Protein AF-0000000072896002 (afdb_homodimer)

Secondary structure (DSSP, 8-state):
----HHHHHHHHHHHHHHS------SS-HHHHHHHHHHHHHHS-TTS-EEEET-TT-HHHHHHHHTT--SEEEEES-HHHHHHHHHHHHHHT---EEEE--TTSSS--S-TT-GGGS-EEEEEEESHHHHHHHHHHHTT-HHHHHHHHHHHHHHHHHHEEEEEEEEEEESSS-HHHHHHHTSSTTEEEEEE------EETTEE-S--EEEEEEEP-/----HHHHHHHHHHHHHHS------SS-HHHHHHHHHHHHHHS-TTS-EEEET-TT-HHHHHHHHTT--SEEEEES-HHHHHHHHHHHHHHT---EEEE--TTSSS--S-TT-GGGS-EEEEEEESHHHHHHHHHHHTT-HHHHHHHHHHHHHHHHHHEEEEEEEEEEESSS-HHHHHHHTSSTTEEEEEE------EETTEE-S--EEEEEEEP-

Nearest PDB structures (foldseek):
  3c0k-assembly1_B  TM=7.032E-01  e=4.546E-10  Escherichia coli K-12
  1wy7-assembly4_D  TM=6.845E-01  e=1.995E-08  Pyrococcus horikoshii OT3
  6h2v-assembly2_C  TM=7.319E-01  e=7.980E-08  Homo sapiens
  5wp5-assembly2_B  TM=5.724E-01  e=2.911E-08  Arabidopsis thaliana
  4m36-assembly1_A  TM=7.356E-01  e=8.462E-06  Trypanosoma brucei brucei TREU927

Organism: NCBI:txid35525

pLDDT: mean 81.06, std 20.55, range [19.5, 98.81]

Sequence (432 aa):
MEINMDKKYEEDWKNFCDHGDIGDDWCSEEVVQAILTWIKTNIEFDDPILDIGCGNAAFIFQMYHKGYTNVTGIDKSPNAIKLATEISHQECAKVRLEVCNVLGSAPSDAPDSPLNKKYRLVLDKGLYDSVVLATSTEGSQTKAKHFRDNYVKRTSQLLQPGGILLVATCCHTEEEMKQTIGKNVFDVLEVLSTPTFEFGGKKGHNVTVVAFRRKHMEINMDKKYEEDWKNFCDHGDIGDDWCSEEVVQAILTWIKTNIEFDDPILDIGCGNAAFIFQMYHKGYTNVTGIDKSPNAIKLATEISHQECAKVRLEVCNVLGSAPSDAPDSPLNKKYRLVLDKGLYDSVVLATSTEGSQTKAKHFRDNYVKRTSQLLQPGGILLVATCCHTEEEMKQTIGKNVFDVLEVLSTPTFEFGGKKGHNVTVVAFRRKH

Foldseek 3Di:
DPPPPVVVLVVVVVVCVVPVCLDDDLDDPQQLVLVLVVCVVPPDQAFAEEEEQCFLVPSVLVSQVVRRQRYEYEAQDPSSQVNNVVVCVVSVGDYHYYNDDLLDPDQPPDPPGLLNAAGQEYEAECPLVVVLVVQVVVPDPVSSLVSLVSVLVSVLSRHDQFHKYKYKHLPDDPVRCCVRNCDDFKHWDDWGDGPLPCPVHDRRRDITITMITGHD/DPPPPPVVVVVVVVVCVVPVCLDDDLDDPQQLVLVLVVCVVPPDQAFAEEEEQCFLVVSVLVSQVVRRQRYEYEAQDPVSQVNNVVVCVVSVGDYHYYNDDLLDPDQPPPPPGLLNAAGQEYEAECPLVVVLVVQVVVPDPVSSLVSLVSVLVSVLSRHDQFHKYKYKHLPDDPVRCCVRNVDDFKHWDDWGDGPLPCDVHDRRRDITITMITGHD

Structure (mmCIF, N/CA/C/O backbone):
data_AF-0000000072896002-model_v1
#
loop_
_entity.id
_entity.type
_entity.pdbx_description
1 polymer 'Putative Lysine N-methyltransferase METTL10'
#
loop_
_atom_site.group_PDB
_atom_site.id
_atom_site.type_symbol
_atom_site.label_atom_id
_atom_site.label_alt_id
_atom_site.label_comp_id
_atom_site.label_asym_id
_atom_site.label_entity_id
_atom_site.label_seq_id
_atom_site.pdbx_PDB_ins_code
_atom_site.Cartn_x
_atom_site.Cartn_y
_atom_site.Cartn_z
_atom_site.occupancy
_atom_site.B_iso_or_equiv
_atom_site.auth_seq_id
_atom_site.auth_comp_id
_atom_site.auth_asym_id
_atom_site.auth_atom_id
_atom_site.pdbx_PDB_model_num
ATOM 1 N N . MET A 1 1 ? -16.641 5.051 -24.156 1 19.5 1 MET A N 1
ATOM 2 C CA . MET A 1 1 ? -17.688 4.734 -23.203 1 19.5 1 MET A CA 1
ATOM 3 C C . MET A 1 1 ? -17.328 5.254 -21.812 1 19.5 1 MET A C 1
ATOM 5 O O . MET A 1 1 ? -16.297 4.887 -21.25 1 19.5 1 MET A O 1
ATOM 9 N N . GLU A 1 2 ? -17.812 6.445 -21.312 1 20.95 2 GLU A N 1
ATOM 10 C CA . GLU A 1 2 ? -17.594 7.43 -20.25 1 20.95 2 GLU A CA 1
ATOM 11 C C . GLU A 1 2 ? -18 6.883 -18.891 1 20.95 2 GLU A C 1
ATOM 13 O O . GLU A 1 2 ? -19.172 6.574 -18.672 1 20.95 2 GLU A O 1
ATOM 18 N N . ILE A 1 3 ? -17.188 5.977 -18.359 1 29.44 3 ILE A N 1
ATOM 19 C CA . ILE A 1 3 ? -17.641 5.32 -17.141 1 29.44 3 ILE A CA 1
ATOM 20 C C . ILE A 1 3 ? -18.109 6.367 -16.125 1 29.44 3 ILE A C 1
ATOM 22 O O . ILE A 1 3 ? -17.406 7.328 -15.836 1 29.44 3 ILE A O 1
ATOM 26 N N . ASN A 1 4 ? -19.344 6.504 -16.094 1 27.05 4 ASN A N 1
ATOM 27 C CA . ASN A 1 4 ? -20.156 7.449 -15.344 1 27.05 4 ASN A CA 1
ATOM 28 C C . ASN A 1 4 ? -19.859 7.375 -13.844 1 27.05 4 ASN A C 1
ATOM 30 O O . ASN A 1 4 ? -20.266 6.43 -13.172 1 27.05 4 ASN A O 1
ATOM 34 N N . MET A 1 5 ? -18.891 7.945 -13.352 1 30.66 5 MET A N 1
ATOM 35 C CA . MET A 1 5 ? -18.312 8.133 -12.031 1 30.66 5 MET A CA 1
ATOM 36 C C . MET A 1 5 ? -19.391 8.445 -11 1 30.66 5 MET A C 1
ATOM 38 O O . MET A 1 5 ? -19.25 8.117 -9.82 1 30.66 5 MET A O 1
ATOM 42 N N . ASP A 1 6 ? -20.547 8.859 -11.484 1 33.25 6 ASP A N 1
ATOM 43 C CA . ASP A 1 6 ? -21.672 9.203 -10.641 1 33.25 6 ASP A CA 1
ATOM 44 C C . ASP A 1 6 ? -22.359 7.953 -10.094 1 33.25 6 ASP A C 1
ATOM 46 O O . ASP A 1 6 ? -22.844 7.953 -8.961 1 33.25 6 ASP A O 1
ATOM 50 N N . LYS A 1 7 ? -22.484 7.055 -10.883 1 33.72 7 LYS A N 1
ATOM 51 C CA . LYS A 1 7 ? -23.234 5.848 -10.555 1 33.72 7 LYS A CA 1
ATOM 52 C C . LYS A 1 7 ? -22.469 4.977 -9.562 1 33.72 7 LYS A C 1
ATOM 54 O O . LYS A 1 7 ? -23.062 4.387 -8.656 1 33.72 7 LYS A O 1
ATOM 59 N N . LYS A 1 8 ? -21.219 4.977 -9.602 1 36.72 8 LYS A N 1
ATOM 60 C CA . LYS A 1 8 ? -20.438 4.145 -8.695 1 36.72 8 LYS A CA 1
ATOM 61 C C . LYS A 1 8 ? -20.406 4.742 -7.289 1 36.72 8 LYS A C 1
ATOM 63 O O . LYS A 1 8 ? -20.406 4.008 -6.297 1 36.72 8 LYS A O 1
ATOM 68 N N . TYR A 1 9 ? -20.562 5.969 -7.129 1 33.66 9 TYR A N 1
ATOM 69 C CA . TYR A 1 9 ? -20.75 6.668 -5.863 1 33.66 9 TYR A CA 1
ATOM 70 C C . TYR A 1 9 ? -22.047 6.242 -5.195 1 33.66 9 TYR A C 1
ATOM 72 O O . TYR A 1 9 ? -22.094 6.004 -3.986 1 33.66 9 TYR A O 1
ATOM 80 N N . GLU A 1 10 ? -22.922 6.121 -5.996 1 38.59 10 GLU A N 1
ATOM 81 C CA . GLU A 1 10 ? -24.234 5.73 -5.473 1 38.59 10 GLU A CA 1
ATOM 82 C C . GLU A 1 10 ? -24.203 4.309 -4.918 1 38.59 10 GLU A C 1
ATOM 84 O O . GLU A 1 10 ? -24.781 4.035 -3.867 1 38.59 10 GLU A O 1
ATOM 89 N N . GLU A 1 11 ? -23.484 3.514 -5.512 1 39.12 11 GLU A N 1
ATOM 90 C CA . GLU A 1 11 ? -23.469 2.129 -5.047 1 39.12 11 GLU A CA 1
ATOM 91 C C . GLU A 1 11 ? -22.562 1.967 -3.836 1 39.12 11 GLU A C 1
ATOM 93 O O . GLU A 1 11 ? -22.875 1.224 -2.904 1 39.12 11 GLU A O 1
ATOM 98 N N . ASP A 1 12 ? -21.438 2.682 -3.746 1 39.91 12 ASP A N 1
ATOM 99 C CA . ASP A 1 12 ? -20.578 2.656 -2.564 1 39.91 12 ASP A CA 1
ATOM 100 C C . ASP A 1 12 ? -21.281 3.285 -1.362 1 39.91 12 ASP A C 1
ATOM 102 O O . ASP A 1 12 ? -21.156 2.805 -0.236 1 39.91 12 ASP A O 1
ATOM 106 N N . TRP A 1 13 ? -22.047 4.359 -1.57 1 37.44 13 TRP A N 1
ATOM 107 C CA . TRP A 1 13 ? -22.922 4.91 -0.541 1 37.44 13 TRP A CA 1
ATOM 108 C C . TRP A 1 13 ? -23.875 3.838 0.002 1 37.44 13 TRP A C 1
ATOM 110 O O . TRP A 1 13 ? -24.062 3.729 1.216 1 37.44 13 TRP A O 1
ATOM 120 N N . LYS A 1 14 ? -24.344 3.121 -0.808 1 40.78 14 LYS A N 1
ATOM 121 C CA . LYS A 1 14 ? -25.312 2.121 -0.375 1 40.78 14 LYS A CA 1
ATOM 122 C C . LYS A 1 14 ? -24.641 1.029 0.455 1 40.78 14 LYS A C 1
ATOM 124 O O . LYS A 1 14 ? -25.188 0.602 1.478 1 40.78 14 LYS A O 1
ATOM 129 N N . ASN A 1 15 ? -23.516 0.639 -0.002 1 38.41 15 ASN A N 1
ATOM 130 C CA . ASN A 1 15 ? -22.828 -0.394 0.772 1 38.41 15 ASN A CA 1
ATOM 131 C C . ASN A 1 15 ? -22.312 0.152 2.1 1 38.41 15 ASN A C 1
ATOM 133 O O . ASN A 1 15 ? -22.234 -0.579 3.088 1 38.41 15 ASN A O 1
ATOM 137 N N . PHE A 1 16 ? -21.812 1.368 2.217 1 36.19 16 PHE A N 1
ATOM 138 C CA . PHE A 1 16 ? -21.453 2.037 3.459 1 36.19 16 PHE A CA 1
ATOM 139 C C . PHE A 1 16 ? -22.641 2.119 4.406 1 36.19 16 PHE A C 1
ATOM 141 O O . PHE A 1 16 ? -22.516 1.826 5.598 1 36.19 16 PHE A O 1
ATOM 148 N N . CYS A 1 17 ? -23.594 2.701 4.039 1 34.41 17 CYS A N 1
ATOM 149 C CA . CYS A 1 17 ? -24.766 2.816 4.895 1 34.41 17 CYS A CA 1
ATOM 150 C C . CYS A 1 17 ? -25.141 1.467 5.492 1 34.41 17 CYS A C 1
ATOM 152 O O . CYS A 1 17 ? -25.547 1.388 6.656 1 34.41 17 CYS A O 1
ATOM 154 N N . ASP A 1 18 ? -25.141 0.543 4.773 1 36.66 18 ASP A N 1
ATOM 155 C CA . ASP A 1 18 ? -25.688 -0.664 5.375 1 36.66 18 ASP A CA 1
ATOM 156 C C . ASP A 1 18 ? -24.703 -1.312 6.332 1 36.66 18 ASP A C 1
ATOM 158 O O . ASP A 1 18 ? -25.094 -1.958 7.305 1 36.66 18 ASP A O 1
ATOM 162 N N . HIS A 1 19 ? -23.266 -1.528 5.977 1 40.28 19 HIS A N 1
ATOM 163 C CA . HIS A 1 19 ? -22.297 -2.02 6.945 1 40.28 19 HIS A CA 1
ATOM 164 C C . HIS A 1 19 ? -21.312 -0.926 7.34 1 40.28 19 HIS A C 1
ATOM 166 O O . HIS A 1 19 ? -20.812 -0.198 6.48 1 40.28 19 HIS A O 1
ATOM 172 N N . GLY A 1 20 ? -21.328 0.082 8.273 1 37.69 20 GLY A N 1
ATOM 173 C CA . GLY A 1 20 ? -20.422 1.07 8.812 1 37.69 20 GLY A CA 1
ATOM 174 C C . GLY A 1 20 ? -18.984 0.853 8.383 1 37.69 20 GLY A C 1
ATOM 175 O O . GLY A 1 20 ? -18.047 1.075 9.156 1 37.69 20 GLY A O 1
ATOM 176 N N . ASP A 1 21 ? -18.609 0.096 7.469 1 42.31 21 ASP A N 1
ATOM 177 C CA . ASP A 1 21 ? -17.266 -0.288 7.031 1 42.31 21 ASP A CA 1
ATOM 178 C C . ASP A 1 21 ? -16.516 0.909 6.457 1 42.31 21 ASP A C 1
ATOM 180 O O . ASP A 1 21 ? -16.938 1.49 5.457 1 42.31 21 ASP A O 1
ATOM 184 N N . ILE A 1 22 ? -15.93 1.894 7.316 1 46.16 22 ILE A N 1
ATOM 185 C CA . ILE A 1 22 ? -15.102 3.055 7.016 1 46.16 22 ILE A CA 1
ATOM 186 C C . ILE A 1 22 ? -14.086 2.695 5.93 1 46.16 22 ILE A C 1
ATOM 188 O O . ILE A 1 22 ? -13.305 3.545 5.496 1 46.16 22 ILE A O 1
ATOM 192 N N . GLY A 1 23 ? -14.398 1.868 5.035 1 54.34 23 GLY A N 1
ATOM 193 C CA . GLY A 1 23 ? -13.617 1.528 3.859 1 54.34 23 GLY A CA 1
A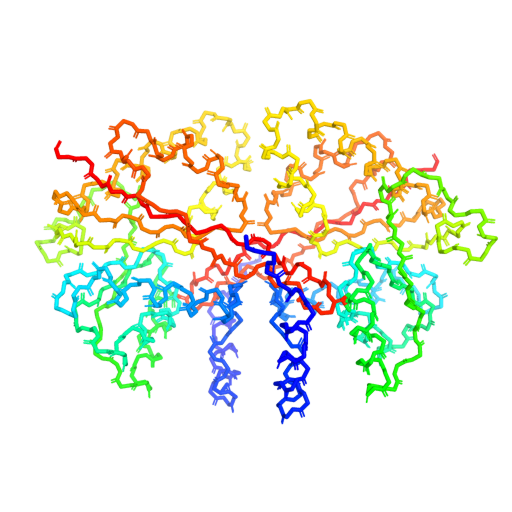TOM 194 C C . GLY A 1 23 ? -12.242 0.97 4.191 1 54.34 23 GLY A C 1
ATOM 195 O O . GLY A 1 23 ? -11.875 0.88 5.363 1 54.34 23 GLY A O 1
ATOM 196 N N . ASP A 1 24 ? -11.453 0.432 3.301 1 61.28 24 ASP A N 1
ATOM 197 C CA . ASP A 1 24 ? -10.148 -0.206 3.422 1 61.28 24 ASP A CA 1
ATOM 198 C C . ASP A 1 24 ? -9.039 0.834 3.58 1 61.28 24 ASP A C 1
ATOM 200 O O . ASP A 1 24 ? -9.086 1.896 2.955 1 61.28 24 ASP A O 1
ATOM 204 N N . ASP A 1 25 ? -8.312 0.855 4.656 1 70.75 25 ASP A N 1
ATOM 205 C CA . ASP A 1 25 ? -7.102 1.647 4.844 1 70.75 25 ASP A CA 1
ATOM 206 C C . ASP A 1 25 ? -5.859 0.845 4.469 1 70.75 25 ASP A C 1
ATOM 208 O O . ASP A 1 25 ? -5.672 -0.28 4.938 1 70.75 25 ASP A O 1
ATOM 212 N N . TRP A 1 26 ? -5.074 1.413 3.568 1 72.94 26 TRP A N 1
ATOM 213 C CA . TRP A 1 26 ? -3.871 0.713 3.133 1 72.94 26 TRP A CA 1
ATOM 214 C C . TRP A 1 26 ? -2.869 0.591 4.277 1 72.94 26 TRP A C 1
ATOM 216 O O . TRP A 1 26 ? -1.977 -0.259 4.242 1 72.94 26 TRP A O 1
ATOM 226 N N . CYS A 1 27 ? -2.967 1.495 5.156 1 79.19 27 CYS A N 1
ATOM 227 C CA . CYS A 1 27 ? -2.09 1.535 6.32 1 79.19 27 CYS A CA 1
ATOM 228 C C . CYS A 1 27 ? -2.676 0.727 7.473 1 79.19 27 CYS A C 1
ATOM 230 O O . CYS A 1 27 ? -3.834 0.918 7.844 1 79.19 27 CYS A O 1
ATOM 232 N N . SER A 1 28 ? -1.877 -0.094 7.969 1 78.06 28 SER A N 1
ATOM 233 C CA . SER A 1 28 ? -2.375 -0.964 9.031 1 78.06 28 SER A CA 1
ATOM 234 C C . SER A 1 28 ? -2.717 -0.167 10.281 1 78.06 28 SER A C 1
ATOM 236 O O . SER A 1 28 ? -2.189 0.927 10.492 1 78.06 28 SER A O 1
ATOM 238 N N . GLU A 1 29 ? -3.498 -0.74 11.055 1 81.25 29 GLU A N 1
ATOM 239 C CA . GLU A 1 29 ? -3.881 -0.1 12.312 1 81.25 29 GLU A CA 1
ATOM 240 C C . GLU A 1 29 ? -2.674 0.091 13.227 1 81.25 29 GLU A C 1
ATOM 242 O O . GLU A 1 29 ? -2.59 1.082 13.953 1 81.25 29 GLU A O 1
ATOM 247 N N . GLU A 1 30 ? -1.779 -0.833 13.203 1 80.88 30 GLU A N 1
ATOM 248 C CA . GLU A 1 30 ? -0.589 -0.736 14.047 1 80.88 30 GLU A CA 1
ATOM 249 C C . GLU A 1 30 ? 0.258 0.475 13.664 1 80.88 30 GLU A C 1
ATOM 251 O O . GLU A 1 30 ? 0.797 1.16 14.539 1 80.88 30 GLU A O 1
ATOM 256 N N . VAL A 1 31 ? 0.378 0.667 12.406 1 86 31 VAL A N 1
ATOM 257 C CA . VAL A 1 31 ? 1.143 1.817 11.938 1 86 31 VAL A CA 1
ATOM 258 C C . VAL A 1 31 ? 0.41 3.107 12.305 1 86 31 VAL A C 1
ATOM 260 O O . VAL A 1 31 ? 1.028 4.078 12.75 1 86 31 VAL A O 1
ATOM 263 N N . VAL A 1 32 ? -0.919 3.121 12.164 1 89.44 32 VAL A N 1
ATOM 264 C CA . VAL A 1 32 ? -1.735 4.281 12.508 1 89.44 32 VAL A CA 1
ATOM 265 C C . VAL A 1 32 ? -1.555 4.621 13.984 1 89.44 32 VAL A C 1
ATOM 267 O O . VAL A 1 32 ? -1.354 5.785 14.344 1 89.44 32 VAL A O 1
ATOM 270 N N . GLN A 1 33 ? -1.513 3.621 14.781 1 89.81 33 GLN A N 1
ATOM 271 C CA . GLN A 1 33 ? -1.356 3.838 16.219 1 89.81 33 GLN A CA 1
ATOM 272 C C . GLN A 1 33 ? 0.034 4.379 16.531 1 89.81 33 GLN A C 1
ATOM 274 O O . GLN A 1 33 ? 0.19 5.203 17.438 1 89.81 33 GLN A O 1
ATOM 279 N N . ALA A 1 34 ? 0.986 3.875 15.867 1 91.75 34 ALA A N 1
ATOM 280 C CA . ALA A 1 34 ? 2.34 4.383 16.062 1 91.75 34 ALA A CA 1
ATOM 281 C C . ALA A 1 34 ? 2.422 5.871 15.734 1 91.75 34 ALA A C 1
ATOM 283 O O . ALA A 1 34 ? 3.053 6.641 16.469 1 91.75 34 ALA A O 1
ATOM 284 N N . ILE A 1 35 ? 1.764 6.25 14.719 1 96.19 35 ILE A N 1
ATOM 285 C CA . ILE A 1 35 ? 1.743 7.645 14.305 1 96.19 35 ILE A CA 1
ATOM 286 C C . ILE A 1 35 ? 1.021 8.484 15.352 1 96.19 35 ILE A C 1
ATOM 288 O O . ILE A 1 35 ? 1.522 9.539 15.766 1 96.19 35 ILE A O 1
ATOM 292 N N . LEU A 1 36 ? -0.083 8.016 15.789 1 96.06 36 LEU A N 1
ATOM 293 C CA . LEU A 1 36 ? -0.873 8.75 16.781 1 96.06 36 LEU A CA 1
ATOM 294 C C . LEU A 1 36 ? -0.107 8.898 18.094 1 96.06 36 LEU A C 1
ATOM 296 O O . LEU A 1 36 ? -0.166 9.945 18.734 1 96.06 36 LEU A O 1
ATOM 300 N N . THR A 1 37 ? 0.562 7.879 18.469 1 95.81 37 THR A N 1
ATOM 301 C CA . THR A 1 37 ? 1.365 7.93 19.688 1 95.81 37 THR A CA 1
ATOM 302 C C . THR A 1 37 ? 2.477 8.969 19.547 1 95.81 37 THR A C 1
ATOM 304 O O . THR A 1 37 ? 2.715 9.75 20.484 1 95.81 37 THR A O 1
ATOM 307 N N . TRP A 1 38 ? 3.076 8.93 18.453 1 97.19 38 TRP A N 1
ATOM 308 C CA . TRP A 1 38 ? 4.133 9.914 18.219 1 97.19 38 TRP A CA 1
ATOM 309 C C . TRP A 1 38 ? 3.578 11.336 18.266 1 97.19 38 TRP A C 1
ATOM 311 O O . TRP A 1 38 ? 4.191 12.227 18.859 1 97.19 38 TRP A O 1
ATOM 321 N N . ILE A 1 39 ? 2.447 11.562 17.688 1 98.12 39 ILE A N 1
ATOM 322 C CA . ILE A 1 39 ? 1.806 12.867 17.672 1 98.12 39 ILE A CA 1
ATOM 323 C C . ILE A 1 39 ? 1.493 13.312 19.094 1 98.12 39 ILE A C 1
ATOM 325 O O . ILE A 1 39 ? 1.728 14.469 19.453 1 98.12 39 ILE A O 1
ATOM 329 N N . LYS A 1 40 ? 1.008 12.438 19.812 1 97.56 40 LYS A N 1
ATOM 330 C CA . LYS A 1 40 ? 0.659 12.742 21.203 1 97.56 40 LYS A CA 1
ATOM 331 C C . LYS A 1 40 ? 1.872 13.258 21.969 1 97.56 40 LYS A C 1
ATOM 333 O O . LYS A 1 40 ? 1.744 14.133 22.828 1 97.56 40 LYS A O 1
ATOM 338 N N . THR A 1 41 ? 2.998 12.75 21.656 1 97.31 41 THR A N 1
ATOM 339 C CA . THR A 1 41 ? 4.223 13.078 22.375 1 97.31 41 THR A CA 1
ATOM 340 C C . THR A 1 41 ? 4.82 14.391 21.859 1 97.31 41 THR A C 1
ATOM 342 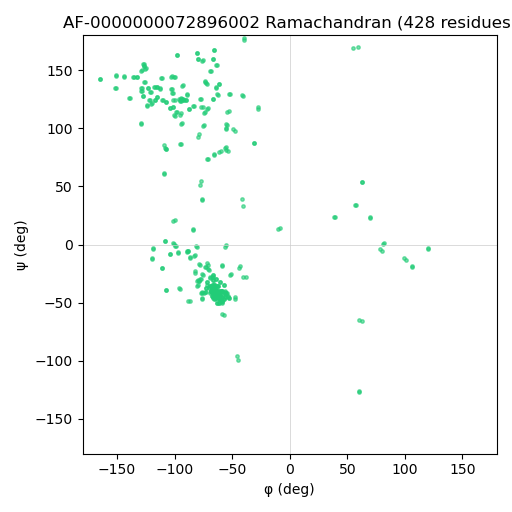O O . THR A 1 41 ? 5.48 15.109 22.609 1 97.31 41 THR A O 1
ATOM 345 N N . ASN A 1 42 ? 4.488 14.789 20.594 1 98 42 ASN A N 1
ATOM 346 C CA . ASN A 1 42 ? 5.27 15.852 19.969 1 98 42 ASN A CA 1
ATOM 347 C C . ASN A 1 42 ? 4.402 17.047 19.625 1 98 42 ASN A C 1
ATOM 349 O O . ASN A 1 42 ? 4.918 18.125 19.312 1 98 42 ASN A O 1
ATOM 353 N N . ILE A 1 43 ? 3.115 16.875 19.688 1 98.25 43 ILE A N 1
ATOM 354 C CA . ILE A 1 43 ? 2.197 17.906 19.203 1 98.25 43 ILE A CA 1
ATOM 355 C C . ILE A 1 43 ? 1.16 18.203 20.281 1 98.25 43 ILE A C 1
ATOM 357 O O . ILE A 1 43 ? 0.594 17.281 20.891 1 98.25 43 ILE A O 1
ATOM 361 N N . GLU A 1 44 ? 0.92 19.438 20.516 1 98.12 44 GLU A N 1
ATOM 362 C CA . GLU A 1 44 ? -0.078 19.828 21.516 1 98.12 44 GLU A CA 1
ATOM 363 C C . GLU A 1 44 ? -1.49 19.719 20.938 1 98.12 44 GLU A C 1
ATOM 365 O O . GLU A 1 44 ? -1.688 19.812 19.734 1 98.12 44 GLU A O 1
ATOM 370 N N . PHE A 1 45 ? -2.461 19.641 21.766 1 97.56 45 PHE A N 1
ATOM 371 C CA . PHE A 1 45 ? -3.84 19.375 21.375 1 97.56 45 PHE A CA 1
ATOM 372 C C . PHE A 1 45 ? -4.434 20.547 20.609 1 97.56 45 PHE A C 1
ATOM 374 O O . PHE A 1 45 ? -5.309 20.359 19.766 1 97.56 45 PHE A O 1
ATOM 381 N N . ASP A 1 46 ? -3.934 21.766 20.906 1 97.19 46 ASP A N 1
ATOM 382 C CA . ASP A 1 46 ? -4.508 22.938 20.266 1 97.19 46 ASP A CA 1
ATOM 383 C C . ASP A 1 46 ? -3.637 23.406 19.094 1 97.19 46 ASP A C 1
ATOM 385 O O . ASP A 1 46 ? -3.953 24.406 18.438 1 97.19 46 ASP A O 1
ATOM 389 N N . ASP A 1 47 ? -2.469 22.656 18.812 1 98.19 47 ASP A N 1
ATOM 390 C CA . ASP A 1 47 ? -1.633 23 17.672 1 98.19 47 ASP A CA 1
ATOM 391 C C . ASP A 1 47 ? -2.41 22.875 16.359 1 98.19 47 ASP A C 1
ATOM 393 O O . ASP A 1 47 ? -3.213 21.953 16.203 1 98.19 47 ASP A O 1
ATOM 397 N N . PRO A 1 48 ? -2.225 23.828 15.469 1 98.31 48 PRO A N 1
ATOM 398 C CA . PRO A 1 48 ? -2.848 23.672 14.156 1 98.31 48 PRO A CA 1
ATOM 399 C C . PRO A 1 48 ? -2.246 22.516 13.359 1 98.31 48 PRO A C 1
ATOM 401 O O . PRO A 1 48 ? -1.03 22.469 13.156 1 98.31 48 PRO A O 1
ATOM 404 N N . ILE A 1 49 ? -3.068 21.562 12.898 1 98.56 49 ILE A N 1
ATOM 405 C CA . ILE A 1 49 ? -2.656 20.359 12.172 1 98.56 49 ILE A CA 1
ATOM 406 C C . ILE A 1 49 ? -3.363 20.312 10.82 1 98.56 49 ILE A C 1
ATOM 408 O O . ILE A 1 49 ? -4.562 20.578 10.727 1 98.56 49 ILE A O 1
ATOM 412 N N . LEU A 1 50 ? -2.621 20 9.773 1 98.12 50 LEU A N 1
ATOM 413 C CA . LEU A 1 50 ? -3.17 19.844 8.438 1 98.12 50 LEU A CA 1
ATOM 414 C C . LEU A 1 50 ? -2.879 18.453 7.891 1 98.12 50 LEU A C 1
ATOM 416 O O . LEU A 1 50 ? -1.735 18 7.922 1 98.12 50 LEU A O 1
ATOM 420 N N . ASP A 1 51 ? -3.912 17.766 7.504 1 97.94 51 ASP A N 1
ATOM 421 C CA . ASP A 1 51 ? -3.771 16.516 6.773 1 97.94 51 ASP A CA 1
ATOM 422 C C . ASP A 1 51 ? -3.979 16.719 5.273 1 97.94 51 ASP A C 1
ATOM 424 O O . ASP A 1 51 ? -5.094 17 4.828 1 97.94 51 ASP A O 1
ATOM 428 N N . ILE A 1 52 ? -2.893 16.578 4.5 1 96.38 52 ILE A N 1
ATOM 429 C CA . ILE A 1 52 ? -2.986 16.812 3.062 1 96.38 52 ILE A CA 1
ATOM 430 C C . ILE A 1 52 ? -3.283 15.492 2.352 1 96.38 52 ILE A C 1
ATOM 432 O O . ILE A 1 52 ? -2.699 14.453 2.682 1 96.38 52 ILE A O 1
ATOM 436 N N . GLY A 1 53 ? -4.211 15.578 1.382 1 93.25 53 GLY A N 1
ATOM 437 C CA . GLY A 1 53 ? -4.711 14.336 0.821 1 93.25 53 GLY A CA 1
ATOM 438 C C . GLY A 1 53 ? -5.434 13.469 1.838 1 93.25 53 GLY A C 1
ATOM 439 O O . GLY A 1 53 ? -5.152 12.273 1.956 1 93.25 53 GLY A O 1
ATOM 440 N N . CYS A 1 54 ? -6.371 14 2.49 1 93.06 54 CYS A N 1
ATOM 441 C CA . CYS A 1 54 ? -6.922 13.375 3.688 1 93.06 54 CYS A CA 1
ATOM 442 C C . CYS A 1 54 ? -7.875 12.242 3.32 1 93.06 54 CYS A C 1
ATOM 444 O O . CYS A 1 54 ? -8.242 11.438 4.176 1 93.06 54 CYS A O 1
ATOM 446 N N . GLY A 1 55 ? -8.375 12.156 2.105 1 88.25 55 GLY A N 1
ATOM 447 C CA . GLY A 1 55 ? -9.312 11.117 1.715 1 88.25 55 GLY A CA 1
ATOM 448 C C . GLY A 1 55 ? -10.594 11.141 2.523 1 88.25 55 GLY A C 1
ATOM 449 O O . GLY A 1 55 ? -11.234 12.18 2.656 1 88.25 55 GLY A O 1
ATOM 450 N N . ASN A 1 56 ? -10.898 10.008 3.08 1 82.94 56 ASN A N 1
ATOM 451 C CA . ASN A 1 56 ? -12.117 9.93 3.873 1 82.94 56 ASN A CA 1
ATOM 452 C C . ASN A 1 56 ? -11.906 10.484 5.281 1 82.94 56 ASN A C 1
ATOM 454 O O . ASN A 1 56 ? -12.812 10.422 6.117 1 82.94 56 ASN A O 1
ATOM 458 N N . ALA A 1 57 ? -10.758 10.875 5.586 1 90.81 57 ALA A N 1
ATOM 459 C CA . ALA A 1 57 ? -10.391 11.625 6.785 1 90.81 57 ALA A CA 1
ATOM 460 C C . ALA A 1 57 ? -10.508 10.758 8.031 1 90.81 57 ALA A C 1
ATOM 462 O O . ALA A 1 57 ? -10.656 11.266 9.141 1 90.81 57 ALA A O 1
ATOM 463 N N . ALA A 1 58 ? -10.43 9.43 7.887 1 87.19 58 ALA A N 1
ATOM 464 C CA . ALA A 1 58 ? -10.508 8.539 9.039 1 87.19 58 ALA A CA 1
ATOM 465 C C . ALA A 1 58 ? -9.438 8.875 10.07 1 87.19 58 ALA A C 1
ATOM 467 O O . ALA A 1 58 ? -9.695 8.852 11.273 1 87.19 58 ALA A O 1
ATOM 468 N N . PHE A 1 59 ? -8.336 9.164 9.594 1 91.5 59 PHE A N 1
ATOM 469 C CA . PHE A 1 59 ? -7.23 9.492 10.477 1 91.5 59 PHE A CA 1
ATOM 470 C C . PHE A 1 59 ? -7.531 10.75 11.281 1 91.5 59 PHE A C 1
ATOM 472 O O . PHE A 1 59 ? -7.227 10.82 12.477 1 91.5 59 PHE A O 1
ATOM 479 N N . ILE A 1 60 ? -8.086 11.727 10.672 1 94.44 60 ILE A N 1
ATOM 480 C CA . ILE A 1 60 ? -8.438 13.008 11.281 1 94.44 60 ILE A CA 1
ATOM 481 C C . ILE A 1 60 ? -9.461 12.773 12.398 1 94.44 60 ILE A C 1
ATOM 483 O O . ILE A 1 60 ? -9.359 13.359 13.477 1 94.44 60 ILE A O 1
ATOM 487 N N . PHE A 1 61 ? -10.406 11.938 12.133 1 92.69 61 PHE A N 1
ATOM 488 C CA . PHE A 1 61 ? -11.438 11.664 13.125 1 92.69 61 PHE A CA 1
ATOM 489 C C . PHE A 1 61 ? -10.836 10.984 14.352 1 92.69 61 PHE A C 1
ATOM 491 O O . PHE A 1 61 ? -11.234 11.273 15.484 1 92.69 61 PHE A O 1
ATOM 498 N N . GLN A 1 62 ? -9.891 10.086 14.062 1 92.56 62 GLN A N 1
ATOM 499 C CA . GLN A 1 62 ? -9.195 9.469 15.18 1 92.56 62 GLN A CA 1
ATOM 500 C C . GLN A 1 62 ? -8.461 10.516 16.016 1 92.56 62 GLN A C 1
ATOM 502 O O . GLN A 1 62 ? -8.5 10.469 17.25 1 92.56 62 GLN A O 1
ATOM 507 N N . MET A 1 63 ? -7.859 11.453 15.406 1 95.88 63 MET A N 1
ATOM 508 C CA . MET A 1 63 ? -7.168 12.523 16.109 1 95.88 63 MET A CA 1
ATOM 509 C C . MET A 1 63 ? -8.148 13.359 16.922 1 95.88 63 MET A C 1
ATOM 511 O O . MET A 1 63 ? -7.895 13.672 18.094 1 95.88 63 MET A O 1
ATOM 515 N N . TYR A 1 64 ? -9.25 13.719 16.297 1 94.62 64 TYR A N 1
ATOM 516 C CA . TYR A 1 64 ? -10.273 14.516 16.969 1 94.62 64 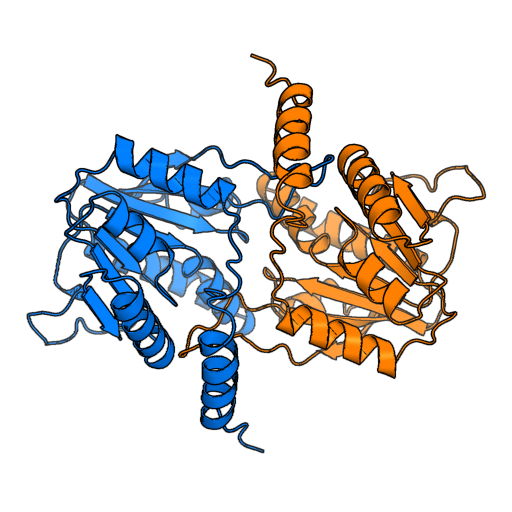TYR A CA 1
ATOM 517 C C . TYR A 1 64 ? -10.742 13.836 18.25 1 94.62 64 TYR A C 1
ATOM 519 O O . TYR A 1 64 ? -10.82 14.461 19.312 1 94.62 64 TYR A O 1
ATOM 527 N N . HIS A 1 65 ? -10.984 12.586 18.141 1 93.94 65 HIS A N 1
ATOM 528 C CA . HIS A 1 65 ? -11.5 11.844 19.281 1 93.94 65 HIS A CA 1
ATOM 529 C C . HIS A 1 65 ? -10.43 11.672 20.359 1 93.94 65 HIS A C 1
ATOM 531 O O . HIS A 1 65 ? -10.75 11.375 21.516 1 93.94 65 HIS A O 1
ATOM 537 N N . LYS A 1 66 ? -9.219 11.875 19.969 1 95.25 66 LYS A N 1
ATOM 538 C CA . LYS A 1 66 ? -8.133 11.82 20.953 1 95.25 66 LYS A CA 1
ATOM 539 C C . LYS A 1 66 ? -7.895 13.188 21.578 1 95.25 66 LYS A C 1
ATOM 541 O O . LYS A 1 66 ? -7.027 13.328 22.453 1 95.25 66 LYS A O 1
ATOM 546 N N . GLY A 1 67 ? -8.586 14.211 21.094 1 95.94 67 GLY A N 1
ATOM 547 C CA . GLY A 1 67 ? -8.555 15.484 21.797 1 95.94 67 GLY A CA 1
ATOM 548 C C . GLY A 1 67 ? -8.008 16.625 20.938 1 95.94 67 GLY A C 1
ATOM 549 O O . GLY A 1 67 ? -7.996 17.781 21.375 1 95.94 67 GLY A O 1
ATOM 550 N N . TYR A 1 68 ? -7.59 16.297 19.766 1 97 68 TYR A N 1
ATOM 551 C CA . TYR A 1 68 ? -7.078 17.359 18.891 1 97 68 TYR A CA 1
ATOM 552 C C . TYR A 1 68 ? -8.219 18.156 18.281 1 97 68 TYR A C 1
ATOM 554 O O . TYR A 1 68 ? -9.07 17.609 17.578 1 97 68 TYR A O 1
ATOM 562 N N . THR A 1 69 ? -8.195 19.469 18.453 1 92.5 69 THR A N 1
ATOM 563 C CA . THR A 1 69 ? -9.367 20.266 18.109 1 92.5 69 THR A CA 1
ATOM 564 C C . THR A 1 69 ? -9.094 21.125 16.891 1 92.5 69 THR A C 1
ATOM 566 O O . THR A 1 69 ? -10.023 21.656 16.281 1 92.5 69 THR A O 1
ATOM 569 N N . ASN A 1 70 ? -7.879 21.344 16.594 1 96.88 70 ASN A N 1
ATOM 570 C CA . ASN A 1 70 ? -7.48 22.234 15.5 1 96.88 70 ASN A CA 1
ATOM 571 C C . ASN A 1 70 ? -6.895 21.438 14.336 1 96.88 70 ASN A C 1
ATOM 573 O O . ASN A 1 70 ? -5.73 21.625 13.977 1 96.88 70 ASN A O 1
ATOM 577 N N . VAL A 1 71 ? -7.734 20.562 13.789 1 97.25 71 VAL A N 1
ATOM 578 C CA . VAL A 1 71 ? -7.309 19.672 12.711 1 97.25 71 VAL A CA 1
ATOM 579 C C . VAL A 1 71 ? -8.086 20 11.438 1 97.25 71 VAL A C 1
ATOM 581 O O . VAL A 1 71 ? -9.312 20.109 11.453 1 97.25 71 VAL A O 1
ATOM 584 N N . THR A 1 72 ? -7.402 20.234 10.383 1 97.38 72 THR A N 1
ATOM 585 C CA . THR A 1 72 ? -7.965 20.484 9.062 1 97.38 72 THR A CA 1
ATOM 586 C C . THR A 1 72 ? -7.535 19.391 8.078 1 97.38 72 THR A C 1
ATOM 588 O O . THR A 1 72 ? -6.383 18.953 8.094 1 97.38 72 THR A O 1
ATOM 591 N N . GLY A 1 73 ? -8.453 18.906 7.301 1 97.06 73 GLY A N 1
ATOM 592 C CA . GLY A 1 73 ? -8.156 18 6.207 1 97.06 73 GLY A CA 1
ATOM 593 C C . GLY A 1 73 ? -8.469 18.594 4.844 1 97.06 73 GLY A C 1
ATOM 594 O O . GLY A 1 73 ? -9.5 19.234 4.66 1 97.06 73 GLY A O 1
ATOM 595 N N . ILE A 1 74 ? -7.535 18.391 3.924 1 94.94 74 ILE A N 1
ATOM 596 C CA . ILE A 1 74 ? -7.805 18.844 2.564 1 94.94 74 ILE A CA 1
ATOM 597 C C . ILE A 1 74 ? -7.551 17.703 1.577 1 94.94 74 ILE A C 1
ATOM 599 O O . ILE A 1 74 ? -6.703 16.844 1.818 1 94.94 74 ILE A O 1
ATOM 603 N N . ASP A 1 75 ? -8.281 17.75 0.537 1 92.06 75 ASP A N 1
ATOM 604 C CA . ASP A 1 75 ? -8.125 16.844 -0.596 1 92.06 75 ASP A CA 1
ATOM 605 C C . ASP A 1 75 ? -8.57 17.5 -1.897 1 92.06 75 ASP A C 1
ATOM 607 O O . ASP A 1 75 ? -9.492 18.328 -1.901 1 92.06 75 ASP A O 1
ATOM 611 N N . LYS A 1 76 ? -7.867 17.141 -2.965 1 89.38 76 LYS A N 1
ATOM 612 C CA . LYS A 1 76 ? -8.219 17.75 -4.242 1 89.38 76 LYS A CA 1
ATOM 613 C C . LYS A 1 76 ? -9.531 17.188 -4.777 1 89.38 76 LYS A C 1
ATOM 615 O O . LYS A 1 76 ? -10.164 17.797 -5.648 1 89.38 76 LYS A O 1
ATOM 620 N N . SER A 1 77 ? -9.93 16.078 -4.305 1 85.31 77 SER A N 1
ATOM 621 C CA . SER A 1 77 ? -11.133 15.406 -4.789 1 85.31 77 SER A CA 1
ATOM 622 C C . SER A 1 77 ? -12.375 15.891 -4.047 1 85.31 77 SER A C 1
ATOM 624 O O . SER A 1 77 ? -12.531 15.641 -2.848 1 85.31 77 SER A O 1
ATOM 626 N N . PRO A 1 78 ? -13.297 16.516 -4.77 1 88.06 78 PRO A N 1
ATOM 627 C CA . PRO A 1 78 ? -14.547 16.906 -4.117 1 88.06 78 PRO A CA 1
ATOM 628 C C . PRO A 1 78 ? -15.328 15.727 -3.564 1 88.06 78 PRO A C 1
ATOM 630 O O . PRO A 1 78 ? -15.977 15.836 -2.521 1 88.06 78 PRO A O 1
ATOM 633 N N . ASN A 1 79 ? -15.211 14.641 -4.219 1 82 79 ASN A N 1
ATOM 634 C CA . ASN A 1 79 ? -15.922 13.445 -3.768 1 82 79 ASN A CA 1
ATOM 635 C C . ASN A 1 79 ? -15.352 12.914 -2.455 1 82 79 ASN A C 1
ATOM 637 O O . ASN A 1 79 ? -16.094 12.445 -1.592 1 82 79 ASN A O 1
ATOM 641 N N . ALA A 1 80 ? -14.039 12.938 -2.316 1 83.94 80 ALA A N 1
ATOM 642 C CA . ALA A 1 80 ? -13.406 12.523 -1.067 1 83.94 80 ALA A CA 1
ATOM 643 C C . ALA A 1 80 ? -13.875 13.383 0.1 1 83.94 80 ALA A C 1
ATOM 645 O O . ALA A 1 80 ? -14.25 12.867 1.154 1 83.94 80 ALA A O 1
ATOM 646 N N . ILE A 1 81 ? -14 14.633 -0.134 1 89.62 81 ILE A N 1
ATOM 647 C CA . ILE A 1 81 ? -14.367 15.555 0.928 1 89.62 81 ILE A CA 1
ATOM 648 C C . ILE A 1 81 ? -15.852 15.391 1.271 1 89.62 81 ILE A C 1
ATOM 650 O O . ILE A 1 81 ? -16.234 15.469 2.439 1 89.62 81 ILE A O 1
ATOM 654 N N . LYS A 1 82 ? -16.609 15.227 0.272 1 86.75 82 LYS A N 1
ATOM 655 C CA . LYS A 1 82 ? -18.031 14.977 0.521 1 86.75 82 LYS A CA 1
ATOM 656 C C . LYS A 1 82 ? -18.219 13.75 1.407 1 86.75 82 LYS A C 1
ATOM 658 O O . LYS A 1 82 ? -18.969 13.805 2.391 1 86.75 82 LYS A O 1
ATOM 663 N N . LEU A 1 83 ? -17.531 12.711 1.067 1 82.19 83 LEU A N 1
ATOM 664 C CA . LEU A 1 83 ? -17.594 11.492 1.862 1 82.19 83 LEU A CA 1
ATOM 665 C C . LEU A 1 83 ? -17.094 11.734 3.281 1 82.19 83 LEU A C 1
ATOM 667 O O . LEU A 1 83 ? -17.719 11.297 4.25 1 82.19 83 LEU A O 1
ATOM 671 N N . ALA A 1 84 ? -15.992 12.297 3.371 1 88.25 84 ALA A N 1
ATOM 672 C CA . ALA A 1 84 ? -15.406 12.602 4.676 1 88.25 84 ALA A CA 1
ATOM 673 C C . ALA A 1 84 ? -16.359 13.422 5.531 1 88.25 84 ALA A C 1
ATOM 675 O O . ALA A 1 84 ? -16.484 13.188 6.734 1 88.25 84 ALA A O 1
ATOM 676 N N . THR A 1 85 ? -16.984 14.359 4.93 1 91.12 85 THR A N 1
ATOM 677 C CA . THR A 1 85 ? -17.922 15.219 5.633 1 91.12 85 THR A CA 1
ATOM 678 C C . THR A 1 85 ? -19.109 14.406 6.16 1 91.12 85 THR A C 1
ATOM 680 O O . THR A 1 85 ? -19.531 14.594 7.305 1 91.12 85 THR A O 1
ATOM 683 N N . GLU A 1 86 ? -19.578 13.562 5.336 1 84 86 GLU A N 1
ATOM 684 C CA . GLU A 1 86 ? -20.672 12.703 5.762 1 84 86 GLU A CA 1
ATOM 685 C C . GLU A 1 86 ? -20.266 11.828 6.945 1 84 86 GLU A C 1
ATOM 687 O O . GLU A 1 86 ? -21.031 11.68 7.902 1 84 86 GLU A O 1
ATOM 692 N N . ILE A 1 87 ? -19.094 11.297 6.84 1 82.94 87 ILE A N 1
ATOM 693 C CA . ILE A 1 87 ? -18.594 10.453 7.918 1 82.94 87 ILE A CA 1
ATOM 694 C C . ILE A 1 87 ? -18.406 11.289 9.18 1 82.94 87 ILE A C 1
ATOM 696 O O . ILE A 1 87 ? -18.688 10.812 10.289 1 82.94 87 ILE A O 1
ATOM 700 N N . SER A 1 88 ? -17.969 12.469 9.023 1 89.19 88 SER A N 1
ATOM 701 C CA . SER A 1 88 ? -17.75 13.352 10.172 1 89.19 88 SER A CA 1
ATOM 702 C C . SER A 1 88 ? -19.047 13.562 10.953 1 89.19 88 SER A C 1
ATOM 704 O O . SER A 1 88 ? -19.031 13.625 12.18 1 89.19 88 SER A O 1
ATOM 706 N N . HIS A 1 89 ? -20.094 13.703 10.234 1 88.25 89 HIS A N 1
ATOM 707 C CA . HIS A 1 89 ? -21.391 13.875 10.875 1 88.25 89 HIS A CA 1
ATOM 708 C C . HIS A 1 89 ? -21.781 12.633 11.672 1 88.25 89 HIS A C 1
ATOM 710 O O . HIS A 1 89 ? -22.25 12.742 12.805 1 88.25 89 HIS A O 1
ATOM 716 N N . GLN A 1 90 ? -21.5 11.539 11.07 1 81.94 90 GLN A N 1
ATOM 717 C CA . GLN A 1 90 ? -21.828 10.281 11.734 1 81.94 90 GLN A CA 1
ATOM 718 C C . GLN A 1 90 ? -20.984 10.078 12.984 1 81.94 90 GLN A C 1
ATOM 720 O O . GLN A 1 90 ? -21.453 9.539 13.984 1 81.94 90 GLN A O 1
ATOM 725 N N . GLU A 1 91 ? -19.766 10.547 12.891 1 81.88 91 GLU A N 1
ATOM 726 C CA . GLU A 1 91 ? -18.812 10.367 13.984 1 81.88 91 GLU A CA 1
ATOM 727 C C . GLU A 1 91 ? -18.906 11.508 14.992 1 81.88 91 GLU A C 1
ATOM 729 O O . GLU A 1 91 ? -18.203 11.516 16 1 81.88 91 GLU A O 1
ATOM 734 N N . CYS A 1 92 ? -19.719 12.516 14.695 1 86.94 92 CYS A N 1
ATOM 735 C CA . CYS A 1 92 ? -19.844 13.711 15.516 1 86.94 92 CYS A CA 1
ATOM 736 C C . CYS A 1 92 ? -18.5 14.391 15.703 1 86.94 92 CYS A C 1
ATOM 738 O O . CYS A 1 92 ? -18.156 14.797 16.812 1 86.94 92 CYS A O 1
ATOM 740 N N . ALA A 1 93 ? -17.719 14.32 14.742 1 88.38 93 ALA A N 1
ATOM 741 C CA . ALA A 1 93 ? -16.406 14.977 14.758 1 88.38 93 ALA A CA 1
ATOM 742 C C . ALA A 1 93 ? -16.5 16.375 14.156 1 88.38 93 ALA A C 1
ATOM 744 O O . ALA A 1 93 ? -16.969 16.547 13.031 1 88.38 93 ALA A O 1
ATOM 745 N N . LYS A 1 94 ? -16.078 17.344 14.922 1 90.5 94 LYS A N 1
ATOM 746 C CA . LYS A 1 94 ? -16.062 18.719 14.445 1 90.5 94 LYS A CA 1
ATOM 747 C C . LYS A 1 94 ? -14.688 19.078 13.883 1 90.5 94 LYS A C 1
ATOM 749 O O . LYS A 1 94 ? -13.844 19.625 14.602 1 90.5 94 LYS A O 1
ATOM 754 N N . VAL A 1 95 ? -14.469 18.797 12.672 1 93.06 95 VAL A N 1
ATOM 755 C CA . VAL A 1 95 ? -13.195 19.062 11.992 1 93.06 95 VAL A CA 1
ATOM 756 C C . VAL A 1 95 ? -13.453 19.859 10.719 1 93.06 95 VAL A C 1
ATOM 758 O O . VAL A 1 95 ? -14.57 19.891 10.203 1 93.06 95 VAL A O 1
ATOM 761 N N . ARG A 1 96 ? -12.492 20.562 10.297 1 95.69 96 ARG A N 1
ATOM 762 C CA . ARG A 1 96 ? -12.578 21.312 9.047 1 95.69 96 ARG A CA 1
ATOM 763 C C . ARG A 1 96 ? -12.102 20.453 7.875 1 95.69 96 ARG A C 1
ATOM 765 O O . ARG A 1 96 ? -11 19.906 7.906 1 95.69 96 ARG A O 1
ATOM 772 N N . LEU A 1 97 ? -12.953 20.312 6.875 1 95.94 97 LEU A N 1
ATOM 773 C CA . LEU A 1 97 ? -12.656 19.562 5.66 1 95.94 97 LEU A CA 1
ATOM 774 C C . LEU A 1 97 ? -12.922 20.406 4.418 1 95.94 97 LEU A C 1
ATOM 776 O O . LEU A 1 97 ? -14.016 20.938 4.254 1 95.94 97 LEU A O 1
ATOM 780 N N . GLU A 1 98 ? -11.883 20.484 3.504 1 94.75 98 GLU A N 1
ATOM 781 C CA . GLU A 1 98 ? -12.055 21.375 2.355 1 94.75 98 GLU A CA 1
ATOM 782 C C . GLU A 1 98 ? -11.398 20.781 1.107 1 94.75 98 GLU A C 1
ATOM 784 O O . GLU A 1 98 ? -10.328 20.172 1.189 1 94.75 98 GLU A O 1
ATOM 789 N N . VAL A 1 99 ? -12.078 21.062 -0.009 1 92 99 VAL A N 1
ATOM 790 C CA . VAL A 1 99 ? -11.477 20.703 -1.29 1 92 99 VAL A CA 1
ATOM 791 C C . VAL A 1 99 ? -10.344 21.672 -1.625 1 92 99 VAL A C 1
ATOM 793 O O . VAL A 1 99 ? -10.578 22.875 -1.797 1 92 99 VAL A O 1
ATOM 796 N N . CYS A 1 100 ? -9.133 21.156 -1.638 1 91.88 100 CYS A N 1
ATOM 797 C CA . CYS A 1 100 ? -7.965 21.969 -1.945 1 91.88 100 CYS A CA 1
ATOM 798 C C . CYS A 1 100 ? -6.867 21.125 -2.584 1 91.88 100 CYS A C 1
ATOM 800 O O . CYS A 1 100 ? -6.609 20 -2.146 1 91.88 100 CYS A O 1
ATOM 802 N N . ASN A 1 101 ? -6.324 21.672 -3.609 1 90.38 101 ASN A N 1
ATOM 803 C CA . ASN A 1 101 ? -5.148 21.047 -4.211 1 90.38 101 ASN A CA 1
ATOM 804 C C . ASN A 1 101 ? -3.857 21.641 -3.656 1 90.38 101 ASN A C 1
ATOM 806 O O . ASN A 1 101 ? -3.43 22.719 -4.082 1 90.38 101 ASN A O 1
ATOM 810 N N . VAL A 1 102 ? -3.238 20.922 -2.82 1 92 102 VAL A N 1
ATOM 811 C CA . VAL A 1 102 ? -2.078 21.438 -2.098 1 92 102 VAL A CA 1
ATOM 812 C C . VAL A 1 102 ? -0.922 21.672 -3.07 1 92 102 VAL A C 1
ATOM 814 O O . VAL A 1 102 ? -0.079 22.531 -2.85 1 92 102 VAL A O 1
ATOM 817 N N . LEU A 1 103 ? -0.887 20.922 -4.145 1 88.5 103 LEU A N 1
ATOM 818 C CA . LEU A 1 103 ? 0.23 21.016 -5.078 1 88.5 103 LEU A CA 1
ATOM 819 C C . LEU A 1 103 ? -0.118 21.922 -6.246 1 88.5 103 LEU A C 1
ATOM 821 O O . LEU A 1 103 ? 0.694 22.125 -7.152 1 88.5 103 LEU A O 1
ATOM 825 N N . GLY A 1 104 ? -1.372 22.297 -6.23 1 80.19 104 GLY A N 1
ATOM 826 C CA . GLY A 1 104 ? -1.792 23.203 -7.293 1 80.19 104 GLY A CA 1
ATOM 827 C C . GLY A 1 104 ? -1.318 24.625 -7.09 1 80.19 104 GLY A C 1
ATOM 828 O O . GLY A 1 104 ? -0.725 24.953 -6.055 1 80.19 104 GLY A O 1
ATOM 829 N N . SER A 1 105 ? -1.265 25.375 -8.164 1 59.75 105 SER A N 1
ATOM 830 C CA . SER A 1 105 ? -0.677 26.703 -8.258 1 59.75 105 SER A CA 1
ATOM 831 C C . SER A 1 105 ? -1.098 27.578 -7.074 1 59.75 105 SER A C 1
ATOM 833 O O . SER A 1 105 ? -0.25 28.078 -6.336 1 59.75 105 SER A O 1
ATOM 835 N N . ALA A 1 106 ? -2.152 28.516 -7.238 1 55.25 106 ALA A N 1
ATOM 836 C CA . ALA A 1 106 ? -2.256 29.781 -6.5 1 55.25 106 ALA A CA 1
ATOM 837 C C . ALA A 1 106 ? -3.137 29.625 -5.266 1 55.25 106 ALA A C 1
ATOM 839 O O . ALA A 1 106 ? -4.148 28.906 -5.301 1 55.25 106 ALA A O 1
ATOM 840 N N . PRO A 1 107 ? -2.363 29.781 -4.023 1 57.34 107 PRO A N 1
ATOM 841 C CA . PRO A 1 107 ? -3.209 29.953 -2.84 1 57.34 107 PRO A CA 1
ATOM 842 C C . PRO A 1 107 ? -4.562 30.578 -3.174 1 57.34 107 PRO A C 1
ATOM 844 O O . PRO A 1 107 ? -4.672 31.359 -4.133 1 57.34 107 PRO A O 1
ATOM 847 N N . SER A 1 108 ? -5.531 29.766 -2.879 1 58 108 SER A N 1
ATOM 848 C CA . SER A 1 108 ? -6.844 30.359 -3.094 1 58 108 SER A CA 1
ATOM 849 C C . SER A 1 108 ? -6.879 31.812 -2.623 1 58 108 SER A C 1
ATOM 851 O O . SER A 1 108 ? -6.211 32.156 -1.654 1 58 108 SER A O 1
ATOM 853 N N . ASP A 1 109 ? -7.309 32.688 -3.404 1 62.06 109 ASP A N 1
ATOM 854 C CA . ASP A 1 109 ? -7.527 34.062 -3.07 1 62.06 109 ASP A CA 1
ATOM 855 C C . ASP A 1 109 ? -8.469 34.219 -1.879 1 62.06 109 ASP A C 1
ATOM 857 O O . ASP A 1 109 ? -8.609 35.312 -1.315 1 62.06 109 ASP A O 1
ATOM 861 N N . ALA A 1 110 ? -8.852 33.062 -1.508 1 71.25 110 ALA A N 1
ATOM 862 C CA . ALA A 1 110 ? -9.758 33.188 -0.368 1 71.25 110 ALA A CA 1
ATOM 863 C C . ALA A 1 110 ? -8.977 33.312 0.938 1 71.25 110 ALA A C 1
ATOM 865 O O . ALA A 1 110 ? -8.102 32.5 1.221 1 71.25 110 ALA A O 1
ATOM 866 N N . PRO A 1 111 ? -9.188 34.406 1.561 1 73.56 111 PRO A N 1
ATOM 867 C CA . PRO A 1 111 ? -8.438 34.656 2.793 1 73.56 111 PRO A CA 1
ATOM 868 C C . PRO A 1 111 ? -8.539 33.5 3.793 1 73.56 111 PRO A C 1
ATOM 870 O O . PRO A 1 111 ? -7.582 33.25 4.523 1 73.56 111 PRO A O 1
ATOM 873 N N . ASP A 1 112 ? -9.594 32.719 3.752 1 83.69 112 ASP A N 1
ATOM 874 C CA . ASP A 1 112 ? -9.797 31.703 4.766 1 83.69 112 ASP A CA 1
ATOM 875 C C . ASP A 1 112 ? -9.367 30.328 4.246 1 83.69 112 ASP A C 1
ATOM 877 O O . ASP A 1 112 ? -9.656 29.297 4.863 1 83.69 112 ASP A O 1
ATOM 881 N N . SER A 1 113 ? -8.57 30.375 3.275 1 90.19 113 SER A N 1
ATOM 882 C CA . SER A 1 113 ? -8.109 29.109 2.703 1 90.19 113 SER A CA 1
ATOM 883 C C . SER A 1 113 ? -7.125 28.406 3.633 1 90.19 113 SER A C 1
ATOM 885 O O . SER A 1 113 ? -6.246 29.047 4.215 1 90.19 113 SER A O 1
ATOM 887 N N . PRO A 1 114 ? -7.277 27.094 3.744 1 93.44 114 PRO A N 1
ATOM 888 C CA . PRO A 1 114 ? -6.305 26.344 4.551 1 93.44 114 PRO A CA 1
ATOM 889 C C . PRO A 1 114 ? -4.875 26.5 4.039 1 93.44 114 PRO A C 1
ATOM 891 O O . PRO A 1 114 ? -3.92 26.297 4.793 1 93.44 114 PRO A O 1
ATOM 894 N N . LEU A 1 115 ? -4.754 26.938 2.824 1 92.81 115 LEU A N 1
ATOM 895 C CA . LEU A 1 115 ? -3.43 27.031 2.215 1 92.81 115 LEU A CA 1
ATOM 896 C C . LEU A 1 115 ? -2.74 28.328 2.613 1 92.81 115 LEU A C 1
ATOM 898 O O . LEU A 1 115 ? -1.54 28.5 2.385 1 92.81 115 LEU A O 1
ATOM 902 N N . ASN A 1 116 ? -3.518 29.25 3.273 1 90.81 116 ASN A N 1
ATOM 903 C CA . ASN A 1 116 ? -2.959 30.531 3.713 1 90.81 116 ASN A CA 1
ATOM 904 C C . ASN A 1 116 ? -2.59 30.5 5.191 1 90.81 116 ASN A C 1
ATOM 906 O O . ASN A 1 116 ? -2.055 31.469 5.723 1 90.81 116 ASN A O 1
ATOM 910 N N . LYS A 1 117 ? -2.822 29.453 5.824 1 93.44 117 LYS A N 1
ATOM 911 C CA . LYS A 1 117 ? -2.514 29.297 7.242 1 93.44 117 LYS A CA 1
ATOM 912 C C . LYS A 1 117 ? -1.184 28.578 7.441 1 93.44 117 LYS A C 1
ATOM 914 O O . LYS A 1 117 ? -0.626 28.016 6.492 1 93.44 117 LYS A O 1
ATOM 919 N N . LYS A 1 118 ? -0.682 28.719 8.648 1 96.88 118 LYS A N 1
ATOM 920 C CA . LYS A 1 118 ? 0.526 28 9.047 1 96.88 118 LYS A CA 1
ATOM 921 C C . LYS A 1 118 ? 0.213 26.938 10.094 1 96.88 118 LYS A C 1
ATOM 923 O O . LYS A 1 118 ? -0.597 27.156 10.992 1 96.88 118 LYS A O 1
ATOM 928 N N . TYR A 1 119 ? 0.93 25.859 9.953 1 98.38 119 TYR A N 1
ATOM 929 C CA . TYR A 1 119 ? 0.61 24.719 10.805 1 98.38 119 TYR A CA 1
ATOM 930 C C . TYR A 1 119 ? 1.837 24.25 11.578 1 98.38 119 TYR A C 1
ATOM 932 O O . TYR A 1 119 ? 2.969 24.422 11.117 1 98.38 119 TYR A O 1
ATOM 940 N N . ARG A 1 120 ? 1.515 23.688 12.711 1 98.75 120 ARG A N 1
ATOM 941 C CA . ARG A 1 120 ? 2.566 23.062 13.5 1 98.75 120 ARG A CA 1
ATOM 942 C C . ARG A 1 120 ? 2.912 21.688 12.945 1 98.75 120 ARG A C 1
ATOM 944 O O . ARG A 1 120 ? 4.07 21.25 13 1 98.75 120 ARG A O 1
ATOM 951 N N . LEU A 1 121 ? 1.958 21.031 12.391 1 98.81 121 LEU A N 1
ATOM 952 C CA . LEU A 1 121 ? 2.104 19.688 11.844 1 98.81 121 LEU A CA 1
ATOM 953 C C . LEU A 1 121 ? 1.354 19.562 10.523 1 98.81 121 LEU A C 1
ATOM 955 O O . LEU A 1 121 ? 0.174 19.906 10.438 1 98.81 121 LEU A O 1
ATOM 959 N N . VAL A 1 122 ? 2.023 19.141 9.5 1 98.69 122 VAL A N 1
ATOM 960 C CA . VAL A 1 122 ? 1.417 18.688 8.25 1 98.69 122 VAL A CA 1
ATOM 961 C C . VAL A 1 122 ? 1.596 17.188 8.094 1 98.69 122 VAL A C 1
ATOM 963 O O . VAL A 1 122 ? 2.713 16.672 8.195 1 98.69 122 VAL A O 1
ATOM 966 N N . LEU A 1 123 ? 0.499 16.516 7.922 1 98.5 123 LEU A N 1
ATOM 967 C CA . LEU A 1 123 ? 0.495 15.078 7.75 1 98.5 123 LEU A CA 1
ATOM 968 C C . LEU A 1 123 ? 0.295 14.703 6.285 1 98.5 123 LEU A C 1
ATOM 970 O O . LEU A 1 123 ? -0.559 15.281 5.605 1 98.5 123 LEU A O 1
ATOM 974 N N . ASP A 1 124 ? 1.076 13.789 5.801 1 97.12 124 ASP A N 1
ATOM 975 C CA . ASP A 1 124 ? 0.902 13.164 4.488 1 97.12 124 ASP A CA 1
ATOM 976 C C . ASP A 1 124 ? 0.935 11.641 4.598 1 97.12 124 ASP A C 1
ATOM 978 O O . ASP A 1 124 ? 2.004 11.047 4.742 1 97.12 124 ASP A O 1
ATOM 982 N N . LYS A 1 125 ? -0.211 11.07 4.508 1 93.56 125 LYS A N 1
ATOM 983 C CA . LYS A 1 125 ? -0.323 9.617 4.48 1 93.56 125 LYS A CA 1
ATOM 984 C C . LYS A 1 125 ? -0.697 9.117 3.086 1 93.56 125 LYS A C 1
ATOM 986 O O . LYS A 1 125 ? -1.869 8.859 2.807 1 93.56 125 LYS A O 1
ATOM 991 N N . GLY A 1 126 ? 0.313 9.023 2.287 1 90.94 126 GLY A N 1
ATOM 992 C CA . GLY A 1 126 ? 0.066 8.375 1.008 1 90.94 126 GLY A CA 1
ATOM 993 C C . GLY A 1 126 ? 0.024 9.352 -0.154 1 90.94 126 GLY A C 1
ATOM 994 O O . GLY A 1 126 ? 0.1 8.945 -1.315 1 90.94 126 GLY A O 1
ATOM 995 N N . LEU A 1 127 ? -0.171 10.641 0.073 1 91.56 127 LEU A N 1
ATOM 996 C CA . LEU A 1 127 ? -0.265 11.594 -1.026 1 91.56 127 LEU A CA 1
ATOM 997 C C . LEU A 1 127 ? 1.025 11.617 -1.839 1 91.56 127 LEU A C 1
ATOM 999 O O . LEU A 1 127 ? 0.988 11.594 -3.072 1 91.56 127 LEU A O 1
ATOM 1003 N N . TYR A 1 128 ? 2.18 11.68 -1.152 1 92.38 128 TYR A N 1
ATOM 1004 C CA . TYR A 1 128 ? 3.473 11.688 -1.827 1 92.38 128 TYR A CA 1
ATOM 1005 C C . TYR A 1 128 ? 3.59 10.508 -2.791 1 92.38 128 TYR A C 1
ATOM 1007 O O . TYR A 1 128 ? 3.977 10.688 -3.947 1 92.38 128 TYR A O 1
ATOM 1015 N N . ASP A 1 129 ? 3.211 9.344 -2.328 1 89.5 129 ASP A N 1
ATOM 1016 C CA . ASP A 1 129 ? 3.256 8.133 -3.139 1 89.5 129 ASP A CA 1
ATOM 1017 C C . ASP A 1 129 ? 2.398 8.273 -4.395 1 89.5 129 ASP A C 1
ATOM 1019 O O . ASP A 1 129 ? 2.844 7.953 -5.496 1 89.5 129 ASP A O 1
ATOM 1023 N N . SER A 1 130 ? 1.195 8.711 -4.176 1 84.5 130 SER A N 1
ATOM 1024 C CA . SER A 1 130 ? 0.23 8.805 -5.266 1 84.5 130 SER A CA 1
ATOM 1025 C C . SER A 1 130 ? 0.723 9.742 -6.363 1 84.5 130 SER A C 1
ATOM 1027 O O . SER A 1 130 ? 0.563 9.453 -7.551 1 84.5 130 SER A O 1
ATOM 1029 N N . VAL A 1 131 ? 1.285 10.773 -6 1 84.06 131 VAL A N 1
ATOM 1030 C CA . VAL A 1 131 ? 1.69 11.773 -6.984 1 84.06 131 VAL A CA 1
ATOM 1031 C C . VAL A 1 131 ? 2.951 11.305 -7.707 1 84.06 131 VAL A C 1
ATOM 1033 O O . VAL A 1 131 ? 3.07 11.461 -8.922 1 84.06 131 VAL A O 1
ATOM 1036 N N . VAL A 1 132 ? 3.877 10.734 -6.969 1 84.94 132 VAL A N 1
ATOM 1037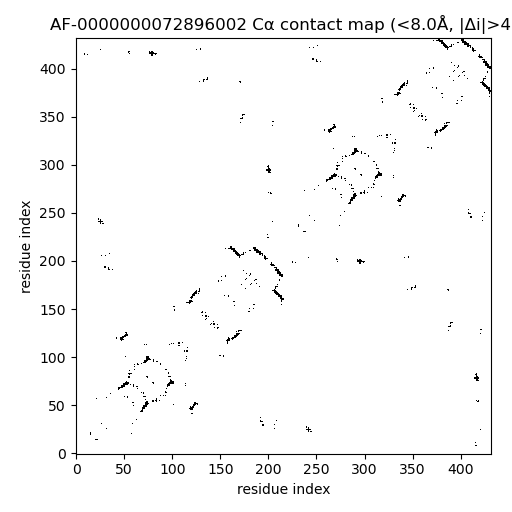 C CA . VAL A 1 132 ? 5.09 10.211 -7.594 1 84.94 132 VAL A CA 1
ATOM 1038 C C . VAL A 1 132 ? 4.719 9.148 -8.625 1 84.94 132 VAL A C 1
ATOM 1040 O O . VAL A 1 132 ? 5.273 9.133 -9.734 1 84.94 132 VAL A O 1
ATOM 1043 N N . LEU A 1 133 ? 3.867 8.305 -8.289 1 81.12 133 LEU A N 1
ATOM 1044 C CA . LEU A 1 133 ? 3.432 7.246 -9.195 1 81.12 133 LEU A CA 1
ATOM 1045 C C . LEU A 1 133 ? 2.783 7.836 -10.438 1 81.12 133 LEU A C 1
ATOM 1047 O O . LEU A 1 133 ? 3.012 7.355 -11.555 1 81.12 133 LEU A O 1
ATOM 1051 N N . ALA A 1 134 ? 1.989 8.844 -10.25 1 76.69 134 ALA A N 1
ATOM 1052 C CA . ALA A 1 134 ? 1.304 9.484 -11.375 1 76.69 134 ALA A CA 1
ATOM 1053 C C . ALA A 1 134 ? 2.299 10.164 -12.312 1 76.69 134 ALA A C 1
ATOM 1055 O O . ALA A 1 134 ? 2.117 10.148 -13.531 1 76.69 134 ALA A O 1
ATOM 1056 N N . THR A 1 135 ? 3.316 10.672 -11.781 1 73.75 135 THR A N 1
ATOM 1057 C CA . THR A 1 135 ? 4.289 11.414 -12.57 1 73.75 135 THR A CA 1
ATOM 1058 C C . THR A 1 135 ? 5.238 10.461 -13.297 1 73.75 135 THR A C 1
ATOM 1060 O O . THR A 1 135 ? 5.797 10.812 -14.344 1 73.75 135 THR A O 1
ATOM 1063 N N . SER A 1 136 ? 5.488 9.328 -12.695 1 69.94 136 SER A N 1
ATOM 1064 C CA . SER A 1 136 ? 6.352 8.336 -13.336 1 69.94 136 SER A CA 1
ATOM 1065 C C . SER A 1 136 ? 5.703 7.762 -14.594 1 69.94 136 SER A C 1
ATOM 1067 O O . SER A 1 136 ? 6.402 7.309 -15.5 1 69.94 136 SER A O 1
ATOM 1069 N N . THR A 1 137 ? 4.469 7.684 -14.656 1 63.81 137 THR A N 1
ATOM 1070 C CA . THR A 1 137 ? 3.746 7.195 -15.82 1 63.81 137 THR A CA 1
ATOM 1071 C C . THR A 1 137 ? 3.965 8.109 -17.016 1 63.81 137 THR A C 1
ATOM 1073 O O . THR A 1 137 ? 3.9 7.672 -18.172 1 63.81 137 THR A O 1
ATOM 1076 N N . GLU A 1 138 ? 4.16 9.289 -16.656 1 62.72 138 GLU A N 1
ATOM 1077 C CA . GLU A 1 138 ? 4.297 10.258 -17.75 1 62.72 138 GLU A CA 1
ATOM 1078 C C . GLU A 1 138 ? 5.727 10.297 -18.281 1 62.72 138 GLU A C 1
ATOM 1080 O O . GLU A 1 138 ? 6.012 10.984 -19.266 1 62.72 138 GLU A O 1
ATOM 1085 N N . GLY A 1 139 ? 6.492 9.305 -17.875 1 59.56 139 GLY A N 1
ATOM 1086 C CA . GLY A 1 139 ? 7.715 8.883 -18.531 1 59.56 139 GLY A CA 1
ATOM 1087 C C . GLY A 1 139 ? 8.914 9.742 -18.188 1 59.56 139 GLY A C 1
ATOM 1088 O O . GLY A 1 139 ? 10 9.555 -18.734 1 59.56 139 GLY A O 1
ATOM 1089 N N . SER A 1 140 ? 8.844 10.938 -17.391 1 63.97 140 SER A N 1
ATOM 1090 C CA . SER A 1 140 ? 10.125 11.641 -17.406 1 63.97 140 SER A CA 1
ATOM 1091 C C . SER A 1 140 ? 10.648 11.852 -15.977 1 63.97 140 SER A C 1
ATOM 1093 O O . SER A 1 140 ? 9.875 12.172 -15.07 1 63.97 140 SER A O 1
ATOM 1095 N N . GLN A 1 141 ? 11.789 11.336 -15.672 1 70.31 141 GLN A N 1
ATOM 1096 C CA . GLN A 1 141 ? 12.57 11.641 -14.484 1 70.31 141 GLN A CA 1
ATOM 1097 C C . GLN A 1 141 ? 12.492 13.125 -14.133 1 70.31 141 GLN A C 1
ATOM 1099 O O . GLN A 1 141 ? 12.477 13.492 -12.961 1 70.31 141 GLN A O 1
ATOM 1104 N N . THR A 1 142 ? 12.289 13.867 -15.156 1 78.06 142 THR A N 1
ATOM 1105 C CA . THR A 1 142 ? 12.227 15.312 -14.969 1 78.06 142 THR A CA 1
ATOM 1106 C C . THR A 1 142 ? 10.93 15.711 -14.281 1 78.06 142 THR A C 1
ATOM 1108 O O . THR A 1 142 ? 10.93 16.562 -13.383 1 78.06 142 THR A O 1
ATOM 1111 N N . LYS A 1 143 ? 9.914 15.078 -14.602 1 80.94 143 LYS A N 1
ATOM 1112 C CA . LYS A 1 143 ? 8.625 15.398 -14 1 80.94 143 LYS A CA 1
ATOM 1113 C C . LYS A 1 143 ? 8.578 14.984 -12.531 1 80.94 143 LYS A C 1
ATOM 1115 O O . LYS A 1 143 ? 8.023 15.695 -11.695 1 80.94 143 LYS A O 1
ATOM 1120 N N . ALA A 1 144 ? 9.234 13.891 -12.289 1 80.44 144 ALA A N 1
ATOM 1121 C CA . ALA A 1 144 ? 9.289 13.414 -10.906 1 80.44 144 ALA A CA 1
ATOM 1122 C C . ALA A 1 144 ? 10.086 14.375 -10.031 1 80.44 144 ALA A C 1
ATOM 1124 O O . ALA A 1 144 ? 9.688 14.664 -8.898 1 80.44 144 ALA A O 1
ATOM 1125 N N . LYS A 1 145 ? 11.117 14.836 -10.578 1 83.75 145 LYS A N 1
ATOM 1126 C CA . LYS A 1 145 ? 11.922 15.797 -9.836 1 83.75 145 LYS A CA 1
ATOM 1127 C C . LYS A 1 145 ? 11.148 17.094 -9.602 1 83.75 145 LYS A C 1
ATOM 1129 O O . LYS A 1 145 ? 11.188 17.656 -8.508 1 83.75 145 LYS A O 1
ATOM 1134 N N . HIS A 1 146 ? 10.539 17.578 -10.641 1 87.62 146 HIS A N 1
ATOM 1135 C CA . HIS A 1 146 ? 9.734 18.781 -10.508 1 87.62 146 HIS A CA 1
ATOM 1136 C C . HIS A 1 146 ? 8.656 18.625 -9.445 1 87.62 146 HIS A C 1
ATOM 1138 O O . HIS A 1 146 ? 8.414 19.547 -8.656 1 87.62 146 HIS A O 1
ATOM 1144 N N . PHE A 1 147 ? 8.047 17.531 -9.414 1 86.5 147 PHE A N 1
ATOM 1145 C CA . PHE A 1 147 ? 7.039 17.25 -8.398 1 86.5 147 PHE A CA 1
ATOM 1146 C C . PHE A 1 147 ? 7.645 17.312 -7 1 86.5 147 PHE A C 1
ATOM 1148 O O . PHE A 1 147 ? 7.086 17.953 -6.105 1 86.5 147 PHE A O 1
ATOM 1155 N N . ARG A 1 148 ? 8.719 16.703 -6.887 1 89.38 148 ARG A N 1
ATOM 1156 C CA . ARG A 1 148 ? 9.352 16.625 -5.574 1 89.38 148 ARG A CA 1
ATOM 1157 C C . ARG A 1 148 ? 9.727 18.016 -5.07 1 89.38 148 ARG A C 1
ATOM 1159 O O . ARG A 1 148 ? 9.492 18.344 -3.906 1 89.38 148 ARG A O 1
ATOM 1166 N N . ASP A 1 149 ? 10.273 18.797 -5.961 1 91.69 149 ASP A N 1
ATOM 1167 C CA . ASP A 1 149 ? 10.641 20.156 -5.598 1 91.69 149 ASP A CA 1
ATOM 1168 C C . ASP A 1 149 ? 9.406 20.969 -5.195 1 91.69 149 ASP A C 1
ATOM 1170 O O . ASP A 1 149 ? 9.43 21.703 -4.203 1 91.69 149 ASP A O 1
ATOM 1174 N N . ASN A 1 150 ? 8.367 20.828 -5.977 1 92.62 150 ASN A N 1
ATOM 1175 C CA . ASN A 1 150 ? 7.125 21.531 -5.68 1 92.62 150 ASN A CA 1
ATOM 1176 C C . ASN A 1 150 ? 6.52 21.062 -4.355 1 92.62 150 ASN A C 1
ATOM 1178 O O . ASN A 1 150 ? 6.016 21.875 -3.578 1 92.62 150 ASN A O 1
ATOM 1182 N N . TYR A 1 151 ? 6.555 19.797 -4.145 1 94.38 151 TYR A N 1
ATOM 1183 C CA . TYR A 1 151 ? 6.031 19.219 -2.916 1 94.38 151 TYR A CA 1
ATOM 1184 C C . TYR A 1 151 ? 6.742 19.797 -1.695 1 94.38 151 TYR A C 1
ATOM 1186 O O . TYR A 1 151 ? 6.094 20.219 -0.735 1 94.38 151 TYR A O 1
ATOM 1194 N N . VAL A 1 152 ? 8.07 19.812 -1.755 1 95.31 152 VAL A N 1
ATOM 1195 C CA . VAL A 1 152 ? 8.883 20.312 -0.652 1 95.31 152 VAL A CA 1
ATOM 1196 C C . VAL A 1 152 ? 8.609 21.797 -0.435 1 95.31 152 VAL A C 1
ATOM 1198 O O . VAL A 1 152 ? 8.406 22.234 0.699 1 95.31 152 VAL A O 1
ATOM 1201 N N . LYS A 1 153 ? 8.523 22.484 -1.49 1 93.44 153 LYS A N 1
ATOM 1202 C CA . LYS A 1 153 ? 8.266 23.922 -1.411 1 93.44 153 LYS A CA 1
ATOM 1203 C C . LYS A 1 153 ? 6.906 24.203 -0.779 1 93.44 153 LYS A C 1
ATOM 1205 O O . LYS A 1 153 ? 6.805 24.969 0.174 1 93.44 153 LYS A O 1
ATOM 1210 N N . ARG A 1 154 ? 5.898 23.578 -1.237 1 94.31 154 ARG A N 1
ATOM 1211 C CA . ARG A 1 154 ? 4.535 23.844 -0.791 1 94.31 154 ARG A CA 1
ATOM 1212 C C . ARG A 1 154 ? 4.344 23.422 0.662 1 94.31 154 ARG A C 1
ATOM 1214 O O . ARG A 1 154 ? 3.762 24.156 1.457 1 94.31 154 ARG A O 1
ATOM 1221 N N . THR A 1 155 ? 4.832 22.281 0.978 1 96.38 155 THR A N 1
ATOM 1222 C CA . THR A 1 155 ? 4.664 21.812 2.348 1 96.38 155 THR A CA 1
ATOM 1223 C C . THR A 1 155 ? 5.453 22.672 3.32 1 96.38 155 THR A C 1
ATOM 1225 O O . THR A 1 155 ? 5 22.938 4.438 1 96.38 155 THR A O 1
ATOM 1228 N N . SER A 1 156 ? 6.602 23.125 2.887 1 96 156 SER A N 1
ATOM 1229 C CA . SER A 1 156 ? 7.379 24.016 3.744 1 96 156 SER A CA 1
ATOM 1230 C C . SER A 1 156 ? 6.648 25.328 3.973 1 96 156 SER A C 1
ATOM 1232 O O . SER A 1 156 ? 6.699 25.891 5.07 1 96 156 SER A O 1
ATOM 1234 N N . GLN A 1 157 ? 5.961 25.781 2.982 1 93.88 157 GLN A N 1
ATOM 1235 C CA . GLN A 1 157 ? 5.246 27.047 3.068 1 93.88 157 GLN A CA 1
ATOM 1236 C C . GLN A 1 157 ? 4.039 26.938 3.998 1 93.88 157 GLN A C 1
ATOM 1238 O O . GLN A 1 157 ? 3.559 27.953 4.523 1 93.88 157 GLN A O 1
ATOM 1243 N N . LEU A 1 158 ? 3.576 25.781 4.219 1 96.31 158 LEU A N 1
ATOM 1244 C CA . LEU A 1 158 ? 2.398 25.547 5.047 1 96.31 158 LEU A CA 1
ATOM 1245 C C . LEU A 1 158 ? 2.781 25.438 6.516 1 96.31 158 LEU A C 1
ATOM 1247 O O . LEU A 1 158 ? 1.917 25.484 7.395 1 96.31 158 LEU A O 1
ATOM 1251 N N . LEU A 1 159 ? 4.047 25.328 6.723 1 97.75 159 LEU A N 1
ATOM 1252 C CA . LEU A 1 159 ? 4.5 25.047 8.078 1 97.75 159 LEU A CA 1
ATOM 1253 C C . LEU A 1 159 ? 4.977 26.312 8.773 1 97.75 159 LEU A C 1
ATOM 1255 O O . LEU A 1 159 ? 5.609 27.172 8.148 1 97.75 159 LEU A O 1
ATOM 1259 N N . GLN A 1 160 ? 4.703 26.391 10.125 1 96.94 160 GLN A N 1
ATOM 1260 C CA . GLN A 1 160 ? 5.391 27.344 10.984 1 96.94 160 GLN A CA 1
ATOM 1261 C C . GLN A 1 160 ? 6.887 27.062 11.055 1 96.94 160 GLN A C 1
ATOM 1263 O O . GLN A 1 160 ? 7.316 25.938 10.781 1 96.94 160 GLN A O 1
ATOM 1268 N N . PRO A 1 161 ? 7.633 28.156 11.344 1 94.94 161 PRO A N 1
ATOM 1269 C CA . PRO A 1 161 ? 9.031 27.828 11.633 1 94.94 161 PRO A CA 1
ATOM 1270 C C . PRO A 1 161 ? 9.172 26.734 12.688 1 94.94 161 PRO A C 1
ATOM 1272 O O . PRO A 1 161 ? 8.516 26.797 13.734 1 94.94 161 PRO A O 1
ATOM 1275 N N . GLY A 1 162 ? 9.953 25.734 12.375 1 96.38 162 GLY A N 1
ATOM 1276 C CA . GLY A 1 162 ? 10.125 24.625 13.305 1 96.38 162 GLY A CA 1
ATOM 1277 C C . GLY A 1 162 ? 9 23.625 13.234 1 96.38 162 GLY A C 1
ATOM 1278 O O . GLY A 1 162 ? 9 22.625 13.977 1 96.38 162 GLY A O 1
ATOM 1279 N N . GLY A 1 163 ? 8.047 23.922 12.32 1 98.38 163 GLY A N 1
ATOM 1280 C CA . GLY A 1 163 ? 6.953 22.984 12.156 1 98.38 163 GLY A CA 1
ATOM 1281 C C . GLY A 1 163 ? 7.402 21.641 11.602 1 98.38 163 GLY A C 1
ATOM 1282 O O . GLY A 1 163 ? 8.555 21.484 11.188 1 98.38 163 GLY A O 1
ATOM 1283 N N . ILE A 1 164 ? 6.512 20.625 11.656 1 98.69 164 ILE A N 1
ATOM 1284 C CA . ILE A 1 164 ? 6.902 19.266 11.328 1 98.69 164 ILE A CA 1
ATOM 1285 C C . ILE A 1 164 ? 6.055 18.75 10.172 1 98.69 164 ILE A C 1
ATOM 1287 O O . ILE A 1 164 ? 4.84 18.953 10.141 1 98.69 164 ILE A O 1
ATOM 1291 N N . LEU A 1 165 ? 6.688 18.203 9.195 1 98.56 165 LEU A N 1
ATOM 1292 C CA . LEU A 1 165 ? 6.062 17.391 8.156 1 98.56 165 LEU A CA 1
ATOM 1293 C C . LEU A 1 165 ? 6.207 15.906 8.461 1 98.56 165 LEU A C 1
ATOM 1295 O O . LEU A 1 165 ? 7.324 15.391 8.531 1 98.56 165 LEU A O 1
ATOM 1299 N N . LEU A 1 166 ? 5.121 15.219 8.719 1 98.62 166 LEU A N 1
ATOM 1300 C CA . LEU A 1 166 ? 5.125 13.781 8.969 1 98.62 166 LEU A CA 1
ATOM 1301 C C . LEU A 1 166 ? 4.605 13.016 7.75 1 98.62 166 LEU A C 1
ATOM 1303 O O . LEU A 1 166 ? 3.439 13.156 7.379 1 98.62 166 LEU A O 1
ATOM 1307 N N . VAL A 1 167 ? 5.477 12.18 7.176 1 97.38 167 VAL A N 1
ATOM 1308 C CA . VAL A 1 167 ? 5.141 11.492 5.934 1 97.38 167 VAL A CA 1
ATOM 1309 C C . VAL A 1 167 ? 5.113 9.984 6.168 1 97.38 167 VAL A C 1
ATOM 1311 O O . VAL A 1 167 ? 6.07 9.414 6.695 1 97.38 167 VAL A O 1
ATOM 1314 N N . ALA A 1 168 ? 3.998 9.359 5.848 1 94.5 168 ALA A N 1
ATOM 1315 C CA . ALA A 1 168 ? 3.875 7.906 5.812 1 94.5 168 ALA A CA 1
ATOM 1316 C C . ALA A 1 168 ? 3.797 7.395 4.379 1 94.5 168 ALA A C 1
ATOM 1318 O O . ALA A 1 168 ? 2.916 7.797 3.615 1 94.5 168 ALA A O 1
ATOM 1319 N N . THR A 1 169 ? 4.703 6.52 3.994 1 90.88 169 THR A N 1
ATOM 1320 C CA . THR A 1 169 ? 4.789 6.016 2.629 1 90.88 169 THR A CA 1
ATOM 1321 C C . THR A 1 169 ? 4.992 4.504 2.619 1 90.88 169 THR A C 1
ATOM 1323 O O . THR A 1 169 ? 5.656 3.959 3.504 1 90.88 169 THR A O 1
ATOM 1326 N N . CYS A 1 170 ? 4.402 3.846 1.663 1 86.5 170 CYS A N 1
ATOM 1327 C CA . CYS A 1 170 ? 4.648 2.418 1.492 1 86.5 170 CYS A CA 1
ATOM 1328 C C . CYS A 1 170 ? 5.492 2.152 0.25 1 86.5 170 CYS A C 1
ATOM 1330 O O . CYS A 1 170 ? 5.777 1 -0.077 1 86.5 170 CYS A O 1
ATOM 1332 N N . CYS A 1 171 ? 5.895 3.215 -0.406 1 88.06 171 CYS A N 1
ATOM 1333 C CA . CYS A 1 171 ? 6.535 3.039 -1.705 1 88.06 171 CYS A CA 1
ATOM 1334 C C . CYS A 1 171 ? 7.961 3.57 -1.687 1 88.06 171 CYS A C 1
ATOM 1336 O O . CYS A 1 171 ? 8.68 3.475 -2.686 1 88.06 171 CYS A O 1
ATOM 1338 N N . HIS A 1 172 ? 8.359 4.141 -0.586 1 89.31 172 HIS A N 1
ATOM 1339 C CA . HIS A 1 172 ? 9.695 4.723 -0.485 1 89.31 172 HIS A CA 1
ATOM 1340 C C . HIS A 1 172 ? 10.391 4.289 0.801 1 89.31 172 HIS A C 1
ATOM 1342 O O . HIS A 1 172 ? 9.75 4.172 1.849 1 89.31 172 HIS A O 1
ATOM 1348 N N . THR A 1 173 ? 11.672 4.105 0.654 1 87.75 173 THR A N 1
ATOM 1349 C CA . THR A 1 173 ? 12.484 3.742 1.812 1 87.75 173 THR A CA 1
ATOM 1350 C C . THR A 1 173 ? 12.828 4.977 2.641 1 87.75 173 THR A C 1
ATOM 1352 O O . THR A 1 173 ? 12.656 6.105 2.18 1 87.75 173 THR A O 1
ATOM 1355 N N . GLU A 1 174 ? 13.266 4.66 3.826 1 89.88 174 GLU A N 1
ATOM 1356 C CA . GLU A 1 174 ? 13.75 5.73 4.688 1 89.88 174 GLU A CA 1
ATOM 1357 C C . GLU A 1 174 ? 14.82 6.562 3.986 1 89.88 174 GLU A C 1
ATOM 1359 O O . GLU A 1 174 ? 14.789 7.793 4.039 1 89.88 174 GLU A O 1
ATOM 1364 N N . GLU A 1 175 ? 15.727 5.871 3.338 1 88.38 175 GLU A N 1
ATOM 1365 C CA . GLU A 1 175 ? 16.844 6.547 2.674 1 88.38 175 GLU A CA 1
ATOM 1366 C C . GLU A 1 175 ? 16.344 7.434 1.535 1 88.38 175 GLU A C 1
ATOM 1368 O O . GLU A 1 175 ? 16.828 8.562 1.368 1 88.38 175 GLU A O 1
ATOM 1373 N N . GLU A 1 176 ? 15.461 6.953 0.8 1 88.06 176 GLU A N 1
ATOM 1374 C CA . GLU A 1 176 ? 14.906 7.734 -0.301 1 88.06 176 GLU A CA 1
ATOM 1375 C C . GLU A 1 176 ? 14.211 8.992 0.212 1 88.06 176 GLU A C 1
ATOM 1377 O O . GLU A 1 176 ? 14.328 10.062 -0.384 1 88.06 176 GLU A O 1
ATOM 1382 N N . MET A 1 177 ? 13.508 8.891 1.29 1 93 177 MET A N 1
ATOM 1383 C CA . MET A 1 177 ? 12.805 10.031 1.871 1 93 177 MET A CA 1
ATOM 1384 C C . MET A 1 177 ? 13.789 11.078 2.363 1 93 177 MET A C 1
ATOM 1386 O O . MET A 1 177 ? 13.586 12.281 2.152 1 93 177 MET A O 1
ATOM 1390 N N . LYS A 1 178 ? 14.805 10.625 2.992 1 93.06 178 LYS A N 1
ATOM 1391 C CA . LYS A 1 178 ? 15.828 11.539 3.477 1 93.06 178 LYS A CA 1
ATOM 1392 C C . LYS A 1 178 ? 16.5 12.273 2.32 1 93.06 178 LYS A C 1
ATOM 1394 O O . LYS A 1 178 ? 16.766 13.477 2.412 1 93.06 178 LYS A O 1
ATOM 1399 N N . GLN A 1 179 ? 16.656 11.547 1.231 1 88.81 179 GLN A N 1
ATOM 1400 C CA . GLN A 1 179 ? 17.344 12.117 0.087 1 88.81 179 GLN A CA 1
ATOM 1401 C C . GLN A 1 179 ? 16.453 13.078 -0.684 1 88.81 179 GLN A C 1
ATOM 1403 O O . GLN A 1 179 ? 16.922 14.055 -1.273 1 88.81 179 GLN A O 1
ATOM 1408 N N . THR A 1 180 ? 15.188 12.828 -0.645 1 89.62 180 THR A N 1
ATOM 1409 C CA . THR A 1 180 ? 14.289 13.609 -1.483 1 89.62 180 THR A CA 1
ATOM 1410 C C . THR A 1 180 ? 13.688 14.773 -0.696 1 89.62 180 THR A C 1
ATOM 1412 O O . THR A 1 180 ? 13.547 15.883 -1.224 1 89.62 180 THR A O 1
ATOM 1415 N N . ILE A 1 181 ? 13.344 14.586 0.568 1 93.44 181 ILE A N 1
ATOM 1416 C CA . ILE A 1 181 ? 12.672 15.602 1.369 1 93.44 181 ILE A CA 1
ATOM 1417 C C . ILE A 1 181 ? 13.648 16.188 2.389 1 93.44 181 ILE A C 1
ATOM 1419 O O . ILE A 1 181 ? 13.641 17.391 2.637 1 93.44 181 ILE A O 1
ATOM 1423 N N . GLY A 1 182 ? 14.43 15.328 2.914 1 85.06 182 GLY A N 1
ATOM 1424 C CA . GLY A 1 182 ? 15.312 15.711 4 1 85.06 182 GLY A CA 1
ATOM 1425 C C . GLY A 1 182 ? 16.516 16.516 3.533 1 85.06 182 GLY A C 1
ATOM 1426 O O . GLY A 1 182 ? 17.641 16.234 3.928 1 85.06 182 GLY A O 1
ATOM 1427 N N . LYS A 1 183 ? 16.172 17.344 2.572 1 80.88 183 LYS A N 1
ATOM 1428 C CA . LYS A 1 183 ? 17.266 18.188 2.094 1 80.88 183 LYS A CA 1
ATOM 1429 C C . LYS A 1 183 ? 16.891 19.672 2.127 1 80.88 183 LYS A C 1
ATOM 1431 O O . LYS A 1 183 ? 15.695 20 2.141 1 80.88 183 LYS A O 1
ATOM 1436 N N . ASN A 1 184 ? 17.797 20.516 2.248 1 82.06 184 ASN A N 1
ATOM 1437 C CA . ASN A 1 184 ? 17.781 21.953 2.098 1 82.06 184 ASN A CA 1
ATOM 1438 C C . ASN A 1 184 ? 16.859 22.625 3.107 1 82.06 184 ASN A C 1
ATOM 1440 O O . ASN A 1 184 ? 17.312 23.266 4.055 1 82.06 184 ASN A O 1
ATOM 1444 N N . VAL A 1 185 ? 15.422 22.328 2.965 1 91.62 185 VAL A N 1
ATOM 1445 C CA . VAL A 1 185 ? 14.508 23.109 3.789 1 91.62 185 VAL A CA 1
ATOM 1446 C C . VAL A 1 185 ? 14 22.266 4.953 1 91.62 185 VAL A C 1
ATOM 1448 O O . VAL A 1 185 ? 13.414 22.781 5.898 1 91.62 185 VAL A O 1
ATOM 1451 N N . PHE A 1 186 ? 14.312 20.984 4.938 1 96.5 186 PHE A N 1
ATOM 1452 C CA . PHE A 1 186 ? 13.867 20.078 5.988 1 96.5 186 PHE A CA 1
ATOM 1453 C C . PHE A 1 186 ? 15.039 19.328 6.598 1 96.5 186 PHE A C 1
ATOM 1455 O O . PHE A 1 186 ? 15.961 18.922 5.887 1 96.5 186 PHE A O 1
ATOM 1462 N N . ASP A 1 187 ? 15 19.172 7.934 1 96.12 187 ASP A N 1
ATOM 1463 C CA . ASP A 1 187 ? 15.859 18.219 8.641 1 96.12 187 ASP A CA 1
ATOM 1464 C C . ASP A 1 187 ? 15.086 16.969 9.031 1 96.12 187 ASP A C 1
ATOM 1466 O O . ASP A 1 187 ? 13.906 17.047 9.383 1 96.12 187 ASP A O 1
ATOM 1470 N N . VAL A 1 188 ? 15.789 15.891 8.977 1 96.62 188 VAL A N 1
ATOM 1471 C CA . VAL A 1 188 ? 15.172 14.672 9.492 1 96.62 188 VAL A CA 1
ATOM 1472 C C . VAL A 1 188 ? 15.094 14.734 11.016 1 96.62 188 VAL A C 1
ATOM 1474 O O . VAL A 1 188 ? 16.125 14.812 11.688 1 96.62 188 VAL A O 1
ATOM 1477 N N . LEU A 1 189 ? 13.945 14.734 11.516 1 96.88 189 LEU A N 1
ATOM 1478 C CA . LEU A 1 189 ? 13.742 14.773 12.961 1 96.88 189 LEU A CA 1
ATOM 1479 C C . LEU A 1 189 ? 13.766 13.367 13.547 1 96.88 189 LEU A C 1
ATOM 1481 O O . LEU A 1 189 ? 14.469 13.102 14.523 1 96.88 189 LEU A O 1
ATOM 1485 N N . GLU A 1 190 ? 12.969 12.445 12.891 1 96.75 190 GLU A N 1
ATOM 1486 C CA . GLU A 1 190 ? 12.836 11.094 13.43 1 96.75 190 GLU A CA 1
ATOM 1487 C C . GLU A 1 190 ? 12.234 10.148 12.398 1 96.75 190 GLU A C 1
ATOM 1489 O O . GLU A 1 190 ? 11.359 10.539 11.625 1 96.75 190 GLU A O 1
ATOM 1494 N N . VAL A 1 191 ? 12.727 8.961 12.398 1 94.88 191 VAL A N 1
ATOM 1495 C CA . VAL A 1 191 ? 12.078 7.863 11.695 1 94.88 191 VAL A CA 1
ATOM 1496 C C . VAL A 1 191 ? 11.32 6.988 12.695 1 94.88 191 VAL A C 1
ATOM 1498 O O . VAL A 1 191 ? 11.922 6.418 13.609 1 94.88 191 VAL A O 1
ATOM 1501 N N . LEU A 1 192 ? 10.047 6.934 12.5 1 94.44 192 LEU A N 1
ATOM 1502 C CA . LEU A 1 192 ? 9.242 6.18 13.453 1 94.44 192 LEU A CA 1
ATOM 1503 C C . LEU A 1 192 ? 9.438 4.68 13.273 1 94.44 192 LEU A C 1
ATOM 1505 O O . LEU A 1 192 ? 9.555 4.199 12.141 1 94.44 192 LEU A O 1
ATOM 1509 N N . SER A 1 193 ? 9.508 3.977 14.312 1 83.81 193 SER A N 1
ATOM 1510 C CA . SER A 1 193 ? 9.508 2.518 14.273 1 83.81 193 SER A CA 1
ATOM 1511 C C . SER A 1 193 ? 8.117 1.975 13.961 1 83.81 193 SER A C 1
ATOM 1513 O O . SER A 1 193 ? 7.168 2.227 14.703 1 83.81 193 SER A O 1
ATOM 1515 N N . THR A 1 194 ? 7.93 1.569 12.781 1 76.88 194 THR A N 1
ATOM 1516 C CA . THR A 1 194 ? 6.648 0.981 12.406 1 76.88 194 THR A CA 1
ATOM 1517 C C . THR A 1 194 ? 6.754 -0.539 12.336 1 76.88 194 THR A C 1
ATOM 1519 O O . THR A 1 194 ? 7.797 -1.078 11.961 1 76.88 194 THR A O 1
ATOM 1522 N N . PRO A 1 195 ? 5.699 -1.072 13.062 1 61.53 195 PRO A N 1
ATOM 1523 C CA . PRO A 1 195 ? 5.746 -2.535 13.039 1 61.53 195 PRO A CA 1
ATOM 1524 C C . PRO A 1 195 ? 5.762 -3.1 11.617 1 61.53 195 PRO A C 1
ATOM 1526 O O . PRO A 1 195 ? 5.137 -2.535 10.719 1 61.53 195 PRO A O 1
ATOM 1529 N N . THR A 1 196 ? 6.801 -3.426 11.195 1 53.91 196 THR A N 1
ATOM 1530 C CA . THR A 1 196 ? 6.746 -4.199 9.953 1 53.91 196 THR A CA 1
ATOM 1531 C C . THR A 1 196 ? 5.973 -5.496 10.164 1 53.91 196 THR A C 1
ATOM 1533 O O . THR A 1 196 ? 6.105 -6.145 11.203 1 53.91 196 THR A O 1
ATOM 1536 N N . PHE A 1 197 ? 4.691 -5.184 10.117 1 47.59 197 PHE A N 1
ATOM 1537 C CA . PHE A 1 197 ? 3.902 -6.367 10.43 1 47.59 197 PHE A CA 1
ATOM 1538 C C . PHE A 1 197 ? 4.617 -7.633 9.969 1 47.59 197 PHE A C 1
ATOM 1540 O O . PHE A 1 197 ? 5.09 -7.711 8.836 1 47.59 197 PHE A O 1
ATOM 1547 N N . GLU A 1 198 ? 5.422 -8.156 10.742 1 42.72 198 GLU A N 1
ATOM 1548 C CA . GLU A 1 198 ? 5.711 -9.57 10.523 1 42.72 198 GLU A CA 1
ATOM 1549 C C . GLU A 1 198 ? 4.582 -10.453 11.039 1 42.72 198 GLU A C 1
ATOM 1551 O O . GLU A 1 198 ? 4.242 -10.406 12.227 1 42.72 198 GLU A O 1
ATOM 1556 N N . PHE A 1 199 ? 3.574 -10.383 10.781 1 36.84 199 PHE A N 1
ATOM 1557 C CA . PHE A 1 199 ? 2.623 -11.336 11.328 1 36.84 199 PHE A CA 1
ATOM 1558 C C . PHE A 1 199 ? 2.936 -12.75 10.844 1 36.84 199 PHE A C 1
ATOM 1560 O O . PHE A 1 199 ? 2.998 -13 9.641 1 36.84 199 PHE A O 1
ATOM 1567 N N . GLY A 1 200 ? 2.941 -13.852 11.719 1 35.28 200 GLY A N 1
ATOM 1568 C CA . GLY A 1 200 ? 3.459 -15.188 11.453 1 35.28 200 GLY A CA 1
ATOM 1569 C C . GLY A 1 200 ? 4.746 -15.18 10.648 1 35.28 200 GLY A C 1
ATOM 1570 O O . GLY A 1 200 ? 4.965 -16.047 9.812 1 35.28 200 GLY A O 1
ATOM 1571 N N . GLY A 1 201 ? 5.52 -14.125 10.648 1 35.75 201 GLY A N 1
ATOM 1572 C CA . GLY A 1 201 ? 6.672 -13.781 9.844 1 35.75 201 GLY A CA 1
ATOM 1573 C C . GLY A 1 201 ? 6.348 -12.812 8.719 1 35.75 201 GLY A C 1
ATOM 1574 O O . GLY A 1 201 ? 7.188 -12.547 7.855 1 35.75 201 GLY A O 1
ATOM 1575 N N . LYS A 1 202 ? 5.133 -12.625 8.438 1 38.12 202 LYS A N 1
ATOM 1576 C CA . LYS A 1 202 ? 4.805 -11.93 7.195 1 38.12 202 LYS A CA 1
ATOM 1577 C C . LYS A 1 202 ? 4.992 -10.422 7.344 1 38.12 202 LYS A C 1
ATOM 1579 O O . LYS A 1 202 ? 4.59 -9.836 8.352 1 38.12 202 LYS A O 1
ATOM 1584 N N . LYS A 1 203 ? 6.09 -10.031 6.961 1 44.31 203 LYS A N 1
ATOM 1585 C CA . LYS A 1 203 ? 6.383 -8.609 6.836 1 44.31 203 LYS A CA 1
ATOM 1586 C C . LYS A 1 203 ? 5.367 -7.918 5.926 1 44.31 203 LYS A C 1
ATOM 1588 O O . LYS A 1 203 ? 5.109 -8.375 4.812 1 44.31 203 LYS A O 1
ATOM 1593 N N . GLY A 1 204 ? 4.035 -7.484 6.613 1 47.75 204 GLY A N 1
ATOM 1594 C CA . GLY A 1 204 ? 3.164 -6.648 5.801 1 47.75 204 GLY A CA 1
ATOM 1595 C C . GLY A 1 204 ? 3.92 -5.621 4.98 1 47.75 204 GLY A C 1
ATOM 1596 O O . GLY A 1 204 ? 5.152 -5.645 4.926 1 47.75 204 GLY A O 1
ATOM 1597 N N . HIS A 1 205 ? 3.193 -4.867 4.191 1 55.34 205 HIS A N 1
ATOM 1598 C CA . HIS A 1 205 ? 3.807 -3.803 3.404 1 55.34 205 HIS A CA 1
ATOM 1599 C C . HIS A 1 205 ? 4.613 -2.855 4.285 1 55.34 205 HIS A C 1
ATOM 1601 O O . HIS A 1 205 ? 4.129 -2.41 5.328 1 55.34 205 HIS A O 1
ATOM 1607 N N . ASN A 1 206 ? 5.844 -2.879 4.066 1 70.69 206 ASN A N 1
ATOM 1608 C CA . ASN A 1 206 ? 6.766 -2 4.777 1 70.69 206 ASN A CA 1
ATOM 1609 C C . ASN A 1 206 ? 6.367 -0.535 4.633 1 70.69 206 ASN A C 1
ATOM 1611 O O . ASN A 1 206 ? 6.207 -0.037 3.518 1 70.69 206 ASN A O 1
ATOM 1615 N N . VAL A 1 207 ? 5.762 0.023 5.727 1 84.94 207 VAL A N 1
ATOM 1616 C CA . VAL A 1 207 ? 5.434 1.445 5.723 1 84.94 207 VAL A CA 1
ATOM 1617 C C . VAL A 1 207 ? 6.551 2.234 6.398 1 84.94 207 VAL A C 1
ATOM 1619 O O . VAL A 1 207 ? 6.992 1.884 7.496 1 84.94 207 VAL A O 1
ATOM 1622 N N . THR A 1 208 ? 7.086 3.172 5.695 1 91.12 208 THR A N 1
ATOM 1623 C CA . THR A 1 208 ? 8.078 4.102 6.23 1 91.12 208 THR A CA 1
ATOM 1624 C C . THR A 1 208 ? 7.406 5.383 6.715 1 91.12 208 THR A C 1
ATOM 1626 O O . THR A 1 208 ? 6.602 5.98 6 1 91.12 208 THR A O 1
ATOM 1629 N N . VAL A 1 209 ? 7.645 5.75 7.953 1 96.06 209 VAL A N 1
ATOM 1630 C CA . VAL A 1 209 ? 7.121 6.996 8.5 1 96.06 209 VAL A CA 1
ATOM 1631 C C . VAL A 1 209 ? 8.273 7.887 8.961 1 96.06 209 VAL A C 1
ATOM 1633 O O . VAL A 1 209 ? 9.062 7.5 9.828 1 96.06 209 VAL A O 1
ATOM 1636 N N . VAL A 1 210 ? 8.367 9.086 8.398 1 97.31 210 VAL A N 1
ATOM 1637 C CA . VAL A 1 210 ? 9.469 9.977 8.719 1 97.31 210 VAL A CA 1
ATOM 1638 C C . VAL A 1 210 ? 8.93 11.352 9.117 1 97.31 210 VAL A C 1
ATOM 1640 O O . VAL A 1 210 ? 8.055 11.898 8.438 1 97.31 210 VAL A O 1
ATOM 1643 N N . ALA A 1 211 ? 9.406 11.906 10.211 1 98.5 211 ALA A N 1
ATOM 1644 C CA . ALA A 1 211 ? 9.133 13.281 10.625 1 98.5 211 ALA A CA 1
ATOM 1645 C C . ALA A 1 211 ? 10.258 14.219 10.18 1 98.5 211 ALA A C 1
ATOM 1647 O O . ALA A 1 211 ? 11.43 13.969 10.477 1 98.5 211 ALA A O 1
ATOM 1648 N N . PHE A 1 212 ? 9.898 15.211 9.484 1 98.44 212 PHE A N 1
ATOM 1649 C CA . PHE A 1 212 ? 10.836 16.234 9.023 1 98.44 212 PHE A CA 1
ATOM 1650 C C . PHE A 1 212 ? 10.555 17.578 9.695 1 98.44 212 PHE A C 1
ATOM 1652 O O . PHE A 1 212 ? 9.398 18.016 9.758 1 98.44 212 PHE A O 1
ATOM 1659 N N . ARG A 1 213 ? 11.508 18.203 10.156 1 97.94 213 ARG A N 1
ATOM 1660 C CA . ARG A 1 213 ? 11.367 19.531 10.758 1 97.94 213 ARG A CA 1
ATOM 1661 C C . ARG A 1 213 ? 11.773 20.625 9.773 1 97.94 213 ARG A C 1
ATOM 1663 O O . ARG A 1 213 ? 12.852 20.562 9.18 1 97.94 213 ARG A O 1
ATOM 1670 N N . ARG A 1 214 ? 10.852 21.562 9.539 1 96.88 214 ARG A N 1
ATOM 1671 C CA . ARG A 1 214 ? 11.195 22.703 8.703 1 96.88 214 ARG A CA 1
ATOM 1672 C C . ARG A 1 214 ? 12.312 23.531 9.336 1 96.88 214 ARG A C 1
ATOM 1674 O O . ARG A 1 214 ? 12.227 23.891 10.516 1 96.88 214 ARG A O 1
ATOM 1681 N N . LYS A 1 215 ? 13.297 23.766 8.492 1 90.94 215 LYS A N 1
ATOM 1682 C CA . LYS A 1 215 ? 14.406 24.594 8.969 1 90.94 215 LYS A CA 1
ATOM 1683 C C . LYS A 1 215 ? 13.961 26.031 9.172 1 90.94 215 LYS A C 1
ATOM 1685 O O . LYS A 1 215 ? 13 26.484 8.555 1 90.94 215 LYS A O 1
ATOM 1690 N N . HIS A 1 216 ? 14.586 26.75 10.141 1 79.44 216 HIS A N 1
ATOM 1691 C CA . HIS A 1 216 ? 14.281 28.125 10.477 1 79.44 216 HIS A CA 1
ATOM 1692 C C . HIS A 1 216 ? 14.719 29.078 9.367 1 79.44 216 HIS A C 1
ATOM 1694 O O . HIS A 1 216 ? 15.719 28.828 8.68 1 79.44 216 HIS A O 1
ATOM 1700 N N . MET B 1 1 ? 19.438 -4.887 22.703 1 19.66 1 MET B N 1
ATOM 1701 C CA . MET B 1 1 ? 18.188 -5.34 23.312 1 19.66 1 MET B CA 1
ATOM 1702 C C . MET B 1 1 ? 17.281 -6.012 22.281 1 19.66 1 M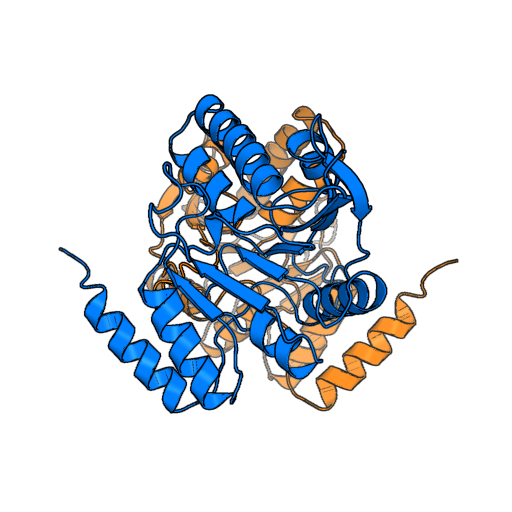ET B C 1
ATOM 1704 O O . MET B 1 1 ? 16.906 -5.391 21.297 1 19.66 1 MET B O 1
ATOM 1708 N N . GLU B 1 2 ? 17.234 -7.375 22.109 1 21.41 2 GLU B N 1
ATOM 1709 C CA . GLU B 1 2 ? 16.797 -8.398 21.172 1 21.41 2 GLU B CA 1
ATOM 1710 C C . GLU B 1 2 ? 15.273 -8.5 21.141 1 21.41 2 GLU B C 1
ATOM 1712 O O . GLU B 1 2 ? 14.648 -8.844 22.141 1 21.41 2 GLU B O 1
ATOM 1717 N N . ILE B 1 3 ? 14.633 -7.527 20.531 1 29.47 3 ILE B N 1
ATOM 1718 C CA . ILE B 1 3 ? 13.172 -7.52 20.594 1 29.47 3 ILE B CA 1
ATOM 1719 C C . ILE B 1 3 ? 12.633 -8.906 20.266 1 29.47 3 ILE B C 1
ATOM 1721 O O . ILE B 1 3 ? 12.984 -9.492 19.234 1 29.47 3 ILE B O 1
ATOM 1725 N N . ASN B 1 4 ? 12.359 -9.594 21.234 1 27.05 4 ASN B N 1
ATOM 1726 C CA . ASN B 1 4 ? 11.914 -10.977 21.328 1 27.05 4 ASN B CA 1
ATOM 1727 C C . ASN B 1 4 ? 10.68 -11.227 20.453 1 27.05 4 ASN B C 1
ATOM 1729 O O . ASN B 1 4 ? 9.578 -10.828 20.812 1 27.05 4 ASN B O 1
ATOM 1733 N N . MET B 1 5 ? 10.773 -11.406 19.266 1 30.91 5 MET B N 1
ATOM 1734 C CA . MET B 1 5 ? 9.883 -11.688 18.141 1 30.91 5 MET B CA 1
ATOM 1735 C C . MET B 1 5 ? 8.867 -12.758 18.516 1 30.91 5 MET B C 1
ATOM 1737 O O . MET B 1 5 ? 7.746 -12.758 18 1 30.91 5 MET B O 1
ATOM 1741 N N . ASP B 1 6 ? 9.195 -13.5 19.531 1 33.5 6 ASP B N 1
ATOM 1742 C CA . ASP B 1 6 ? 8.328 -14.57 20.016 1 33.5 6 ASP B CA 1
ATOM 1743 C C . ASP B 1 6 ? 7.129 -14.016 20.766 1 33.5 6 ASP B C 1
ATOM 1745 O O . ASP B 1 6 ? 6.035 -14.578 20.719 1 33.5 6 ASP B O 1
ATOM 1749 N N . LYS B 1 7 ? 7.371 -13.086 21.516 1 34 7 LYS B N 1
ATOM 1750 C CA . LYS B 1 7 ? 6.348 -12.523 22.391 1 34 7 LYS B CA 1
ATOM 1751 C C . LYS B 1 7 ? 5.309 -11.734 21.594 1 34 7 LYS B C 1
ATOM 1753 O O . LYS B 1 7 ? 4.117 -11.789 21.891 1 34 7 LYS B O 1
ATOM 1758 N N . LYS B 1 8 ? 5.672 -11.148 20.562 1 36.88 8 LYS B N 1
ATOM 1759 C CA . LYS B 1 8 ? 4.727 -10.375 19.766 1 36.88 8 LYS B CA 1
ATOM 1760 C C . LYS B 1 8 ? 3.816 -11.281 18.953 1 36.88 8 LYS B C 1
ATOM 1762 O O . LYS B 1 8 ? 2.637 -10.977 18.75 1 36.88 8 LYS B O 1
ATOM 1767 N N . TYR B 1 9 ? 4.203 -12.43 18.625 1 34.22 9 TYR B N 1
ATOM 1768 C CA . TYR B 1 9 ? 3.393 -13.484 18.031 1 34.22 9 TYR B CA 1
ATOM 1769 C C . TYR B 1 9 ? 2.305 -13.945 19 1 34.22 9 TYR B C 1
ATOM 1771 O O . TYR B 1 9 ? 1.157 -14.148 18.594 1 34.22 9 TYR B O 1
ATOM 1779 N N . GLU B 1 10 ? 2.713 -14.023 20.109 1 39.5 10 GLU B N 1
ATOM 1780 C CA . GLU B 1 10 ? 1.759 -14.477 21.125 1 39.5 10 GLU B CA 1
ATOM 1781 C C . GLU B 1 10 ? 0.649 -13.445 21.328 1 39.5 10 GLU B C 1
ATOM 1783 O 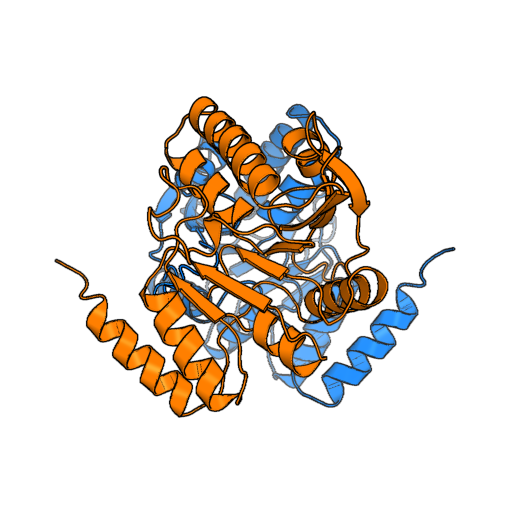O . GLU B 1 10 ? -0.521 -13.812 21.469 1 39.5 10 GLU B O 1
ATOM 1788 N N . GLU B 1 11 ? 0.987 -12.266 21.25 1 39.22 11 GLU B N 1
ATOM 1789 C CA . GLU B 1 11 ? -0.034 -11.25 21.484 1 39.22 11 GLU B CA 1
ATOM 1790 C C . GLU B 1 11 ? -0.905 -11.047 20.234 1 39.22 11 GLU B C 1
ATOM 1792 O O . GLU B 1 11 ? -2.119 -10.859 20.344 1 39.22 11 GLU B O 1
ATOM 1797 N N . ASP B 1 12 ? -0.352 -11.156 19.047 1 39.94 12 ASP B N 1
ATOM 1798 C CA . ASP B 1 12 ? -1.151 -11.102 17.828 1 39.94 12 ASP B CA 1
ATOM 1799 C C . ASP B 1 12 ? -2.062 -12.32 17.703 1 39.94 12 ASP B C 1
ATOM 1801 O O . ASP B 1 12 ? -3.209 -12.203 17.266 1 39.94 12 ASP B O 1
ATOM 1805 N N . TRP B 1 13 ? -1.597 -13.508 18.094 1 37.84 13 TRP B N 1
ATOM 1806 C CA . TRP B 1 13 ? -2.441 -14.688 18.219 1 37.84 13 TRP B CA 1
ATOM 1807 C C . TRP B 1 13 ? -3.627 -14.414 19.141 1 37.84 13 TRP B C 1
ATOM 1809 O O . TRP B 1 13 ? -4.762 -14.781 18.828 1 37.84 13 TRP B O 1
ATOM 1819 N N . LYS B 1 14 ? -3.4 -13.805 20.141 1 40.94 14 LYS B N 1
ATOM 1820 C CA . LYS B 1 14 ? -4.469 -13.562 21.109 1 40.94 14 LYS B CA 1
ATOM 1821 C C . LYS B 1 14 ? -5.504 -12.594 20.547 1 40.94 14 LYS B C 1
ATOM 1823 O O . LYS B 1 14 ? -6.707 -12.797 20.719 1 40.94 14 LYS B O 1
ATOM 1828 N N . ASN B 1 15 ? -5.004 -11.586 19.875 1 38.5 15 ASN B N 1
ATOM 1829 C CA . ASN B 1 15 ? -5.965 -10.648 19.312 1 38.5 15 ASN B CA 1
ATOM 1830 C C . ASN B 1 15 ? -6.715 -11.266 18.125 1 38.5 15 ASN B C 1
ATOM 1832 O O . ASN B 1 15 ? -7.871 -10.922 17.875 1 38.5 15 ASN B O 1
ATOM 1836 N N . PHE B 1 16 ? -6.148 -12.094 17.297 1 36.19 16 PHE B N 1
ATOM 1837 C CA . PHE B 1 16 ? -6.809 -12.867 16.25 1 36.19 16 PHE B CA 1
ATOM 1838 C C . PHE B 1 16 ? -7.883 -13.773 16.844 1 36.19 16 PHE B C 1
ATOM 1840 O O . PHE B 1 16 ? -9 -13.836 16.328 1 36.19 16 PHE B O 1
ATOM 1847 N N . CYS B 1 17 ? -7.562 -14.578 17.641 1 34.44 17 CYS B N 1
ATOM 1848 C CA . CYS B 1 17 ? -8.531 -15.484 18.25 1 34.44 17 CYS B CA 1
ATOM 1849 C C . CYS B 1 17 ? -9.758 -14.719 18.734 1 34.44 17 CYS B C 1
ATOM 1851 O O . CYS B 1 17 ? -10.883 -15.195 18.609 1 34.44 17 CYS B O 1
ATOM 1853 N N . ASP B 1 18 ? -9.578 -13.734 19.344 1 36.59 18 ASP B N 1
ATOM 1854 C CA . ASP B 1 18 ? -10.781 -13.18 19.953 1 36.59 18 ASP B CA 1
ATOM 1855 C C . ASP B 1 18 ? -11.648 -12.484 18.922 1 36.59 18 ASP B C 1
ATOM 1857 O O . ASP B 1 18 ? -12.875 -12.422 19.062 1 36.59 18 ASP B O 1
ATOM 1861 N N . HIS B 1 19 ? -11.102 -11.547 17.922 1 39.84 19 HIS B N 1
ATOM 1862 C CA . HIS B 1 19 ? -11.906 -11.016 16.828 1 39.84 19 HIS B CA 1
ATOM 1863 C C . HIS B 1 19 ? -11.492 -11.609 15.492 1 39.84 19 HIS B C 1
ATOM 1865 O O . HIS B 1 19 ? -10.297 -11.688 15.188 1 39.84 19 HIS B O 1
ATOM 1871 N N . GLY B 1 20 ? -11.797 -12.766 14.828 1 37.53 20 GLY B N 1
ATOM 1872 C CA . GLY B 1 20 ? -11.57 -13.344 13.516 1 37.53 20 GLY B CA 1
ATOM 1873 C C . GLY B 1 20 ? -10.961 -12.359 12.531 1 37.53 20 GLY B C 1
ATOM 1874 O O . GLY B 1 20 ? -11.297 -12.375 11.344 1 37.53 20 GLY B O 1
ATOM 1875 N N . ASP B 1 21 ? -10.445 -11.273 12.82 1 42.03 21 ASP B N 1
ATOM 1876 C CA . ASP B 1 21 ? -9.938 -10.195 11.977 1 42.03 21 ASP B CA 1
ATOM 1877 C C . ASP B 1 21 ? -8.719 -10.656 11.18 1 42.03 21 ASP B C 1
ATOM 1879 O O . ASP B 1 21 ? -7.684 -11 11.758 1 42.03 21 ASP B O 1
ATOM 1883 N N . ILE B 1 22 ? -8.859 -11.477 10.031 1 46.22 22 ILE B N 1
ATOM 1884 C CA . ILE B 1 22 ? -7.867 -11.945 9.07 1 46.22 22 ILE B CA 1
ATOM 1885 C C . ILE B 1 22 ? -6.898 -10.82 8.734 1 46.22 22 ILE B C 1
ATOM 1887 O O . ILE B 1 22 ? -6 -10.984 7.906 1 46.22 22 ILE B O 1
ATOM 1891 N N . GLY B 1 23 ? -6.516 -10.039 9.641 1 54.03 23 GLY B N 1
ATOM 1892 C CA . GLY B 1 23 ? -5.492 -9.008 9.547 1 54.03 23 GLY B CA 1
ATOM 1893 C C . GLY B 1 23 ? -5.742 -8.016 8.43 1 54.03 23 GLY B C 1
ATOM 1894 O O . GLY B 1 23 ? -6.695 -8.164 7.664 1 54.03 23 GLY B O 1
ATOM 1895 N N . ASP B 1 24 ? -5.082 -6.906 8.297 1 61.03 24 ASP B N 1
ATOM 1896 C CA . ASP B 1 24 ? -5.199 -5.809 7.344 1 61.03 24 ASP B CA 1
ATOM 1897 C C . ASP B 1 24 ? -4.613 -6.195 5.988 1 61.03 24 ASP B C 1
ATOM 1899 O O . ASP B 1 24 ? -3.596 -6.887 5.922 1 61.03 24 ASP B O 1
ATOM 1903 N N . ASP B 1 25 ? -5.379 -6.215 4.941 1 71.12 25 ASP B N 1
ATOM 1904 C CA . ASP B 1 25 ? -4.914 -6.363 3.566 1 71.12 25 ASP B CA 1
ATOM 1905 C C . ASP B 1 25 ? -4.703 -5 2.908 1 71.12 25 ASP B C 1
ATOM 1907 O O . ASP B 1 25 ? -5.598 -4.148 2.932 1 71.12 25 ASP B O 1
ATOM 1911 N N . TRP B 1 26 ? -3.502 -4.801 2.402 1 73.12 26 TRP B N 1
ATOM 1912 C CA . TRP B 1 26 ? -3.195 -3.521 1.769 1 73.12 26 TRP B CA 1
ATOM 1913 C C . TRP B 1 26 ? -4.012 -3.336 0.494 1 73.12 26 TRP B C 1
ATOM 1915 O O . TRP B 1 26 ? -4.188 -2.213 0.018 1 73.12 26 TRP B O 1
ATOM 1925 N N . CYS B 1 27 ? -4.359 -4.418 -0.052 1 79.5 27 CYS B N 1
ATOM 1926 C CA . CYS B 1 27 ? -5.148 -4.43 -1.278 1 79.5 27 CYS B CA 1
ATOM 1927 C C . CYS B 1 27 ? -6.641 -4.414 -0.966 1 79.5 27 CYS B C 1
ATOM 1929 O O . CYS B 1 27 ? -7.125 -5.238 -0.188 1 79.5 27 CYS B O 1
ATOM 1931 N N . SER B 1 28 ? -7.281 -3.529 -1.576 1 77.94 28 SER B N 1
ATOM 1932 C CA . SER B 1 28 ? -8.703 -3.395 -1.282 1 77.94 28 SER B CA 1
ATOM 1933 C C . SER B 1 28 ? -9.484 -4.621 -1.751 1 77.94 28 SER B C 1
ATOM 1935 O O . SER B 1 28 ? -9.039 -5.34 -2.648 1 77.94 28 SER B O 1
ATOM 1937 N N . GLU B 1 29 ? -10.594 -4.773 -1.203 1 81.06 29 GLU B N 1
ATOM 1938 C CA . GLU B 1 29 ? -11.453 -5.891 -1.583 1 81.06 29 GLU B CA 1
ATOM 1939 C C . GLU B 1 29 ? -11.883 -5.785 -3.043 1 81.06 29 GLU B C 1
ATOM 1941 O O . GLU B 1 29 ? -12.031 -6.797 -3.727 1 81.06 29 GLU B O 1
ATOM 1946 N N . GLU B 1 30 ? -12.102 -4.602 -3.492 1 80.75 30 GLU B N 1
ATOM 1947 C CA . GLU B 1 30 ? -12.516 -4.398 -4.879 1 80.75 30 GLU B CA 1
ATOM 1948 C C . GLU B 1 30 ? -11.445 -4.875 -5.852 1 80.75 30 GLU B C 1
ATOM 1950 O O . GLU B 1 30 ? -11.75 -5.473 -6.883 1 80.75 30 GLU B O 1
ATOM 1955 N N . VAL B 1 31 ? -10.242 -4.562 -5.523 1 85.94 31 VAL B N 1
ATOM 1956 C CA . VAL B 1 31 ? -9.141 -5 -6.375 1 85.94 31 VAL B CA 1
ATOM 1957 C C . VAL B 1 31 ? -9.008 -6.52 -6.316 1 85.94 31 VAL B C 1
ATOM 1959 O O . VAL B 1 31 ? -8.812 -7.172 -7.344 1 85.94 31 VAL B O 1
ATOM 1962 N N . VAL B 1 32 ? -9.188 -7.109 -5.129 1 89.25 32 VAL B N 1
ATOM 1963 C CA . VAL B 1 32 ? -9.117 -8.555 -4.949 1 89.25 32 VAL B CA 1
ATOM 1964 C C . VAL B 1 32 ? -10.188 -9.234 -5.801 1 89.25 32 VAL B C 1
ATOM 1966 O O . VAL B 1 32 ? -9.914 -10.211 -6.5 1 89.25 32 VAL B O 1
ATOM 1969 N N . GLN B 1 33 ? -11.328 -8.648 -5.812 1 89.62 33 GLN B N 1
ATOM 1970 C CA . GLN B 1 33 ? -12.422 -9.219 -6.586 1 89.62 33 GLN B CA 1
ATOM 1971 C C . GLN B 1 33 ? -12.148 -9.117 -8.086 1 89.62 33 GLN B C 1
ATOM 1973 O O . GLN B 1 33 ? -12.5 -10.023 -8.852 1 89.62 33 GLN B O 1
ATOM 1978 N N . ALA B 1 34 ? -11.602 -8.039 -8.469 1 91.5 34 ALA B N 1
ATOM 1979 C CA . ALA B 1 34 ? -11.242 -7.891 -9.875 1 91.5 34 ALA B CA 1
ATOM 1980 C C . ALA B 1 34 ? -10.25 -8.969 -10.305 1 91.5 34 ALA B C 1
ATOM 1982 O O . ALA B 1 34 ? -10.383 -9.539 -11.391 1 91.5 34 ALA B O 1
ATOM 1983 N N . ILE B 1 35 ? -9.344 -9.25 -9.469 1 96.06 35 ILE B N 1
ATOM 1984 C CA . ILE B 1 35 ? -8.336 -10.273 -9.75 1 96.06 35 ILE B CA 1
ATOM 1985 C C . ILE B 1 35 ? -9 -11.648 -9.82 1 96.06 35 ILE B C 1
ATOM 1987 O O . ILE B 1 35 ? -8.758 -12.406 -10.758 1 96.06 35 ILE B O 1
ATOM 1991 N N . LEU B 1 36 ? -9.844 -11.914 -8.898 1 96 36 LEU B N 1
ATOM 1992 C CA . LEU B 1 36 ? -10.516 -13.211 -8.852 1 96 36 LEU B CA 1
ATOM 1993 C C . LEU B 1 36 ? -11.406 -13.406 -10.07 1 96 36 LEU B C 1
ATOM 1995 O O . LEU B 1 36 ? -11.477 -14.508 -10.625 1 96 36 LEU B O 1
ATOM 1999 N N . THR B 1 37 ? -12.062 -12.383 -10.453 1 95.69 37 THR B N 1
ATOM 2000 C CA . THR B 1 37 ? -12.906 -12.445 -11.641 1 95.69 37 THR B CA 1
ATOM 2001 C C . THR B 1 37 ? -12.07 -12.742 -12.883 1 95.69 37 THR B C 1
ATOM 2003 O O . THR B 1 37 ? -12.453 -13.57 -13.711 1 95.69 37 THR B O 1
ATOM 2006 N N . TRP B 1 38 ? -11.008 -12.07 -12.953 1 97.19 38 TRP B N 1
ATOM 2007 C CA . TRP B 1 38 ? -10.117 -12.305 -14.086 1 97.19 38 TRP B CA 1
ATOM 2008 C C . TRP B 1 38 ? -9.617 -13.742 -14.102 1 97.19 38 TRP B C 1
ATOM 2010 O O . TRP B 1 38 ? -9.586 -14.383 -15.156 1 97.19 38 TRP B O 1
ATOM 2020 N N . ILE B 1 39 ? -9.266 -14.273 -12.977 1 98.12 39 ILE B N 1
ATOM 2021 C CA . ILE B 1 39 ? -8.773 -15.641 -12.852 1 98.12 39 ILE B CA 1
ATOM 2022 C C . ILE B 1 39 ? -9.859 -16.625 -13.297 1 98.12 39 ILE B C 1
ATOM 2024 O O . ILE B 1 39 ? -9.578 -17.578 -14.023 1 98.12 39 ILE B O 1
ATOM 2028 N N . LYS B 1 40 ? -10.992 -16.359 -12.867 1 97.62 40 LYS B N 1
ATOM 2029 C CA . LYS B 1 40 ? -12.117 -17.219 -13.219 1 97.62 40 LYS B CA 1
ATOM 2030 C C . LYS B 1 40 ? -12.273 -17.328 -14.727 1 97.62 40 LYS B C 1
ATOM 2032 O O . LYS B 1 40 ? -12.633 -18.391 -15.25 1 97.62 40 LYS B O 1
ATOM 2037 N N . THR B 1 41 ? -12 -16.297 -15.406 1 97.31 41 THR B N 1
ATOM 2038 C CA . THR B 1 41 ? -12.203 -16.219 -16.844 1 97.31 41 THR B CA 1
ATOM 2039 C C . THR B 1 41 ? -11.031 -16.859 -17.594 1 97.31 41 THR B C 1
ATOM 2041 O O . THR B 1 41 ? -11.195 -17.391 -18.688 1 97.31 41 THR B O 1
ATOM 2044 N N . ASN B 1 42 ? -9.82 -16.922 -16.938 1 98 42 ASN B N 1
ATOM 2045 C CA . ASN B 1 42 ? -8.625 -17.234 -17.719 1 98 42 ASN B CA 1
ATOM 2046 C C . ASN B 1 42 ? -7.949 -18.5 -17.234 1 98 42 ASN B C 1
ATOM 2048 O O . ASN B 1 42 ? -7.066 -19.047 -17.906 1 98 42 ASN B O 1
ATOM 2052 N N . ILE B 1 43 ? -8.359 -18.984 -16.094 1 98.25 43 ILE B N 1
ATOM 2053 C CA . ILE B 1 43 ? -7.676 -20.109 -15.453 1 98.25 43 ILE B CA 1
ATOM 2054 C C . ILE B 1 43 ? -8.688 -21.188 -15.094 1 98.25 43 ILE B C 1
ATOM 2056 O O . ILE B 1 43 ? -9.75 -20.906 -14.547 1 98.25 43 ILE B O 1
ATOM 2060 N N . GLU B 1 44 ? -8.359 -22.391 -15.383 1 98.12 44 GLU B N 1
ATOM 2061 C CA . GLU B 1 44 ? -9.234 -23.5 -15.055 1 98.12 44 GLU B CA 1
ATOM 2062 C C . GLU B 1 44 ? -9.109 -23.891 -13.578 1 98.12 44 GLU B C 1
ATOM 2064 O O . GLU B 1 44 ? -8.062 -23.672 -12.961 1 98.12 44 GLU B O 1
ATOM 2069 N N . PHE B 1 45 ? -10.07 -24.547 -13.055 1 97.56 45 PHE B N 1
ATOM 2070 C CA . PHE B 1 45 ? -10.172 -24.844 -11.633 1 97.56 45 PHE B CA 1
ATOM 2071 C C . PHE B 1 45 ? -9.094 -25.844 -11.211 1 97.56 45 PHE B C 1
ATOM 2073 O O . PHE B 1 45 ? -8.641 -25.812 -10.062 1 97.56 45 PHE B O 1
ATOM 2080 N N . ASP B 1 46 ? -8.672 -26.688 -12.156 1 97.19 46 ASP B N 1
ATOM 2081 C CA . ASP B 1 46 ? -7.695 -27.719 -11.797 1 97.19 46 ASP B CA 1
ATOM 2082 C C . ASP B 1 46 ? -6.289 -27.312 -12.242 1 97.19 46 ASP B C 1
ATOM 2084 O O . ASP B 1 46 ? -5.332 -28.078 -12.039 1 97.19 46 ASP B O 1
ATOM 2088 N N . ASP B 1 47 ? -6.141 -26.062 -12.875 1 98.19 47 ASP B N 1
ATOM 2089 C CA . ASP B 1 47 ? -4.816 -25.578 -13.25 1 98.19 47 ASP B CA 1
ATOM 2090 C C . ASP B 1 47 ? -3.926 -25.406 -12.023 1 98.19 47 ASP B C 1
ATOM 2092 O O . ASP B 1 47 ? -4.395 -24.969 -10.969 1 98.19 47 ASP B O 1
ATOM 2096 N N . PRO B 1 48 ? -2.666 -25.812 -12.133 1 98.31 48 PRO B N 1
ATOM 2097 C CA . PRO B 1 48 ? -1.751 -25.531 -11.023 1 98.31 48 PRO B CA 1
ATOM 2098 C C . PRO B 1 48 ? -1.476 -24.047 -10.844 1 98.31 48 PRO B C 1
ATOM 2100 O O . PRO B 1 48 ? -1.06 -23.375 -11.789 1 98.31 48 PRO B O 1
ATOM 2103 N N . ILE B 1 49 ? -1.703 -23.5 -9.648 1 98.56 49 ILE B N 1
ATOM 2104 C CA . ILE B 1 49 ? -1.548 -22.078 -9.32 1 98.56 49 ILE B CA 1
ATOM 2105 C C . ILE B 1 49 ? -0.564 -21.922 -8.164 1 98.56 49 ILE B C 1
ATOM 2107 O O . ILE B 1 49 ? -0.624 -22.672 -7.184 1 98.56 49 ILE B O 1
ATOM 2111 N N . LEU B 1 50 ? 0.348 -20.984 -8.281 1 98.12 50 LEU B N 1
ATOM 2112 C CA . LEU B 1 50 ? 1.307 -20.672 -7.227 1 98.12 50 LEU B CA 1
ATOM 2113 C C . LEU B 1 50 ? 1.19 -19.219 -6.801 1 98.12 50 LEU B C 1
ATOM 2115 O O . LEU B 1 50 ? 1.2 -18.312 -7.641 1 98.12 50 LEU B O 1
ATOM 2119 N N . ASP B 1 51 ? 0.987 -19.016 -5.539 1 97.88 51 ASP B N 1
ATOM 2120 C CA . ASP B 1 51 ? 1.061 -17.688 -4.957 1 97.88 51 ASP B CA 1
ATOM 2121 C C . ASP B 1 51 ? 2.398 -17.469 -4.254 1 97.88 51 ASP B C 1
ATOM 2123 O O . ASP B 1 51 ? 2.668 -18.062 -3.213 1 97.88 51 ASP B O 1
ATOM 2127 N N . ILE B 1 52 ? 3.234 -16.578 -4.828 1 96.31 52 ILE B N 1
ATOM 2128 C CA . ILE B 1 52 ? 4.555 -16.344 -4.254 1 96.31 52 ILE B CA 1
ATOM 2129 C C . ILE B 1 52 ? 4.492 -15.164 -3.287 1 96.31 52 ILE B C 1
ATOM 2131 O O . ILE B 1 52 ? 3.859 -14.148 -3.582 1 96.31 52 ILE B O 1
ATOM 2135 N N . GLY B 1 53 ? 5.152 -15.352 -2.133 1 93.19 53 GLY B N 1
ATOM 2136 C CA . GLY B 1 53 ? 4.949 -14.383 -1.073 1 93.19 53 GLY B CA 1
ATOM 2137 C C . GLY B 1 53 ? 3.518 -14.336 -0.574 1 93.19 53 GLY B C 1
ATOM 2138 O O . GLY B 1 53 ? 2.922 -13.258 -0.473 1 93.19 53 GLY B O 1
ATOM 2139 N N . CYS B 1 54 ? 2.994 -15.422 -0.198 1 93 54 CYS B N 1
ATOM 2140 C CA . CYS B 1 54 ? 1.555 -15.555 0.001 1 93 54 CYS B CA 1
ATOM 2141 C C . CYS B 1 54 ? 1.133 -14.953 1.337 1 93 54 CYS B C 1
ATOM 2143 O O . CYS B 1 54 ? -0.057 -14.742 1.581 1 93 54 CYS B O 1
ATOM 2145 N N . GLY B 1 55 ? 2.027 -14.711 2.285 1 88.25 55 GLY B N 1
ATOM 2146 C CA . GLY B 1 55 ? 1.671 -14.172 3.586 1 88.25 55 GLY B CA 1
ATOM 2147 C C . GLY B 1 55 ? 0.71 -15.055 4.359 1 88.25 55 GLY B C 1
ATOM 2148 O O . GLY B 1 55 ? 0.95 -16.25 4.516 1 88.25 55 GLY B O 1
ATOM 2149 N N . ASN B 1 56 ? -0.362 -14.445 4.766 1 82.81 56 ASN B N 1
ATOM 2150 C CA . ASN B 1 56 ? -1.344 -15.219 5.523 1 82.81 56 ASN B CA 1
ATOM 2151 C C . ASN B 1 56 ? -2.246 -16.031 4.602 1 82.81 56 ASN B C 1
ATOM 2153 O O . ASN B 1 56 ? -3.189 -16.672 5.062 1 82.81 56 ASN B O 1
ATOM 2157 N N . ALA B 1 57 ? -2.07 -15.922 3.363 1 90.69 57 ALA B N 1
ATOM 2158 C CA . ALA B 1 57 ? -2.672 -16.766 2.332 1 90.69 57 ALA B CA 1
ATOM 2159 C C . ALA B 1 57 ? -4.172 -16.5 2.223 1 90.69 57 ALA B C 1
ATOM 2161 O O . ALA B 1 57 ? -4.918 -17.359 1.731 1 90.69 57 ALA B O 1
ATOM 2162 N N . ALA B 1 58 ? -4.652 -15.344 2.648 1 87.06 58 ALA B N 1
ATOM 2163 C CA . ALA B 1 58 ? -6.07 -15.016 2.551 1 87.06 58 ALA B CA 1
ATOM 2164 C C . ALA B 1 58 ? -6.562 -15.133 1.11 1 87.06 58 ALA B C 1
ATOM 2166 O O . ALA B 1 58 ? -7.656 -15.641 0.859 1 87.06 58 ALA B O 1
ATOM 2167 N N . PHE B 1 59 ? -5.781 -14.695 0.264 1 91.5 59 PHE B N 1
ATOM 2168 C CA . PHE B 1 59 ? -6.152 -14.742 -1.146 1 91.5 59 PHE B CA 1
ATOM 2169 C C . PHE B 1 59 ? -6.316 -16.172 -1.622 1 91.5 59 PHE B C 1
ATOM 2171 O O . PHE B 1 59 ? -7.238 -16.484 -2.379 1 91.5 59 PHE B O 1
ATOM 2178 N N . ILE B 1 60 ? -5.453 -17.031 -1.225 1 94.38 60 ILE B N 1
ATOM 2179 C CA . ILE B 1 60 ? -5.461 -18.453 -1.581 1 94.38 60 ILE B CA 1
ATOM 2180 C C . ILE B 1 60 ? -6.746 -19.094 -1.069 1 94.38 60 ILE B C 1
ATOM 2182 O O . ILE B 1 60 ? -7.375 -19.891 -1.781 1 94.38 60 ILE B O 1
ATOM 2186 N N . PHE B 1 61 ? -7.117 -18.766 0.114 1 92.75 61 PHE B N 1
ATOM 2187 C CA . PHE B 1 61 ? -8.32 -19.359 0.692 1 92.75 61 PHE B CA 1
ATOM 2188 C C . PHE B 1 61 ? -9.562 -18.922 -0.078 1 92.75 61 PHE B C 1
ATOM 2190 O O . PHE B 1 61 ? -10.484 -19.719 -0.282 1 92.75 61 PHE B O 1
ATOM 2197 N N . GLN B 1 62 ? -9.523 -17.656 -0.479 1 92.56 62 GLN B N 1
ATOM 2198 C CA . GLN B 1 62 ? -10.625 -17.188 -1.316 1 92.56 62 GLN B CA 1
ATOM 2199 C C . GLN B 1 62 ? -10.695 -17.969 -2.621 1 92.56 62 GLN B C 1
ATOM 2201 O O . GLN B 1 62 ? -11.781 -18.359 -3.059 1 92.56 62 GLN B O 1
ATOM 2206 N N . MET B 1 63 ? -9.602 -18.266 -3.197 1 95.94 63 MET B N 1
ATOM 2207 C CA . MET B 1 63 ? -9.555 -19.047 -4.422 1 95.94 63 MET B CA 1
ATOM 2208 C C . MET B 1 63 ? -10.078 -20.469 -4.18 1 95.94 63 MET B C 1
ATOM 2210 O O . MET B 1 63 ? -10.875 -20.984 -4.961 1 95.94 63 MET B O 1
ATOM 2214 N N . TYR B 1 64 ? -9.609 -21.062 -3.107 1 94.69 64 TYR B N 1
ATOM 2215 C CA . TYR B 1 64 ? -10.031 -22.422 -2.76 1 94.69 64 TYR B CA 1
ATOM 2216 C C . TYR B 1 64 ? -11.547 -22.5 -2.635 1 94.69 64 TYR B C 1
ATOM 2218 O O . TYR B 1 64 ? -12.18 -23.391 -3.203 1 94.69 64 TYR B O 1
ATOM 2226 N N . HIS B 1 65 ? -12.094 -21.547 -1.979 1 94 65 HIS B N 1
ATOM 2227 C CA . HIS B 1 65 ? -13.531 -21.562 -1.74 1 94 65 HIS B CA 1
ATOM 2228 C C . HIS B 1 65 ? -14.305 -21.266 -3.025 1 94 65 HIS B C 1
ATOM 2230 O O . HIS B 1 65 ? -15.508 -21.547 -3.109 1 94 65 HIS B O 1
ATOM 2236 N N . LYS B 1 66 ? -13.617 -20.75 -3.98 1 95.31 66 LYS B N 1
ATOM 2237 C CA . LYS B 1 66 ? -14.25 -20.516 -5.273 1 95.31 66 LYS B CA 1
ATOM 2238 C C . LYS B 1 66 ? -14.109 -21.734 -6.184 1 95.31 66 LYS B C 1
ATOM 2240 O O . LYS B 1 66 ? -14.594 -21.719 -7.316 1 95.31 66 LYS B O 1
ATOM 2245 N N . GLY B 1 67 ? -13.352 -22.734 -5.73 1 96 67 GLY B N 1
ATOM 2246 C CA . GLY B 1 67 ? -13.352 -23.984 -6.461 1 96 67 GLY B CA 1
ATOM 2247 C C . GLY B 1 67 ? -11.977 -24.375 -6.969 1 96 67 GLY B C 1
ATOM 2248 O O . GLY B 1 67 ? -11.797 -25.469 -7.539 1 96 67 GLY B O 1
ATOM 2249 N N . TYR B 1 68 ? -11.023 -23.547 -6.758 1 97.06 68 TYR B N 1
ATOM 2250 C CA . TYR B 1 68 ? -9.68 -23.875 -7.203 1 97.06 68 TYR B CA 1
ATOM 2251 C C . TYR B 1 68 ? -9.023 -24.875 -6.25 1 97.06 68 TYR B C 1
ATOM 2253 O O . TYR B 1 68 ? -8.859 -24.578 -5.062 1 97.06 68 TYR B O 1
ATOM 2261 N N . THR B 1 69 ? -8.562 -25.984 -6.762 1 92.5 69 THR B N 1
ATOM 2262 C CA . THR B 1 69 ? -8.156 -27.078 -5.887 1 92.5 69 THR B CA 1
ATOM 2263 C C . THR B 1 69 ? -6.641 -27.266 -5.926 1 92.5 69 THR B C 1
ATOM 2265 O O . THR B 1 69 ? -6.07 -27.938 -5.059 1 92.5 69 THR B O 1
ATOM 2268 N N . ASN B 1 70 ? -6.023 -26.781 -6.926 1 96.88 70 ASN B N 1
ATOM 2269 C CA . ASN B 1 70 ? -4.59 -26.953 -7.121 1 96.88 70 ASN B CA 1
ATOM 2270 C C . ASN B 1 70 ? -3.83 -25.641 -6.898 1 96.88 70 ASN B C 1
ATOM 2272 O O . ASN B 1 70 ? -3.195 -25.125 -7.816 1 96.88 70 ASN B O 1
ATOM 2276 N N . VAL B 1 71 ? -3.953 -25.141 -5.664 1 97.25 71 VAL B N 1
ATOM 2277 C CA . VAL B 1 71 ? -3.348 -23.859 -5.309 1 97.25 71 VAL B CA 1
ATOM 2278 C C . VAL B 1 71 ? -2.268 -24.078 -4.25 1 97.25 71 VAL B C 1
ATOM 2280 O O . VAL B 1 71 ? -2.506 -24.734 -3.24 1 97.25 71 VAL B O 1
ATOM 2283 N N . THR B 1 72 ? -1.111 -23.594 -4.496 1 97.31 72 THR B N 1
ATOM 2284 C CA . THR B 1 72 ? 0.016 -23.641 -3.572 1 97.31 72 THR B CA 1
ATOM 2285 C C . THR B 1 72 ? 0.454 -22.219 -3.195 1 97.31 72 THR B C 1
ATOM 2287 O O . THR B 1 72 ? 0.483 -21.328 -4.043 1 97.31 72 THR B O 1
ATOM 2290 N N . GLY B 1 73 ? 0.7 -22 -1.947 1 97.06 73 GLY B N 1
ATOM 2291 C CA . GLY B 1 73 ? 1.28 -20.766 -1.467 1 97.06 73 GLY B CA 1
ATOM 2292 C C . GLY B 1 73 ? 2.658 -20.938 -0.859 1 97.06 73 GLY B C 1
ATOM 2293 O O . GLY B 1 73 ? 2.895 -21.891 -0.115 1 97.06 73 GLY B O 1
ATOM 2294 N N . ILE B 1 74 ? 3.553 -20.031 -1.216 1 94.94 74 ILE B N 1
ATOM 2295 C CA . ILE B 1 74 ? 4.871 -20.094 -0.599 1 94.94 74 ILE B CA 1
ATOM 2296 C C . ILE B 1 74 ? 5.246 -18.719 -0.05 1 94.94 74 ILE B C 1
ATOM 2298 O O . ILE B 1 74 ? 4.824 -17.688 -0.588 1 94.94 74 ILE B O 1
ATOM 2302 N N . ASP B 1 75 ? 6 -18.766 0.977 1 92 75 ASP B N 1
ATOM 2303 C CA . ASP B 1 75 ? 6.586 -17.562 1.589 1 92 75 ASP B CA 1
ATOM 2304 C C . ASP B 1 75 ? 7.914 -17.891 2.266 1 92 75 ASP B C 1
ATOM 2306 O O . ASP B 1 75 ? 8.094 -19 2.787 1 92 75 ASP B O 1
ATOM 2310 N N . LYS B 1 76 ? 8.812 -16.922 2.209 1 89.25 76 LYS B N 1
ATOM 2311 C CA . LYS B 1 76 ? 10.117 -17.172 2.814 1 89.25 76 LYS B CA 1
ATOM 2312 C C . LYS B 1 76 ? 10.031 -17.141 4.34 1 89.25 76 LYS B C 1
ATOM 2314 O O . LYS B 1 76 ? 10.914 -17.656 5.023 1 89.25 76 LYS B O 1
ATOM 2319 N N . SER B 1 77 ? 9.023 -16.562 4.863 1 85.19 77 SER B N 1
ATOM 2320 C CA . SER B 1 77 ? 8.867 -16.406 6.305 1 85.19 77 SER B CA 1
ATOM 2321 C C . SER B 1 77 ? 8.18 -17.625 6.918 1 85.19 77 SER B C 1
ATOM 2323 O O . SER B 1 77 ? 7.004 -17.891 6.66 1 85.19 77 SER B O 1
ATOM 2325 N N . PRO B 1 78 ? 8.883 -18.344 7.785 1 87.94 78 PRO B N 1
ATOM 2326 C CA . PRO B 1 78 ? 8.234 -19.469 8.469 1 87.94 78 PRO B CA 1
ATOM 2327 C C . PRO B 1 78 ? 7.035 -19.031 9.312 1 87.94 78 PRO B C 1
ATOM 2329 O O . PRO B 1 78 ? 6.055 -19.766 9.414 1 87.94 78 PRO B O 1
ATOM 2332 N N . ASN B 1 79 ? 7.121 -17.859 9.836 1 81.69 79 ASN B N 1
ATOM 2333 C CA . ASN B 1 79 ? 6.023 -17.359 10.656 1 81.69 79 ASN B CA 1
ATOM 2334 C C . ASN B 1 79 ? 4.777 -17.094 9.82 1 81.69 79 ASN B C 1
ATOM 2336 O O . ASN B 1 79 ? 3.656 -17.344 10.266 1 81.69 79 ASN B O 1
ATOM 2340 N N . ALA B 1 80 ? 4.957 -16.562 8.641 1 83.94 80 ALA B N 1
ATOM 2341 C CA . ALA B 1 80 ? 3.83 -16.328 7.734 1 83.94 80 ALA B CA 1
ATOM 2342 C C . ALA B 1 80 ? 3.131 -17.641 7.395 1 83.94 80 ALA B C 1
ATOM 2344 O O . ALA B 1 80 ? 1.902 -17.734 7.465 1 83.94 80 ALA B O 1
ATOM 2345 N N . ILE B 1 81 ? 3.881 -18.641 7.176 1 89.56 81 ILE B N 1
ATOM 2346 C CA . ILE B 1 81 ? 3.324 -19.922 6.77 1 89.56 81 ILE B CA 1
ATOM 2347 C C . ILE B 1 81 ? 2.629 -20.594 7.957 1 89.56 81 ILE B C 1
ATOM 2349 O O . ILE B 1 81 ? 1.579 -21.219 7.797 1 89.56 81 ILE B O 1
ATOM 2353 N N . LYS B 1 82 ? 3.246 -20.484 9.062 1 86.69 82 LYS B N 1
ATOM 2354 C CA . LYS B 1 82 ? 2.609 -21.016 10.258 1 86.69 82 LYS B CA 1
ATOM 2355 C C . LYS B 1 82 ? 1.234 -20.391 10.477 1 86.69 82 LYS B C 1
ATOM 2357 O O . LYS B 1 82 ? 0.253 -21.094 10.711 1 86.69 82 LYS B O 1
ATOM 2362 N N . LEU B 1 83 ? 1.186 -19.094 10.367 1 82.06 83 LEU B N 1
ATOM 2363 C CA . LEU B 1 83 ? -0.081 -18.375 10.516 1 82.06 83 LEU B CA 1
ATOM 2364 C C . LEU B 1 83 ? -1.073 -18.812 9.438 1 82.06 83 LEU B C 1
ATOM 2366 O O . LEU B 1 83 ? -2.244 -19.062 9.734 1 82.06 83 LEU B O 1
ATOM 2370 N N . ALA B 1 84 ? -0.645 -18.797 8.266 1 88.25 84 ALA B N 1
ATOM 2371 C CA . ALA B 1 84 ? -1.494 -19.188 7.148 1 88.25 84 ALA B CA 1
ATOM 2372 C C . ALA B 1 84 ? -2.053 -20.594 7.355 1 88.25 84 ALA B C 1
ATOM 2374 O O . ALA B 1 84 ? -3.225 -20.859 7.07 1 88.25 84 ALA B O 1
ATOM 2375 N N . THR B 1 85 ? -1.242 -21.469 7.812 1 91.12 85 THR B N 1
ATOM 2376 C CA . THR B 1 85 ? -1.652 -22.844 8.062 1 91.12 85 THR B CA 1
ATOM 2377 C C . THR B 1 85 ? -2.738 -22.891 9.133 1 91.12 85 THR B C 1
ATOM 2379 O O . THR B 1 85 ? -3.727 -23.625 8.984 1 91.12 85 THR B O 1
ATOM 2382 N N . GLU B 1 86 ? -2.523 -22.156 10.148 1 83.94 86 GLU B N 1
ATOM 2383 C CA . GLU B 1 86 ? -3.529 -22.094 11.211 1 83.94 86 GLU B CA 1
ATOM 2384 C C . GLU B 1 86 ? -4.859 -21.578 10.672 1 83.94 86 GLU B C 1
ATOM 2386 O O . GLU B 1 86 ? -5.918 -22.125 10.992 1 83.94 86 GLU B O 1
ATOM 2391 N N . ILE B 1 87 ? -4.766 -20.562 9.883 1 83.25 87 ILE B N 1
ATOM 2392 C CA . ILE B 1 87 ? -5.977 -19.984 9.305 1 83.25 87 ILE B CA 1
ATOM 2393 C C . ILE B 1 87 ? -6.633 -21.016 8.375 1 83.25 87 ILE B C 1
ATOM 2395 O O . ILE B 1 87 ? -7.859 -21.109 8.32 1 83.25 87 ILE B O 1
ATOM 2399 N N . SER B 1 88 ? -5.848 -21.719 7.66 1 89.31 88 SER B N 1
ATOM 2400 C CA . SER B 1 88 ? -6.375 -22.703 6.734 1 89.31 88 SER B CA 1
ATOM 2401 C C . SER B 1 88 ? -7.227 -23.75 7.461 1 89.31 88 SER B C 1
ATOM 2403 O O . SER B 1 88 ? -8.25 -24.188 6.941 1 89.31 88 SER B O 1
ATOM 2405 N N . HIS B 1 89 ? -6.773 -24.125 8.594 1 88.38 89 HIS B N 1
ATOM 2406 C CA . HIS B 1 89 ? -7.527 -25.078 9.398 1 88.38 89 HIS B CA 1
ATOM 2407 C C . HIS B 1 89 ? -8.875 -24.5 9.828 1 88.38 89 HIS B C 1
ATOM 2409 O O . HIS B 1 89 ? -9.898 -25.188 9.742 1 88.38 89 HIS B O 1
ATOM 2415 N N . GLN B 1 90 ? -8.805 -23.281 10.18 1 82 90 GLN B N 1
ATOM 2416 C CA . GLN B 1 90 ? -10.023 -22.625 10.617 1 82 90 GLN B CA 1
ATOM 2417 C C . GLN B 1 90 ? -11.008 -22.469 9.461 1 82 90 GLN B C 1
ATOM 2419 O O . GLN B 1 90 ? -12.227 -22.578 9.656 1 82 90 GLN B O 1
ATOM 2424 N N . GLU B 1 91 ? -10.461 -22.25 8.312 1 82 91 GLU B N 1
ATOM 2425 C CA . GLU B 1 91 ? -11.273 -22.016 7.121 1 82 91 GLU B CA 1
ATOM 2426 C C . GLU B 1 91 ? -11.625 -23.328 6.418 1 82 91 GLU B C 1
ATOM 2428 O O . GLU B 1 91 ? -12.328 -23.328 5.414 1 82 91 GLU B O 1
ATOM 2433 N N . CYS B 1 92 ? -11.07 -24.422 6.898 1 87.38 92 CYS B N 1
ATOM 2434 C CA . CYS B 1 92 ? -11.25 -25.734 6.293 1 87.38 92 CYS B CA 1
ATOM 2435 C C . CYS B 1 92 ? -10.797 -25.734 4.836 1 87.38 92 CYS B C 1
ATOM 2437 O O . CYS B 1 92 ? -11.492 -26.266 3.965 1 87.38 92 CYS B O 1
ATOM 2439 N N . ALA B 1 93 ? -9.836 -25 4.57 1 88.5 93 ALA B N 1
ATOM 2440 C CA . ALA B 1 93 ? -9.266 -24.938 3.227 1 88.5 93 ALA B CA 1
ATOM 2441 C C . ALA B 1 93 ? -8.109 -25.922 3.072 1 88.5 93 ALA B C 1
ATOM 2443 O O . ALA B 1 93 ? -7.172 -25.922 3.871 1 88.5 93 ALA B O 1
ATOM 2444 N N . LYS B 1 94 ? -8.227 -26.766 2.096 1 90.56 94 LYS B N 1
ATOM 2445 C CA . LYS B 1 94 ? -7.172 -27.734 1.812 1 90.56 94 LYS B CA 1
ATOM 2446 C C . LYS B 1 94 ? -6.223 -27.203 0.736 1 90.56 94 LYS B C 1
ATOM 2448 O O . LYS B 1 94 ? -6.398 -27.5 -0.449 1 90.56 94 LYS B O 1
ATOM 2453 N N . VAL B 1 95 ? -5.27 -26.484 1.12 1 93.25 95 VAL B N 1
ATOM 2454 C CA . VAL B 1 95 ? -4.293 -25.891 0.213 1 93.25 95 VAL B CA 1
ATOM 2455 C C . VAL B 1 95 ? -2.879 -26.234 0.676 1 93.25 95 VAL B C 1
ATOM 2457 O O . VAL B 1 95 ? -2.672 -26.609 1.835 1 93.25 95 VAL B O 1
ATOM 2460 N N . ARG B 1 96 ? -1.981 -26.219 -0.2 1 95.62 96 ARG B N 1
ATOM 2461 C CA . ARG B 1 96 ? -0.578 -26.453 0.122 1 95.62 96 ARG B CA 1
ATOM 2462 C C . ARG B 1 96 ? 0.137 -25.156 0.459 1 95.62 96 ARG B C 1
ATOM 2464 O O . ARG B 1 96 ? 0.086 -24.188 -0.314 1 95.62 96 ARG B O 1
ATOM 2471 N N . LEU B 1 97 ? 0.742 -25.109 1.627 1 95.88 97 LEU B N 1
ATOM 2472 C CA . LEU B 1 97 ? 1.497 -23.953 2.104 1 95.88 97 LEU B CA 1
ATOM 2473 C C . LEU B 1 97 ? 2.898 -24.359 2.543 1 95.88 97 LEU B C 1
ATOM 2475 O O . LEU B 1 97 ? 3.055 -25.266 3.371 1 95.88 97 LEU B O 1
ATOM 2479 N N . GLU B 1 98 ? 3.945 -23.656 1.997 1 94.56 98 GLU B N 1
ATOM 2480 C CA . GLU B 1 98 ? 5.305 -24.078 2.301 1 94.56 98 GLU B CA 1
ATOM 2481 C C . GLU B 1 98 ? 6.246 -22.891 2.43 1 94.56 98 GLU B C 1
ATOM 2483 O O . GLU B 1 98 ? 6.125 -21.906 1.686 1 94.56 98 GLU B O 1
ATOM 2488 N N . VAL B 1 99 ? 7.184 -23.062 3.363 1 91.94 99 VAL B N 1
ATOM 2489 C CA . VAL B 1 99 ? 8.242 -22.078 3.477 1 91.94 99 VAL B CA 1
ATOM 2490 C C . VAL B 1 99 ? 9.227 -22.234 2.318 1 91.94 99 VAL B C 1
ATOM 2492 O O . VAL B 1 99 ? 9.883 -23.266 2.186 1 91.94 99 VAL B O 1
ATOM 2495 N N . CYS B 1 100 ? 9.273 -21.234 1.459 1 91.81 100 CYS B N 1
ATOM 2496 C CA . CYS B 1 100 ? 10.164 -21.266 0.307 1 91.81 100 CYS B CA 1
ATOM 2497 C C . CYS B 1 100 ? 10.555 -19.844 -0.106 1 91.81 100 CYS B C 1
ATOM 2499 O O . CYS B 1 100 ? 9.719 -18.938 -0.129 1 91.81 100 CYS B O 1
ATOM 2501 N N . ASN B 1 101 ? 11.797 -19.703 -0.349 1 90.25 101 ASN B N 1
ATOM 2502 C CA . ASN B 1 101 ? 12.281 -18.453 -0.915 1 90.25 101 ASN B CA 1
ATOM 2503 C C . ASN B 1 101 ? 12.367 -18.516 -2.438 1 90.25 101 ASN B C 1
ATOM 2505 O O . ASN B 1 101 ? 13.328 -19.062 -2.986 1 90.25 101 ASN B O 1
ATOM 2509 N N . VAL B 1 102 ? 11.453 -17.922 -3.068 1 91.88 102 VAL B N 1
ATOM 2510 C CA . VAL B 1 102 ? 11.32 -18.031 -4.516 1 91.88 102 VAL B CA 1
ATOM 2511 C C . VAL B 1 102 ? 12.508 -17.359 -5.195 1 91.88 102 VAL B C 1
ATOM 2513 O O . VAL B 1 102 ? 12.914 -17.75 -6.293 1 91.88 102 VAL B O 1
ATOM 2516 N N . LEU B 1 103 ? 13.086 -16.375 -4.559 1 88.44 103 LEU B N 1
ATOM 2517 C CA . LEU B 1 103 ? 14.172 -15.625 -5.18 1 88.44 103 LEU B CA 1
ATOM 2518 C C . LEU B 1 103 ? 15.531 -16.156 -4.723 1 88.44 103 LEU B C 1
ATOM 2520 O O . LEU B 1 103 ? 16.578 -15.641 -5.125 1 88.44 103 LEU B O 1
ATOM 2524 N N . GLY B 1 104 ? 15.414 -17.062 -3.768 1 80.19 104 GLY B N 1
ATOM 2525 C CA . GLY B 1 104 ? 16.656 -17.641 -3.285 1 80.19 104 GLY B CA 1
ATOM 2526 C C . GLY B 1 104 ? 17.234 -18.672 -4.238 1 80.19 104 GLY B C 1
ATOM 2527 O O . GLY B 1 104 ? 16.625 -19 -5.254 1 80.19 104 GLY B O 1
ATOM 2528 N N . SER B 1 105 ? 18.516 -18.906 -4.117 1 59.03 105 SER B N 1
ATOM 2529 C CA . SER B 1 105 ? 19.344 -19.688 -5.023 1 59.03 105 SER B CA 1
ATOM 2530 C C . SER B 1 105 ? 18.656 -21 -5.387 1 59.03 105 SER B C 1
ATOM 2532 O O . SER B 1 105 ? 18.516 -21.328 -6.566 1 59.03 105 SER B O 1
ATOM 2534 N N . ALA B 1 106 ? 18.984 -22.172 -4.66 1 55.19 106 ALA B N 1
ATOM 2535 C CA . ALA B 1 106 ? 18.938 -23.5 -5.246 1 55.19 106 ALA B CA 1
ATOM 2536 C C . ALA B 1 106 ? 17.609 -24.188 -4.961 1 55.19 106 ALA B C 1
ATOM 2538 O O . ALA B 1 106 ? 17.078 -24.078 -3.857 1 55.19 106 ALA B O 1
ATOM 2539 N N . PRO B 1 107 ? 16.797 -24.359 -6.176 1 56.66 107 PRO B N 1
ATOM 2540 C CA . PRO B 1 107 ? 15.68 -25.297 -5.996 1 56.66 107 PRO B CA 1
ATOM 2541 C C . PRO B 1 107 ? 15.961 -26.344 -4.922 1 56.66 107 PRO B C 1
ATOM 2543 O O . PRO B 1 107 ? 17.125 -26.703 -4.695 1 56.66 107 PRO B O 1
ATOM 2546 N N . SER B 1 108 ? 15.117 -26.203 -3.932 1 57.5 108 SER B N 1
ATOM 2547 C CA . SER B 1 108 ? 15.305 -27.266 -2.934 1 57.5 108 SER B CA 1
ATOM 2548 C C . SER B 1 108 ? 15.547 -28.609 -3.594 1 57.5 108 SER B C 1
ATOM 2550 O O . SER B 1 108 ? 15.016 -28.891 -4.672 1 57.5 108 SER B O 1
ATOM 2552 N N . ASP B 1 109 ? 16.547 -29.266 -3.242 1 61.44 109 ASP B N 1
ATOM 2553 C CA . ASP B 1 109 ? 16.844 -30.625 -3.676 1 61.44 109 ASP B CA 1
ATOM 2554 C C . ASP B 1 109 ? 15.695 -31.578 -3.369 1 61.44 109 ASP B C 1
ATOM 2556 O O . ASP B 1 109 ? 15.688 -32.719 -3.832 1 61.44 109 ASP B O 1
ATOM 2560 N N . ALA B 1 110 ? 14.758 -30.922 -2.793 1 70.25 110 ALA B N 1
ATOM 2561 C CA . ALA B 1 110 ? 13.656 -31.844 -2.506 1 70.25 110 ALA B CA 1
ATOM 2562 C C . ALA B 1 110 ? 12.75 -32 -3.721 1 70.25 110 ALA B C 1
ATOM 2564 O O . ALA B 1 110 ? 12.312 -31.016 -4.316 1 70.25 110 ALA B O 1
ATOM 2565 N N . PRO B 1 111 ? 12.68 -33.188 -4.164 1 72.62 111 PRO B N 1
ATOM 2566 C CA . PRO B 1 111 ? 11.898 -33.469 -5.371 1 72.62 111 PRO B CA 1
ATOM 2567 C C . PRO B 1 111 ? 10.484 -32.906 -5.293 1 72.62 111 PRO B C 1
ATOM 2569 O O . PRO B 1 111 ? 9.93 -32.469 -6.309 1 72.62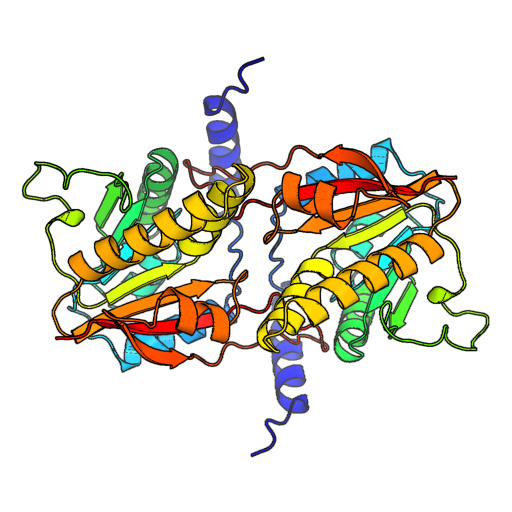 111 PRO B O 1
ATOM 2572 N N . ASP B 1 112 ? 9.93 -32.719 -4.109 1 83.44 112 ASP B N 1
ATOM 2573 C CA . ASP B 1 112 ? 8.531 -32.312 -3.992 1 83.44 112 ASP B CA 1
ATOM 2574 C C . ASP B 1 112 ? 8.438 -30.797 -3.701 1 83.44 112 ASP B C 1
ATOM 2576 O O . ASP B 1 112 ? 7.363 -30.297 -3.344 1 83.44 112 ASP B O 1
ATOM 2580 N N . SER B 1 113 ? 9.461 -30.156 -4.016 1 90 113 SER B N 1
ATOM 2581 C CA . SER B 1 113 ? 9.469 -28.719 -3.773 1 90 113 SER B CA 1
ATOM 2582 C C . SER B 1 113 ? 8.555 -27.984 -4.754 1 90 113 SER B C 1
ATOM 2584 O O . SER B 1 113 ? 8.555 -28.281 -5.949 1 90 113 SER B O 1
ATOM 2586 N N . PRO B 1 114 ? 7.812 -27.016 -4.242 1 93.31 114 PRO B N 1
ATOM 2587 C CA . PRO B 1 114 ? 6.984 -26.219 -5.148 1 93.31 114 PRO B CA 1
ATOM 2588 C C . PRO B 1 114 ? 7.805 -25.516 -6.227 1 93.31 114 PRO B C 1
ATOM 2590 O O . PRO B 1 114 ? 7.27 -25.141 -7.277 1 93.31 114 PRO B O 1
ATOM 2593 N N . LEU B 1 115 ? 9.078 -25.406 -5.992 1 92.69 115 LEU B N 1
ATOM 2594 C CA . LEU B 1 115 ? 9.938 -24.672 -6.918 1 92.69 115 LEU B CA 1
ATOM 2595 C C . LEU B 1 115 ? 10.344 -25.547 -8.094 1 92.69 115 LEU B C 1
ATOM 2597 O O . LEU B 1 115 ? 10.875 -25.062 -9.086 1 92.69 115 LEU B O 1
ATOM 2601 N N . ASN B 1 116 ? 10.023 -26.906 -8 1 90.56 116 ASN B N 1
ATOM 2602 C CA . ASN B 1 116 ? 10.359 -27.828 -9.07 1 90.56 116 ASN B CA 1
ATOM 2603 C C . ASN B 1 116 ? 9.156 -28.109 -9.961 1 90.56 116 ASN B C 1
ATOM 2605 O O . ASN B 1 116 ? 9.273 -28.844 -10.945 1 90.56 116 ASN B O 1
ATOM 2609 N N . LYS B 1 117 ? 8.094 -27.562 -9.664 1 93.31 117 LYS B N 1
ATOM 2610 C CA . LYS B 1 117 ? 6.871 -27.75 -10.445 1 93.31 117 LYS B CA 1
ATOM 2611 C C . LYS B 1 117 ? 6.652 -26.594 -11.422 1 93.31 117 LYS B C 1
ATOM 2613 O O . LYS B 1 117 ? 7.332 -25.578 -11.344 1 93.31 117 LYS B O 1
ATOM 2618 N N . LYS B 1 118 ? 5.789 -26.875 -12.375 1 96.81 118 LYS B N 1
ATOM 2619 C CA . LYS B 1 118 ? 5.375 -25.859 -13.336 1 96.81 118 LYS B CA 1
ATOM 2620 C C . LYS B 1 118 ? 3.912 -25.469 -13.125 1 96.81 118 LYS B C 1
ATOM 2622 O O . LYS B 1 118 ? 3.068 -26.328 -12.867 1 96.81 118 LYS B O 1
ATOM 2627 N N . TYR B 1 119 ? 3.691 -24.203 -13.336 1 98.38 119 TYR B N 1
ATOM 2628 C CA . TYR B 1 119 ? 2.365 -23.688 -13.016 1 98.38 119 TYR B CA 1
ATOM 2629 C C . TYR B 1 119 ? 1.752 -22.984 -14.227 1 98.38 119 TYR B C 1
ATOM 2631 O O . TYR B 1 119 ? 2.469 -22.438 -15.062 1 98.38 119 TYR B O 1
ATOM 2639 N N . ARG B 1 120 ? 0.448 -23.047 -14.211 1 98.75 120 ARG B N 1
ATOM 2640 C CA . ARG B 1 120 ? -0.295 -22.281 -15.219 1 98.75 120 ARG B CA 1
ATOM 2641 C C . ARG B 1 120 ? -0.383 -20.812 -14.836 1 98.75 120 ARG B C 1
ATOM 2643 O O . ARG B 1 120 ? -0.373 -19.938 -15.711 1 98.75 120 ARG B O 1
ATOM 2650 N N . LEU B 1 121 ? -0.417 -20.547 -13.586 1 98.81 121 LEU B N 1
ATOM 2651 C CA . LEU B 1 121 ? -0.541 -19.203 -13.055 1 98.81 121 LEU B CA 1
ATOM 2652 C C . LEU B 1 121 ? 0.367 -19.016 -11.844 1 98.81 121 LEU B C 1
ATOM 2654 O O . LEU B 1 121 ? 0.344 -19.812 -10.906 1 98.81 121 LEU B O 1
ATOM 2658 N N . VAL B 1 122 ? 1.197 -18.016 -11.867 1 98.69 122 VAL B N 1
ATOM 2659 C CA . VAL B 1 122 ? 1.929 -17.531 -10.703 1 98.69 122 VAL B CA 1
ATOM 2660 C C . VAL B 1 122 ? 1.397 -16.156 -10.305 1 98.69 122 VAL B C 1
ATOM 2662 O O . VAL B 1 122 ? 1.316 -15.25 -11.133 1 98.69 122 VAL B O 1
ATOM 2665 N N . LEU B 1 123 ? 0.989 -16.078 -9.086 1 98.5 123 LEU B N 1
ATOM 2666 C CA . LEU B 1 123 ? 0.466 -14.828 -8.531 1 98.5 123 LEU B CA 1
ATOM 2667 C C . LEU B 1 123 ? 1.508 -14.141 -7.656 1 98.5 123 LEU B C 1
ATOM 2669 O O . LEU B 1 123 ? 2.17 -14.789 -6.844 1 98.5 123 LEU B O 1
ATOM 2673 N N . ASP B 1 124 ? 1.673 -12.859 -7.832 1 97.06 124 ASP B N 1
ATOM 2674 C CA . ASP B 1 124 ? 2.473 -12 -6.961 1 97.06 124 ASP B CA 1
ATOM 2675 C C . ASP B 1 124 ? 1.684 -10.766 -6.527 1 97.06 124 ASP B C 1
ATOM 2677 O O . ASP B 1 124 ? 1.524 -9.82 -7.305 1 97.06 124 ASP B O 1
ATOM 2681 N N . LYS B 1 125 ? 1.242 -10.805 -5.32 1 93.5 125 LYS B N 1
ATOM 2682 C CA . LYS B 1 125 ? 0.568 -9.656 -4.73 1 93.5 125 LYS B CA 1
ATOM 2683 C C . LYS B 1 125 ? 1.455 -8.969 -3.697 1 93.5 125 LYS B C 1
ATOM 2685 O O . LYS B 1 125 ? 1.332 -9.219 -2.498 1 93.5 125 LYS B O 1
ATOM 2690 N N . GLY B 1 126 ? 2.312 -8.148 -4.215 1 90.88 126 GLY B N 1
ATOM 2691 C CA . GLY B 1 126 ? 3.055 -7.312 -3.283 1 90.88 126 GLY B CA 1
ATOM 2692 C C . GLY B 1 126 ? 4.496 -7.75 -3.111 1 90.88 126 GLY B C 1
ATOM 2693 O O . GLY B 1 126 ? 5.32 -7 -2.582 1 90.88 126 GLY B O 1
ATOM 2694 N N . LEU B 1 127 ? 4.863 -8.977 -3.455 1 91.56 127 LEU B N 1
ATOM 2695 C CA . LEU B 1 127 ? 6.23 -9.445 -3.256 1 91.56 127 LEU B CA 1
ATOM 2696 C C . LEU B 1 127 ? 7.219 -8.602 -4.051 1 91.56 127 LEU B C 1
ATOM 2698 O O . LEU B 1 127 ? 8.258 -8.195 -3.523 1 91.56 127 LEU B O 1
ATOM 2702 N N . TYR B 1 128 ? 6.914 -8.344 -5.328 1 92.31 128 TYR B N 1
ATOM 2703 C CA . TYR B 1 128 ? 7.777 -7.52 -6.172 1 92.31 128 TYR B CA 1
ATOM 2704 C C . TYR B 1 128 ? 8.078 -6.184 -5.504 1 92.31 128 TYR B C 1
ATOM 2706 O O . TYR B 1 128 ? 9.234 -5.766 -5.438 1 92.31 128 TYR B O 1
ATOM 2714 N N . ASP B 1 129 ? 7.055 -5.555 -4.98 1 89.44 129 ASP B N 1
ATOM 2715 C CA . ASP B 1 129 ? 7.191 -4.27 -4.301 1 89.44 129 ASP B CA 1
ATOM 2716 C C . ASP B 1 129 ? 8.148 -4.379 -3.115 1 89.44 129 ASP B C 1
ATOM 2718 O O . ASP B 1 129 ? 9.047 -3.545 -2.953 1 89.44 129 ASP B O 1
ATOM 2722 N N . SER B 1 130 ? 7.902 -5.367 -2.307 1 84.56 130 SER B N 1
ATOM 2723 C CA . SER B 1 130 ? 8.672 -5.535 -1.078 1 84.56 130 SER B CA 1
ATOM 2724 C C . SER B 1 130 ? 10.156 -5.715 -1.376 1 84.56 130 SER B C 1
ATOM 2726 O O . SER B 1 130 ? 11.008 -5.164 -0.674 1 84.56 130 SER B O 1
ATOM 2728 N N . VAL B 1 131 ? 10.453 -6.41 -2.338 1 84.06 131 VAL B N 1
ATOM 2729 C CA . VAL B 1 131 ? 11.852 -6.719 -2.627 1 84.06 131 VAL B CA 1
ATOM 2730 C C . VAL B 1 131 ? 12.523 -5.508 -3.268 1 84.06 131 VAL B C 1
ATOM 2732 O O . VAL B 1 131 ? 13.672 -5.184 -2.939 1 84.06 131 VAL B O 1
ATOM 2735 N N . VAL B 1 132 ? 11.828 -4.855 -4.168 1 85.06 132 VAL B N 1
ATOM 2736 C CA . VAL B 1 132 ? 12.375 -3.656 -4.789 1 85.06 132 VAL B CA 1
ATOM 2737 C C . VAL B 1 132 ? 12.688 -2.611 -3.717 1 85.06 132 VAL B C 1
ATOM 2739 O O . VAL B 1 132 ? 13.742 -1.974 -3.748 1 85.06 132 VAL B O 1
ATOM 2742 N N . LEU B 1 133 ? 11.805 -2.428 -2.84 1 81.44 133 LEU B N 1
ATOM 2743 C CA . LEU B 1 133 ? 11.992 -1.466 -1.76 1 81.44 133 LEU B CA 1
ATOM 2744 C C . LEU B 1 133 ? 13.195 -1.84 -0.901 1 81.44 133 LEU B C 1
ATOM 2746 O O . LEU B 1 133 ? 13.969 -0.969 -0.498 1 81.44 133 LEU B O 1
ATOM 2750 N N . ALA B 1 134 ? 13.344 -3.104 -0.624 1 76.88 134 ALA B N 1
ATOM 2751 C CA . ALA B 1 134 ? 14.453 -3.578 0.198 1 76.88 134 ALA B CA 1
ATOM 2752 C C . ALA B 1 134 ? 15.789 -3.355 -0.503 1 76.88 134 ALA B C 1
ATOM 2754 O O . ALA B 1 134 ? 16.781 -3.02 0.14 1 76.88 134 ALA B O 1
ATOM 2755 N N . THR B 1 135 ? 15.797 -3.479 -1.754 1 74.06 135 THR B N 1
ATOM 2756 C CA . THR B 1 135 ? 17.031 -3.373 -2.516 1 74.06 135 THR B CA 1
ATOM 2757 C C . THR B 1 135 ? 17.422 -1.91 -2.729 1 74.06 135 THR B C 1
ATOM 2759 O O . THR B 1 135 ? 18.594 -1.591 -2.91 1 74.06 135 THR B O 1
ATOM 2762 N N . SER B 1 136 ? 16.422 -1.048 -2.805 1 70.19 136 SER B N 1
ATOM 2763 C CA . SER B 1 136 ? 16.688 0.377 -2.967 1 70.19 136 SER B CA 1
ATOM 2764 C C . SER B 1 136 ? 17.359 0.96 -1.724 1 70.19 136 SER B C 1
ATOM 2766 O O . SER B 1 136 ? 18.078 1.963 -1.808 1 70.19 136 SER B O 1
ATOM 2768 N N . THR B 1 137 ? 17.109 0.467 -0.611 1 63.75 137 THR B N 1
ATOM 2769 C CA . THR B 1 137 ? 17.719 0.917 0.634 1 63.75 137 THR B CA 1
ATOM 2770 C C . THR B 1 137 ? 19.219 0.663 0.623 1 63.75 137 THR B C 1
ATOM 2772 O O . THR B 1 137 ? 19.984 1.374 1.282 1 63.75 137 THR B O 1
ATOM 2775 N N . GLU B 1 138 ? 19.5 -0.331 -0.074 1 63.03 138 GLU B N 1
ATOM 2776 C CA . GLU B 1 138 ? 20.906 -0.707 -0.074 1 63.03 138 GLU B CA 1
ATOM 2777 C C . GLU B 1 138 ? 21.703 0.106 -1.097 1 63.03 138 GLU B C 1
ATOM 2779 O O . GLU B 1 138 ? 22.922 -0.001 -1.172 1 63.03 138 GLU B O 1
ATOM 2784 N N . GLY B 1 139 ? 21.062 1.148 -1.568 1 59.72 139 GLY B N 1
ATOM 2785 C CA . GLY B 1 139 ? 21.703 2.273 -2.23 1 59.72 139 GLY B CA 1
ATOM 2786 C C . GLY B 1 139 ? 22.078 1.982 -3.672 1 59.72 139 GLY B C 1
ATOM 2787 O O . GLY B 1 139 ? 22.734 2.797 -4.328 1 59.72 139 GLY B O 1
ATOM 2788 N N . SER B 1 140 ? 21.906 0.716 -4.297 1 64.12 140 SER B N 1
ATOM 2789 C CA . SER B 1 140 ? 22.516 0.699 -5.621 1 64.12 140 SER B CA 1
ATOM 2790 C C . SER B 1 140 ? 21.516 0.317 -6.699 1 64.12 140 SER B C 1
ATOM 2792 O O . SER B 1 140 ? 20.703 -0.587 -6.504 1 64.12 140 SER B O 1
ATOM 2794 N N . GLN B 1 141 ? 21.281 1.167 -7.641 1 70.81 141 GLN B N 1
ATOM 2795 C CA . GLN B 1 141 ? 20.562 0.898 -8.883 1 70.81 141 GLN B CA 1
ATOM 2796 C C . GLN B 1 141 ? 20.938 -0.468 -9.453 1 70.81 141 GLN B C 1
ATOM 2798 O O . GLN B 1 141 ? 20.094 -1.166 -10.016 1 70.81 141 GLN B O 1
ATOM 2803 N N . THR B 1 142 ? 22.125 -0.83 -9.125 1 78.25 142 THR B N 1
ATOM 2804 C CA . THR B 1 142 ? 22.625 -2.105 -9.633 1 78.25 142 THR B CA 1
ATOM 2805 C C . THR B 1 142 ? 21.938 -3.27 -8.922 1 78.25 142 THR B C 1
ATOM 2807 O O . THR B 1 142 ? 21.562 -4.258 -9.562 1 78.25 142 THR B O 1
ATOM 2810 N N . LYS B 1 143 ? 21.703 -3.133 -7.711 1 81.19 143 LYS B N 1
ATOM 2811 C CA . LYS B 1 143 ? 21.047 -4.199 -6.953 1 81.19 143 LYS B CA 1
ATOM 2812 C C . LYS B 1 143 ? 19.594 -4.355 -7.363 1 81.19 143 LYS B C 1
ATOM 2814 O O . LYS B 1 143 ? 19.094 -5.477 -7.465 1 81.19 143 LYS B O 1
ATOM 2819 N N . ALA B 1 144 ? 19 -3.227 -7.66 1 80.69 144 ALA B N 1
ATOM 2820 C CA . ALA B 1 144 ? 17.609 -3.27 -8.102 1 80.69 144 ALA B CA 1
ATOM 2821 C C . ALA B 1 144 ? 17.484 -3.971 -9.445 1 80.69 144 ALA B C 1
ATOM 2823 O O . ALA B 1 144 ? 16.562 -4.762 -9.656 1 80.69 144 ALA B O 1
ATOM 2824 N N . LYS B 1 145 ? 18.391 -3.68 -10.273 1 83.81 145 LYS B N 1
ATOM 2825 C CA . LYS B 1 145 ? 18.391 -4.332 -11.578 1 83.81 145 LYS B CA 1
ATOM 2826 C C . LYS B 1 145 ? 18.625 -5.836 -11.438 1 83.81 145 LYS B C 1
ATOM 2828 O O . LYS B 1 145 ? 17.953 -6.637 -12.094 1 83.81 145 LYS B O 1
ATOM 2833 N N . HIS B 1 146 ? 19.594 -6.18 -10.656 1 87.62 146 HIS B N 1
ATOM 2834 C CA . HIS B 1 146 ? 19.875 -7.594 -10.422 1 87.62 146 HIS B CA 1
ATOM 2835 C C . HIS B 1 146 ? 18.656 -8.32 -9.867 1 87.62 146 HIS B C 1
ATOM 2837 O O . HIS B 1 146 ? 18.359 -9.445 -10.273 1 87.62 146 HIS B O 1
ATOM 2843 N N . PHE B 1 147 ? 17.984 -7.719 -8.992 1 86.38 147 PHE B N 1
ATOM 2844 C CA . PHE B 1 147 ? 16.766 -8.297 -8.438 1 86.38 147 PHE B CA 1
ATOM 2845 C C . PHE B 1 147 ? 15.727 -8.516 -9.531 1 86.38 147 PHE B C 1
ATOM 2847 O O . PHE B 1 147 ? 15.133 -9.594 -9.625 1 86.38 147 PHE B O 1
ATOM 2854 N N . ARG B 1 148 ? 15.57 -7.547 -10.297 1 89.38 148 ARG B N 1
ATOM 2855 C CA . ARG B 1 148 ? 14.547 -7.621 -11.336 1 89.38 148 ARG B CA 1
ATOM 2856 C C . ARG B 1 148 ? 14.844 -8.75 -12.32 1 89.38 148 ARG B C 1
ATOM 2858 O O . ARG B 1 148 ? 13.945 -9.508 -12.688 1 89.38 148 ARG B O 1
ATOM 2865 N N . ASP B 1 149 ? 16.094 -8.828 -12.688 1 91.62 149 ASP B N 1
ATOM 2866 C CA . ASP B 1 149 ? 16.484 -9.898 -13.602 1 91.62 149 ASP B CA 1
ATOM 2867 C C . ASP B 1 149 ? 16.25 -11.273 -12.969 1 91.62 149 ASP B C 1
ATOM 2869 O O . ASP B 1 149 ? 15.75 -12.18 -13.633 1 91.62 149 ASP B O 1
ATOM 2873 N N . ASN B 1 150 ? 16.656 -11.398 -11.719 1 92.62 150 ASN B N 1
ATOM 2874 C CA . ASN B 1 150 ? 16.453 -12.656 -11.008 1 92.62 150 ASN B CA 1
ATOM 2875 C C . ASN B 1 150 ? 14.969 -12.984 -10.859 1 92.62 150 ASN B C 1
ATOM 2877 O O . ASN B 1 150 ? 14.562 -14.141 -11.008 1 92.62 150 ASN B O 1
ATOM 2881 N N . TYR B 1 151 ? 14.203 -12 -10.562 1 94.38 151 TYR B N 1
ATOM 2882 C CA . TYR B 1 151 ? 12.758 -12.164 -10.406 1 94.38 151 TYR B CA 1
ATOM 2883 C C . TYR B 1 151 ? 12.133 -12.703 -11.688 1 94.38 151 TYR B C 1
ATOM 2885 O O . TYR B 1 151 ? 11.367 -13.672 -11.656 1 94.38 151 TYR B O 1
ATOM 2893 N N . VAL B 1 152 ? 12.484 -12.078 -12.805 1 95.25 152 VAL B N 1
ATOM 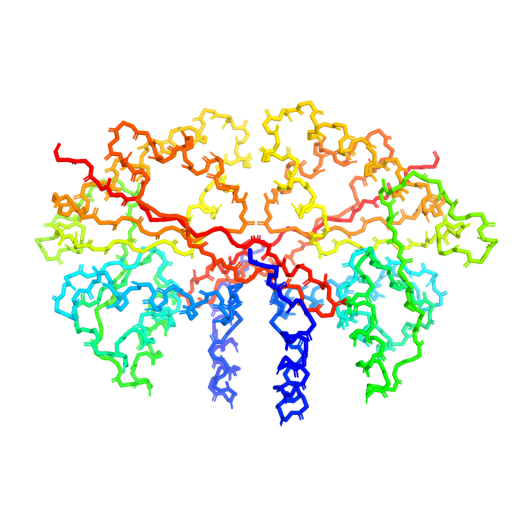2894 C CA . VAL B 1 152 ? 11.945 -12.469 -14.102 1 95.25 152 VAL B CA 1
ATOM 2895 C C . VAL B 1 152 ? 12.391 -13.883 -14.445 1 95.25 152 VAL B C 1
ATOM 2897 O O . VAL B 1 152 ? 11.578 -14.711 -14.867 1 95.25 152 VAL B O 1
ATOM 2900 N N . LYS B 1 153 ? 13.602 -14.148 -14.172 1 93.44 153 LYS B N 1
ATOM 2901 C CA . LYS B 1 153 ? 14.141 -15.469 -14.461 1 93.44 153 LYS B CA 1
ATOM 2902 C C . LYS B 1 153 ? 13.43 -16.547 -13.641 1 93.44 153 LYS B C 1
ATOM 2904 O O . LYS B 1 153 ? 12.953 -17.531 -14.188 1 93.44 153 LYS B O 1
ATOM 2909 N N . ARG B 1 154 ? 13.32 -16.359 -12.398 1 94.25 154 ARG B N 1
ATOM 2910 C CA . ARG B 1 154 ? 12.766 -17.359 -11.492 1 94.25 154 ARG B CA 1
ATOM 2911 C C . ARG B 1 154 ? 11.281 -17.578 -11.758 1 94.25 154 ARG B C 1
ATOM 2913 O O . ARG B 1 154 ? 10.812 -18.703 -11.82 1 94.25 154 ARG B O 1
ATOM 2920 N N . THR B 1 155 ? 10.586 -16.516 -11.938 1 96.31 155 THR B N 1
ATOM 2921 C CA . THR B 1 155 ? 9.156 -16.656 -12.172 1 96.31 155 THR B CA 1
ATOM 2922 C C . THR B 1 155 ? 8.891 -17.312 -13.523 1 96.31 155 THR B C 1
ATOM 2924 O O . THR B 1 155 ? 7.957 -18.109 -13.664 1 96.31 155 THR B O 1
ATOM 2927 N N . SER B 1 156 ? 9.719 -17 -14.484 1 95.94 156 SER B N 1
ATOM 2928 C CA . SER B 1 156 ? 9.562 -17.641 -15.781 1 95.94 156 SER B CA 1
ATOM 2929 C C . SER B 1 156 ? 9.82 -19.141 -15.688 1 95.94 156 SER B C 1
ATOM 2931 O O . SER B 1 156 ? 9.148 -19.938 -16.344 1 95.94 156 SER B O 1
ATOM 2933 N N . GLN B 1 157 ? 10.742 -19.516 -14.859 1 93.81 157 GLN B N 1
ATOM 2934 C CA . GLN B 1 157 ? 11.102 -20.922 -14.695 1 93.81 157 GLN B CA 1
ATOM 2935 C C . GLN B 1 157 ? 9.984 -21.703 -14 1 93.81 157 GLN B C 1
ATOM 2937 O O . GLN B 1 157 ? 9.906 -22.922 -14.117 1 93.81 157 GLN B O 1
ATOM 2942 N N . LEU B 1 158 ? 9.156 -21.031 -13.305 1 96.25 158 LEU B N 1
ATOM 2943 C CA . LEU B 1 158 ? 8.086 -21.672 -12.547 1 96.25 158 LEU B CA 1
ATOM 2944 C C . LEU B 1 158 ? 6.848 -21.875 -13.422 1 96.25 158 LEU B C 1
ATOM 2946 O O . LEU B 1 158 ? 5.93 -22.609 -13.039 1 96.25 158 LEU B O 1
ATOM 2950 N N . LEU B 1 159 ? 6.895 -21.266 -14.547 1 97.75 159 LEU B N 1
ATOM 2951 C CA . LEU B 1 159 ? 5.695 -21.266 -15.375 1 97.75 159 LEU B CA 1
ATOM 2952 C C . LEU B 1 159 ? 5.793 -22.312 -16.484 1 97.75 159 LEU B C 1
ATOM 2954 O O . LEU B 1 159 ? 6.867 -22.516 -17.047 1 97.75 159 LEU B O 1
ATOM 2958 N N . GLN B 1 160 ? 4.621 -22.938 -16.812 1 96.88 160 GLN B N 1
ATOM 2959 C CA . GLN B 1 160 ? 4.473 -23.688 -18.047 1 96.88 160 GLN B CA 1
ATOM 2960 C C . GLN B 1 160 ? 4.602 -22.766 -19.266 1 96.88 160 GLN B C 1
ATOM 2962 O O . GLN B 1 160 ? 4.406 -21.562 -19.156 1 96.88 160 GLN B O 1
ATOM 2967 N N . PRO B 1 161 ? 5.023 -23.438 -20.391 1 94.88 161 PRO B N 1
ATOM 2968 C CA . PRO B 1 161 ? 4.93 -22.594 -21.594 1 94.88 161 PRO B CA 1
ATOM 2969 C C . PRO B 1 161 ? 3.547 -21.984 -21.781 1 94.88 161 PRO B C 1
ATOM 2971 O O . PRO B 1 161 ? 2.533 -22.672 -21.656 1 94.88 161 PRO B O 1
ATOM 2974 N N . GLY B 1 162 ? 3.521 -20.688 -21.984 1 96.31 162 GLY B N 1
ATOM 2975 C CA . GLY B 1 162 ? 2.252 -20 -22.125 1 96.31 162 GLY B CA 1
ATOM 2976 C C . GLY B 1 162 ? 1.59 -19.672 -20.812 1 96.31 162 GLY B C 1
ATOM 2977 O O . GLY B 1 162 ? 0.495 -19.109 -20.781 1 96.31 162 GLY B O 1
ATOM 2978 N N . GLY B 1 163 ? 2.314 -20.062 -19.719 1 98.38 163 GLY B N 1
ATOM 2979 C CA . GLY B 1 163 ? 1.783 -19.75 -18.406 1 98.38 163 GLY B CA 1
ATOM 2980 C C . GLY B 1 163 ? 1.734 -18.266 -18.125 1 98.38 163 GLY B C 1
ATOM 2981 O O . GLY B 1 163 ? 2.266 -17.453 -18.906 1 98.38 163 GLY B O 1
ATOM 2982 N N . ILE B 1 164 ? 1.03 -17.859 -17.062 1 98.69 164 ILE B N 1
ATOM 2983 C CA . ILE B 1 164 ? 0.757 -16.453 -16.812 1 98.69 164 ILE B CA 1
ATOM 2984 C C . ILE B 1 164 ? 1.331 -16.047 -15.453 1 98.69 164 ILE B C 1
ATOM 2986 O O . ILE B 1 164 ? 1.189 -16.766 -14.469 1 98.69 164 ILE B O 1
ATOM 2990 N N . LEU B 1 165 ? 2.043 -14.977 -15.43 1 98.56 165 LEU B N 1
ATOM 2991 C CA . LEU B 1 165 ? 2.426 -14.266 -14.219 1 98.56 165 LEU B CA 1
ATOM 2992 C C . LEU B 1 165 ? 1.503 -13.078 -13.977 1 98.56 165 LEU B C 1
ATOM 2994 O O . LEU B 1 165 ? 1.447 -12.148 -14.789 1 98.56 165 LEU B O 1
ATOM 2998 N N . LEU B 1 166 ? 0.727 -13.094 -12.922 1 98.62 166 LEU B N 1
ATOM 2999 C CA . LEU B 1 166 ? -0.155 -11.992 -12.547 1 98.62 166 LEU B CA 1
ATOM 3000 C C . LEU B 1 166 ? 0.419 -11.211 -11.375 1 98.62 166 LEU B C 1
ATOM 3002 O O . LEU B 1 166 ? 0.547 -11.742 -10.273 1 98.62 166 LEU B O 1
ATOM 3006 N N . VAL B 1 167 ? 0.708 -9.93 -11.617 1 97.31 167 VAL B N 1
ATOM 3007 C CA . VAL B 1 167 ? 1.382 -9.117 -10.609 1 97.31 167 VAL B CA 1
ATOM 3008 C C . VAL B 1 167 ? 0.473 -7.969 -10.18 1 97.31 167 VAL B C 1
ATOM 3010 O O . VAL B 1 167 ? -0.033 -7.223 -11.023 1 97.31 167 VAL B O 1
ATOM 3013 N N . ALA B 1 168 ? 0.21 -7.871 -8.898 1 94.38 168 ALA B N 1
ATOM 3014 C CA . ALA B 1 168 ? -0.464 -6.723 -8.297 1 94.38 168 ALA B CA 1
ATOM 3015 C C . ALA B 1 168 ? 0.514 -5.871 -7.492 1 94.38 168 ALA B C 1
ATOM 3017 O O . ALA B 1 168 ? 1.168 -6.367 -6.57 1 94.38 168 ALA B O 1
ATOM 3018 N N . THR B 1 169 ? 0.631 -4.598 -7.824 1 90.88 169 THR B N 1
ATOM 3019 C CA . THR B 1 169 ? 1.589 -3.699 -7.188 1 90.88 169 THR B CA 1
ATOM 3020 C C . THR B 1 169 ? 0.938 -2.357 -6.863 1 90.88 169 THR B C 1
ATOM 3022 O O . THR B 1 169 ? 0.073 -1.885 -7.602 1 90.88 169 THR B O 1
ATOM 3025 N N . CYS B 1 170 ? 1.326 -1.776 -5.754 1 86.5 170 CYS B N 1
ATOM 3026 C CA . CYS B 1 170 ? 0.862 -0.434 -5.426 1 86.5 170 CYS B CA 1
ATOM 3027 C C . CYS B 1 170 ? 1.987 0.583 -5.574 1 86.5 170 CYS B C 1
ATOM 3029 O O . CYS B 1 170 ? 1.794 1.771 -5.312 1 86.5 170 CYS B O 1
ATOM 3031 N N . CYS B 1 171 ? 3.129 0.114 -6.012 1 88.06 171 CYS B N 1
ATOM 3032 C CA . CYS B 1 171 ? 4.301 0.982 -5.988 1 88.06 171 CYS B CA 1
ATOM 3033 C C . CYS B 1 171 ? 4.836 1.208 -7.398 1 88.06 171 CYS B C 1
ATOM 3035 O O . CYS B 1 171 ? 5.801 1.953 -7.586 1 88.06 171 CYS B O 1
ATOM 3037 N N . HIS B 1 172 ? 4.25 0.564 -8.359 1 89.38 172 HIS B N 1
ATOM 3038 C CA . HIS B 1 172 ? 4.727 0.677 -9.734 1 89.38 172 HIS B CA 1
ATOM 3039 C C . HIS B 1 172 ? 3.574 0.938 -10.703 1 89.38 172 HIS B C 1
ATOM 3041 O O . HIS B 1 172 ? 2.48 0.394 -10.531 1 89.38 172 HIS B O 1
ATOM 3047 N N . THR B 1 173 ? 3.896 1.729 -11.672 1 87.81 173 THR B N 1
ATOM 3048 C CA . THR B 1 173 ? 2.912 2.027 -12.711 1 87.81 173 THR B CA 1
ATOM 3049 C C . THR B 1 173 ? 2.852 0.903 -13.742 1 87.81 173 THR B C 1
ATOM 3051 O O . THR B 1 173 ? 3.736 0.045 -13.781 1 87.81 173 THR B O 1
ATOM 3054 N N . GLU B 1 174 ? 1.783 0.985 -14.484 1 89.94 174 GLU B N 1
ATOM 3055 C CA . GLU B 1 174 ? 1.647 0.049 -15.594 1 89.94 174 GLU B CA 1
ATOM 3056 C C . GLU B 1 174 ? 2.871 0.094 -16.5 1 89.94 174 GLU B C 1
ATOM 3058 O O . GLU B 1 174 ? 3.395 -0.949 -16.906 1 89.94 174 GLU B O 1
ATOM 3063 N N . GLU B 1 175 ? 3.305 1.296 -16.812 1 88.38 175 GLU B N 1
ATOM 3064 C CA . GLU B 1 175 ? 4.434 1.475 -17.719 1 88.38 175 GLU B CA 1
ATOM 3065 C C . GLU B 1 175 ? 5.715 0.887 -17.141 1 88.38 175 GLU B C 1
ATOM 3067 O O . GLU B 1 175 ? 6.484 0.235 -17.844 1 88.38 175 GLU B O 1
ATOM 3072 N N . GLU B 1 176 ? 5.926 1.114 -15.93 1 88.06 176 GLU B N 1
ATOM 3073 C CA . GLU B 1 176 ? 7.113 0.572 -15.273 1 88.06 176 GLU B CA 1
ATOM 3074 C C . GLU B 1 176 ? 7.102 -0.954 -15.289 1 88.06 176 GLU B C 1
ATOM 3076 O O . GLU B 1 176 ? 8.141 -1.586 -15.508 1 88.06 176 GLU B O 1
ATOM 3081 N N . MET B 1 177 ? 5.977 -1.555 -15.086 1 93 177 MET B N 1
ATOM 3082 C CA . MET B 1 177 ? 5.855 -3.01 -15.086 1 93 177 MET B CA 1
ATOM 3083 C C . MET B 1 177 ? 6.141 -3.576 -16.469 1 93 177 MET B C 1
ATOM 3085 O O . MET B 1 177 ? 6.836 -4.586 -16.609 1 93 177 MET B O 1
ATOM 3089 N N . LYS B 1 178 ? 5.609 -2.934 -17.438 1 93.06 178 LYS B N 1
ATOM 3090 C CA . LYS B 1 178 ? 5.848 -3.365 -18.812 1 93.06 178 LYS B CA 1
ATOM 3091 C C . LYS B 1 178 ? 7.332 -3.283 -19.172 1 93.06 178 LYS B C 1
ATOM 3093 O O . LYS B 1 178 ? 7.871 -4.176 -19.828 1 93.06 178 LYS B O 1
ATOM 3098 N N . GLN B 1 179 ? 7.961 -2.26 -18.625 1 88.81 179 GLN B N 1
ATOM 3099 C CA . GLN B 1 179 ? 9.359 -2.031 -18.953 1 88.81 179 GLN B CA 1
ATOM 3100 C C . GLN B 1 179 ? 10.273 -2.986 -18.188 1 88.81 179 GLN B C 1
ATOM 3102 O O . GLN B 1 179 ? 11.336 -3.373 -18.688 1 88.81 179 GLN B O 1
ATOM 3107 N N . THR B 1 180 ? 9.844 -3.381 -17.031 1 89.56 180 THR B N 1
ATOM 3108 C CA . THR B 1 180 ? 10.734 -4.168 -16.188 1 89.56 180 THR B CA 1
ATOM 3109 C C . THR B 1 180 ? 10.469 -5.66 -16.359 1 89.56 180 THR B C 1
ATOM 3111 O O . THR B 1 180 ? 11.398 -6.465 -16.391 1 89.56 180 THR B O 1
ATOM 3114 N N . ILE B 1 181 ? 9.219 -6.082 -16.516 1 93.44 181 ILE B N 1
ATOM 3115 C CA . ILE B 1 181 ? 8.859 -7.496 -16.594 1 93.44 181 ILE B CA 1
ATOM 3116 C C . ILE B 1 181 ? 8.469 -7.855 -18.031 1 93.44 181 ILE B C 1
ATOM 3118 O O . ILE B 1 181 ? 8.82 -8.93 -18.516 1 93.44 181 ILE B O 1
ATOM 3122 N N . GLY B 1 182 ? 7.793 -6.957 -18.625 1 85 182 GLY B N 1
ATOM 3123 C CA . GLY B 1 182 ? 7.234 -7.219 -19.938 1 85 182 GLY B CA 1
ATOM 3124 C C . GLY B 1 182 ? 8.266 -7.168 -21.047 1 85 182 GLY B C 1
ATOM 3125 O O . GLY B 1 182 ? 8.047 -6.535 -22.078 1 85 182 GLY B O 1
ATOM 3126 N N . LYS B 1 183 ? 9.398 -7.707 -20.641 1 80.81 183 LYS B N 1
ATOM 3127 C CA . LYS B 1 183 ? 10.438 -7.734 -21.656 1 80.81 183 LYS B CA 1
ATOM 3128 C C . LYS B 1 183 ? 11 -9.141 -21.844 1 80.81 183 LYS B C 1
ATOM 3130 O O . LYS B 1 183 ? 10.883 -9.977 -20.938 1 80.81 183 LYS B O 1
ATOM 3135 N N . ASN B 1 184 ? 11.5 -9.445 -22.953 1 81.62 184 ASN B N 1
ATOM 3136 C CA . ASN B 1 184 ? 12.289 -10.594 -23.375 1 81.62 184 ASN B CA 1
ATOM 3137 C C . ASN B 1 184 ? 11.523 -11.898 -23.188 1 81.62 184 ASN B C 1
ATOM 3139 O O . ASN B 1 184 ? 11.117 -12.539 -24.172 1 81.62 184 ASN B O 1
ATOM 3143 N N . VAL B 1 185 ? 11.203 -12.273 -21.812 1 91.5 185 VAL B N 1
ATOM 3144 C CA . VAL B 1 185 ? 10.656 -13.617 -21.609 1 91.5 185 VAL B CA 1
ATOM 3145 C C . VAL B 1 185 ? 9.156 -13.531 -21.359 1 91.5 185 VAL B C 1
ATOM 3147 O O . VAL B 1 185 ? 8.453 -14.539 -21.406 1 91.5 185 VAL B O 1
ATOM 3150 N N . PHE B 1 186 ? 8.648 -12.32 -21.203 1 96.44 186 PHE B N 1
ATOM 3151 C CA . PHE B 1 186 ? 7.227 -12.125 -20.938 1 96.44 186 PHE B CA 1
ATOM 3152 C C . PHE B 1 186 ? 6.613 -11.156 -21.938 1 96.44 186 PHE B C 1
ATOM 3154 O O . PHE B 1 186 ? 7.238 -10.164 -22.312 1 96.44 186 PHE B O 1
ATOM 3161 N N . ASP B 1 187 ? 5.391 -11.477 -22.375 1 96.06 187 ASP B N 1
ATOM 3162 C CA . ASP B 1 187 ? 4.527 -10.531 -23.094 1 96.06 187 ASP B CA 1
ATOM 3163 C C . ASP B 1 187 ? 3.441 -9.984 -22.172 1 96.06 187 ASP B C 1
ATOM 3165 O O . ASP B 1 187 ? 2.924 -10.703 -21.312 1 96.06 187 ASP B O 1
ATOM 3169 N N . VAL B 1 188 ? 3.146 -8.758 -22.391 1 96.62 188 VAL B N 1
ATOM 3170 C CA . VAL B 1 188 ? 2.004 -8.211 -21.672 1 96.62 188 VAL B CA 1
ATOM 3171 C C . VAL B 1 188 ? 0.709 -8.805 -22.234 1 96.62 188 VAL B C 1
ATOM 3173 O O . VAL B 1 188 ? 0.385 -8.602 -23.406 1 96.62 188 VAL B O 1
ATOM 3176 N N . LEU B 1 189 ? 0.023 -9.492 -21.438 1 96.88 189 LEU B N 1
ATOM 3177 C CA . LEU B 1 189 ? -1.243 -10.094 -21.859 1 96.88 189 LEU B CA 1
ATOM 3178 C C . LEU B 1 189 ? -2.396 -9.117 -21.641 1 96.88 189 LEU B C 1
ATOM 3180 O O . LEU B 1 189 ? -3.203 -8.891 -22.547 1 96.88 189 LEU B O 1
ATOM 3184 N N . GLU B 1 190 ? -2.439 -8.523 -20.391 1 96.69 190 GLU B N 1
ATOM 3185 C CA . GLU B 1 190 ? -3.559 -7.652 -20.047 1 96.69 190 GLU B CA 1
ATOM 3186 C C . GLU B 1 190 ? -3.246 -6.816 -18.812 1 96.69 190 GLU B C 1
ATOM 3188 O O . GLU B 1 190 ? -2.592 -7.293 -17.875 1 96.69 190 GLU B O 1
ATOM 3193 N N . VAL B 1 191 ? -3.691 -5.609 -18.844 1 94.88 191 VAL B N 1
ATOM 3194 C CA . VAL B 1 191 ? -3.744 -4.781 -17.641 1 94.88 191 VAL B CA 1
ATOM 3195 C C . VAL B 1 191 ? -5.172 -4.742 -17.109 1 94.88 191 VAL B C 1
ATOM 3197 O O . VAL B 1 191 ? -6.09 -4.297 -17.797 1 94.88 191 VAL B O 1
ATOM 3200 N N . LEU B 1 192 ? -5.305 -5.227 -15.914 1 94.38 192 LEU B N 1
ATOM 3201 C CA . LEU B 1 192 ? -6.648 -5.297 -15.352 1 94.38 192 LEU B CA 1
ATOM 3202 C C . LEU B 1 192 ? -7.141 -3.908 -14.961 1 94.38 192 LEU B C 1
ATOM 3204 O O . LEU B 1 192 ? -6.371 -3.092 -14.445 1 94.38 192 LEU B O 1
ATOM 3208 N N . SER B 1 193 ? -8.352 -3.639 -15.195 1 84 193 SER B N 1
ATOM 3209 C CA . SER B 1 193 ? -8.992 -2.424 -14.703 1 84 193 SER B CA 1
ATOM 3210 C C . SER B 1 193 ? -9.289 -2.523 -13.211 1 84 193 SER B C 1
ATOM 3212 O O . SER B 1 193 ? -10.031 -3.408 -12.773 1 84 193 SER B O 1
ATOM 3214 N N . THR B 1 194 ? -8.492 -1.916 -12.445 1 76.69 194 THR B N 1
ATOM 3215 C CA . THR B 1 194 ? -8.727 -1.908 -11.008 1 76.69 194 THR B CA 1
ATOM 3216 C C . THR B 1 194 ? -9.352 -0.584 -10.57 1 76.69 194 THR B C 1
ATOM 3218 O O . THR B 1 194 ? -9.047 0.467 -11.141 1 76.69 194 THR B O 1
ATOM 3221 N N . PRO B 1 195 ? -10.453 -0.882 -9.789 1 61.28 195 PRO B N 1
ATOM 3222 C CA . PRO B 1 195 ? -11.102 0.354 -9.344 1 61.28 195 PRO B CA 1
ATOM 3223 C C . PRO B 1 195 ? -10.148 1.289 -8.609 1 61.28 195 PRO B C 1
ATOM 3225 O O . PRO B 1 195 ? -9.25 0.827 -7.898 1 61.28 195 PRO B O 1
ATOM 3228 N N . THR B 1 196 ? -9.703 2.17 -9.211 1 53.72 196 THR B N 1
ATOM 3229 C CA . THR B 1 196 ? -9.031 3.186 -8.414 1 53.72 196 THR B CA 1
ATOM 3230 C C . THR B 1 196 ? -9.984 3.812 -7.41 1 53.72 196 THR B C 1
ATOM 3232 O O . THR B 1 196 ? -11.148 4.062 -7.723 1 53.72 196 THR B O 1
ATOM 3235 N N . PHE B 1 197 ? -10.062 2.969 -6.387 1 47.41 197 PHE B N 1
ATOM 3236 C CA . PHE B 1 197 ? -11.062 3.451 -5.438 1 47.41 197 PHE B CA 1
ATOM 3237 C C . PHE B 1 197 ? -11.133 4.973 -5.461 1 47.41 197 PHE B C 1
ATOM 3239 O O . PHE B 1 197 ? -10.109 5.652 -5.395 1 47.41 197 PHE B O 1
ATOM 3246 N N . GLU B 1 198 ? -11.883 5.492 -6.285 1 42.59 198 GLU B N 1
ATOM 3247 C CA . GLU B 1 198 ? -12.305 6.855 -5.988 1 42.59 198 GLU B CA 1
ATOM 3248 C C . GLU B 1 198 ? -13.406 6.875 -4.93 1 42.59 198 GLU B C 1
ATOM 3250 O O . GLU B 1 198 ? -14.469 6.273 -5.125 1 42.59 198 GLU B O 1
ATOM 3255 N N . PHE B 1 199 ? -13.398 6.406 -3.994 1 36.66 199 PHE B N 1
ATOM 3256 C CA . PHE B 1 199 ? -14.523 6.559 -3.078 1 36.66 199 PHE B CA 1
ATOM 3257 C C . PHE B 1 199 ? -14.672 8.016 -2.646 1 36.66 199 PHE B C 1
ATOM 3259 O O . PHE B 1 199 ? -13.734 8.609 -2.115 1 36.66 199 PHE B O 1
ATOM 3266 N N . GLY B 1 200 ? -15.93 8.617 -2.621 1 35.03 200 GLY B N 1
ATOM 3267 C CA . GLY B 1 200 ? -16.203 10.039 -2.471 1 35.03 200 GLY B CA 1
ATOM 3268 C C . GLY B 1 200 ? -15.211 10.922 -3.211 1 35.03 200 GLY B C 1
ATOM 3269 O O . GLY B 1 200 ? -14.852 11.992 -2.73 1 35.03 200 GLY B O 1
ATOM 3270 N N . GLY B 1 201 ? -14.523 10.469 -4.242 1 35.12 201 GLY B N 1
ATOM 3271 C CA . GLY B 1 201 ? -13.375 10.977 -4.977 1 35.12 201 GLY B CA 1
ATOM 3272 C C . GLY B 1 201 ? -12.062 10.344 -4.562 1 35.12 201 GLY B C 1
ATOM 3273 O O . GLY B 1 201 ? -10.992 10.797 -4.961 1 35.12 201 GLY B O 1
ATOM 3274 N N . LYS B 1 202 ? -12.039 9.641 -3.508 1 38.12 202 LYS B N 1
ATOM 3275 C CA . LYS B 1 202 ? -10.742 9.305 -2.934 1 38.12 202 LYS B CA 1
ATOM 3276 C C . LYS B 1 202 ? -10.094 8.148 -3.691 1 38.12 202 LYS B C 1
ATOM 3278 O O . LYS B 1 202 ? -10.75 7.156 -4.004 1 38.12 202 LYS B O 1
ATOM 3283 N N . LYS B 1 203 ? -9.352 8.523 -4.602 1 44.25 203 LYS B N 1
ATOM 3284 C CA . LYS B 1 203 ? -8.5 7.566 -5.297 1 44.25 203 LYS B CA 1
ATOM 3285 C C . LYS B 1 203 ? -7.598 6.824 -4.32 1 44.25 203 LYS B C 1
ATOM 3287 O O . LYS B 1 203 ? -6.918 7.445 -3.5 1 44.25 203 LYS B O 1
ATOM 3292 N N . GLY B 1 204 ? -8.258 5.602 -3.602 1 47.59 204 GLY B N 1
ATOM 3293 C CA . GLY B 1 204 ? -7.34 4.781 -2.826 1 47.59 204 GLY B CA 1
ATOM 3294 C C . GLY B 1 204 ? -5.996 4.586 -3.504 1 47.59 204 GLY B C 1
ATOM 3295 O O . GLY B 1 204 ? -5.715 5.207 -4.527 1 47.59 204 GLY B O 1
ATOM 3296 N N . HIS B 1 205 ? -5.121 3.936 -2.84 1 55.19 205 HIS B N 1
ATOM 3297 C CA . HIS B 1 205 ? -3.818 3.631 -3.422 1 55.19 205 HIS B CA 1
ATOM 3298 C C . HIS B 1 205 ? -3.967 2.938 -4.773 1 55.19 205 HIS B C 1
ATOM 3300 O O . HIS B 1 205 ? -4.758 2.002 -4.91 1 55.19 205 HIS B O 1
ATOM 3306 N N . ASN B 1 206 ? -3.537 3.604 -5.734 1 70.56 206 ASN B N 1
ATOM 3307 C CA . ASN B 1 206 ? -3.547 3.08 -7.094 1 70.56 206 ASN B CA 1
ATOM 3308 C C . ASN B 1 206 ? -2.828 1.736 -7.184 1 70.56 206 ASN B C 1
ATOM 3310 O O . ASN B 1 206 ? -1.671 1.618 -6.777 1 70.56 206 ASN B O 1
ATOM 3314 N N . VAL B 1 207 ? -3.641 0.644 -7.266 1 84.88 207 VAL B N 1
ATOM 3315 C CA . VAL B 1 207 ? -3.047 -0.675 -7.457 1 84.88 207 VAL B CA 1
ATOM 3316 C C . VAL B 1 207 ? -3.016 -1.019 -8.945 1 84.88 207 VAL B C 1
ATOM 3318 O O . VAL B 1 207 ? -4.023 -0.882 -9.641 1 84.88 207 VAL B O 1
ATOM 3321 N N . THR B 1 208 ? -1.859 -1.3 -9.43 1 91.19 208 THR B N 1
ATOM 3322 C CA . THR B 1 208 ? -1.671 -1.773 -10.797 1 91.19 208 THR B CA 1
ATOM 3323 C C . THR B 1 208 ? -1.636 -3.299 -10.844 1 91.19 208 THR B C 1
ATOM 3325 O O . THR B 1 208 ? -0.913 -3.93 -10.07 1 91.19 208 THR B O 1
ATOM 3328 N N . VAL B 1 209 ? -2.475 -3.887 -11.648 1 96 209 VAL B N 1
ATOM 3329 C CA . VAL B 1 209 ? -2.48 -5.332 -11.836 1 96 209 VAL B CA 1
ATOM 3330 C C . VAL B 1 209 ? -2.205 -5.676 -13.297 1 96 209 VAL B C 1
ATOM 3332 O O . VAL B 1 209 ? -2.955 -5.27 -14.188 1 96 209 VAL B O 1
ATOM 3335 N N . VAL B 1 210 ? -1.151 -6.441 -13.555 1 97.25 210 VAL B N 1
ATOM 3336 C CA . VAL B 1 210 ? -0.773 -6.762 -14.922 1 97.25 210 VAL B CA 1
ATOM 3337 C C . VAL B 1 210 ? -0.588 -8.273 -15.07 1 97.25 210 VAL B C 1
ATOM 3339 O O . VAL B 1 210 ? 0.06 -8.906 -14.234 1 97.25 210 VAL B O 1
ATOM 3342 N N . ALA B 1 211 ? -1.172 -8.867 -16.094 1 98.5 211 ALA B N 1
ATOM 3343 C CA . ALA B 1 211 ? -0.947 -10.258 -16.484 1 98.5 211 ALA B CA 1
ATOM 3344 C C . ALA B 1 211 ? 0.114 -10.359 -17.578 1 98.5 211 ALA B C 1
ATOM 3346 O O . ALA B 1 211 ? 0.007 -9.703 -18.609 1 98.5 211 ALA B O 1
ATOM 3347 N N . PHE B 1 212 ? 1.102 -11.117 -17.328 1 98.38 212 PHE B N 1
ATOM 3348 C CA . PHE B 1 212 ? 2.172 -11.367 -18.281 1 98.38 212 PHE B CA 1
ATOM 3349 C C . PHE B 1 212 ? 2.152 -12.82 -18.75 1 98.38 212 PHE B C 1
ATOM 3351 O O . PHE B 1 212 ? 2.055 -13.742 -17.938 1 98.38 212 PHE B O 1
ATOM 3358 N N . ARG B 1 213 ? 2.277 -13.047 -19.953 1 97.94 213 ARG B N 1
ATOM 3359 C CA . ARG B 1 213 ? 2.344 -14.398 -20.5 1 97.94 213 ARG B CA 1
ATOM 3360 C C . ARG B 1 213 ? 3.781 -14.789 -20.828 1 97.94 213 ARG B C 1
ATOM 3362 O O . ARG B 1 213 ? 4.5 -14.039 -21.484 1 97.94 213 ARG B O 1
ATOM 3369 N N . ARG B 1 214 ? 4.215 -15.906 -20.25 1 96.88 214 ARG B N 1
ATOM 3370 C CA . ARG B 1 214 ? 5.539 -16.422 -20.594 1 96.88 214 ARG B CA 1
ATOM 3371 C C . ARG B 1 214 ? 5.617 -16.797 -22.062 1 96.88 214 ARG B C 1
ATOM 3373 O O . ARG B 1 214 ? 4.758 -17.516 -22.578 1 96.88 214 ARG B O 1
ATOM 3380 N N . LYS B 1 215 ? 6.66 -16.234 -22.641 1 90.88 215 LYS B N 1
ATOM 3381 C CA . LYS B 1 215 ? 6.871 -16.562 -24.047 1 90.88 215 LYS B CA 1
ATOM 3382 C C . LYS B 1 215 ? 7.273 -18.031 -24.234 1 90.88 215 LYS B C 1
ATOM 3384 O O . LYS B 1 215 ? 7.805 -18.641 -23.312 1 90.88 215 LYS B O 1
ATOM 3389 N N . HIS B 1 216 ? 6.918 -18.656 -25.375 1 79.75 216 HIS B N 1
ATOM 3390 C CA . HIS B 1 216 ? 7.203 -20.047 -25.688 1 79.75 216 HIS B CA 1
ATOM 3391 C C . HIS B 1 216 ? 8.688 -20.266 -25.938 1 79.75 216 HIS B C 1
ATOM 3393 O O . HIS B 1 216 ? 9.375 -19.359 -26.438 1 79.75 216 HIS B O 1
#

InterPro domains:
  IPR025714 Methyltransferase domain [PF13847] (47-181)
  IPR029063 S-adenosyl-L-methionine-dependent methyltransferase superfamily [G3DSA:3.40.50.150] (6-195)
  IPR029063 S-adenosyl-L-methionine-dependent methyltransferase superfamily [SSF53335] (11-213)

Solvent-accessible surface area (backbone atoms only — not comparable to full-atom values): 22970 Å² total; per-residue (Å²): 136,80,79,60,69,66,60,56,48,54,52,52,51,52,54,34,71,73,50,82,60,87,64,82,54,64,64,45,67,66,45,52,48,47,51,51,54,51,40,64,75,74,46,62,47,75,44,39,33,37,29,44,50,33,37,59,33,63,67,55,49,55,43,40,76,72,56,35,63,36,45,35,32,26,20,66,31,60,34,6,39,52,43,20,52,54,49,27,61,75,66,69,46,83,62,48,73,41,69,40,53,78,85,52,84,74,66,63,86,48,82,83,33,79,72,72,43,65,18,48,32,38,37,29,68,40,42,68,51,54,52,49,46,58,31,52,60,71,68,34,76,62,50,39,50,53,46,49,54,49,48,51,51,45,55,54,65,32,34,34,80,63,9,32,41,37,40,38,29,70,65,51,39,67,62,56,44,41,67,69,52,38,42,96,56,25,39,73,69,45,72,58,81,46,71,48,39,45,51,39,45,20,61,47,80,56,52,33,37,40,34,26,29,33,54,120,136,78,80,61,67,67,60,56,50,53,52,52,51,53,53,33,68,73,50,82,60,87,64,81,56,64,64,44,66,65,45,52,48,47,51,51,54,50,42,63,75,74,47,61,48,75,44,38,32,36,28,44,51,32,38,61,33,62,68,56,50,53,42,39,76,72,55,36,63,38,44,37,34,26,20,65,28,60,32,6,38,51,44,19,50,54,49,26,61,75,67,70,47,82,63,49,73,43,69,41,53,78,84,52,82,73,68,61,86,46,81,84,31,79,72,73,41,64,18,48,32,39,38,28,68,40,42,69,51,54,51,49,46,58,30,52,60,71,67,33,74,63,50,38,50,50,49,49,54,49,48,50,51,45,54,52,65,31,33,34,80,61,10,33,42,38,39,38,29,70,65,50,39,67,60,54,44,42,66,69,50,39,41,97,55,24,40,75,69,45,72,59,83,46,69,49,39,47,50,38,44,20,61,45,80,55,53,33,36,42,35,27,28,32,55,122

Radius of gyration: 22.13 Å; Cα contacts (8 Å, |Δi|>4): 794; chains: 2; bounding box: 48×68×49 Å